Protein AF-A0A8T6N3C9-F1 (afdb_monomer)

Sequence (375 aa):
MANRIILGHDEIAHHLTWMAYRRYFKKGPQLWKNVNKIYYDVVRPEPKYELGSDEFHARLHKCVRKDVERWVAWVKYIKKNFQQLSHMIEDNIPRYTKQVGQGNAELGQKAIVRHMLRGVSPGYSKTLGKLLLPDARFMYPQDYPKEGANSIEDMFIRNILHNEHIVKDRLKGRKKFWFVDSGYTNFIHGGNKRFHRLVRDDIHHGGMPKTFPANRLKFFDSFPRPWRRDGDTILVIEPSSTQRQLHDIDISQWRKQVIAKLRKRTNMTIVFREKQGTRKTRTSLYDDLLDNPDVHCVVHYNSNAGVE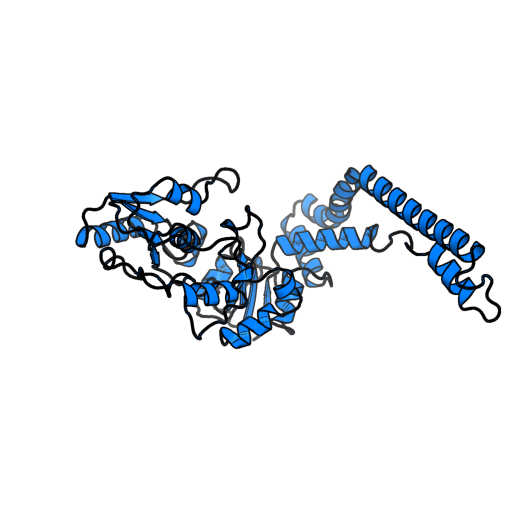AIWAGVPVITLGRHVTQPVSRHRLEDVNELYRGGLGEWLCYLSYCQFEFGELINGRAIKIMRHYHEV

Nearest PDB structures (foldseek):
  3q0k-assembly2_D  TM=3.518E-01  e=4.107E+00  Homo sapiens
  4iil-assembly1_A  TM=3.428E-01  e=1.382E+00  Treponema pallidum subsp. pallidum str. Nichols
  8swr-assembly1_B  TM=1.977E-01  e=3.662E+00  Kluyveromyces lactis NRRL Y-1140

Solvent-accessible surface area (backbone atoms only — not comparable to full-atom values): 20969 Å² total; per-residue (Å²): 110,46,39,34,25,44,51,53,70,70,46,51,53,48,45,53,50,48,52,54,41,52,70,63,53,72,66,45,76,73,65,50,58,51,47,49,51,52,51,55,40,50,76,40,99,75,46,79,46,60,87,88,35,72,69,38,50,56,50,50,53,53,24,49,50,52,30,50,52,51,48,51,52,49,51,51,52,50,62,73,40,44,69,55,56,55,43,52,54,59,62,57,39,47,73,37,36,56,46,23,75,73,74,34,57,66,61,20,51,52,52,53,52,55,48,55,66,73,48,87,65,86,35,70,55,58,46,38,29,36,73,76,38,70,86,36,44,70,43,47,63,87,74,55,75,66,94,88,66,85,52,62,55,38,34,31,44,64,49,59,81,88,32,51,70,59,54,29,51,29,57,77,64,72,40,55,33,39,29,36,40,79,23,78,64,26,76,68,53,85,72,41,85,57,33,30,23,70,24,73,60,39,93,47,52,53,71,75,92,55,90,47,67,64,87,45,47,82,77,49,84,69,76,60,43,75,67,65,89,59,49,54,27,38,39,34,46,50,73,46,74,68,53,22,66,54,68,72,52,55,65,70,61,48,52,53,51,53,51,61,48,35,58,76,73,46,86,58,49,79,46,79,44,70,87,65,79,50,91,91,70,44,79,54,64,36,58,56,45,68,77,41,70,48,46,44,30,38,38,32,43,66,52,62,58,55,54,31,32,42,40,58,7,26,34,35,32,38,64,40,69,19,73,55,44,86,65,33,32,63,47,66,78,42,75,90,68,60,43,77,75,88,56,67,63,58,48,18,42,54,43,72,48,39,33,43,65,67,33,46,70,72,42,52,43,56,55,48,39,39,70,62,68,71,100

Radius of gyration: 26.99 Å; Cα contacts (8 Å, |Δi|>4): 554; chains: 1; bounding box: 64×66×67 Å

Mean predicted aligned error: 10.96 Å

Foldseek 3Di:
DAEEFAQEPVLLVLVLVVVLCCVQPVPQDPLCVLVVVQVVQQPDPDRPDDPPDPVSVVSNVVSNVVSVVSVVVSVVVCVVCVVVVVCSSVVVLCVLCVCVVVPCNPSSVVVSVVCSQPDPDCDLRVQLFCLVPVRHGYDYLVPPDDPPPPPHQEYEDEDCVVNLVVQLCLLVVLGWYKYKYQALQCVQVVNDSFKMFIDISHNAAFDQPDFFDCPLLVVGPDAADAAQDAAQEEEEEFDAPSRCSSVVDDRVVVVVVLCVLLVVADPGHYHYDYPDDDPVPDDQLLVVCLVPSRHQAYEYAADSNCVSCRSNNHAYAHQYRHLCNVQFHHDSNCSVPTRRDDCSRSSSVSSLRMDGSVCSSVVVNVVSCCPRVVD

Secondary structure (DSSP, 8-state):
---EEE--HHHHHHHHHHHHHHHHTTT---TTHHHHHHHHHHHSSS-SS-TT-HHHHHHHHHHHHHHHHHHHHHHHHHHHTHHHHHHHHHHHHHHHHHHHTTT-HHHHHHHHHHHHHH-----HHHHHHHHH-TTPEEE-GGGSPPTT-TT-S-EEEE-STT-HHHHHHHHHTT---EEEEE-TTGGGTTT---EEEEEESSSS-----S---GGGGGG-SS-PPPPP---SEEEEEPPPHHHHHHHT--HHHHHHHHHHHHTTT---EEEEE---S-TTTPPPHHHHHHH-TTEEEEEESS-THHHHHHHTT--EEE-SS-TTGGGSB-SGGGTTS------HHHHHHHHTS-EEHHHHHTTHHHHHHHHHS--

Structure (mmCIF, N/CA/C/O backbone):
data_AF-A0A8T6N3C9-F1
#
_entry.id   AF-A0A8T6N3C9-F1
#
loop_
_atom_site.group_PDB
_atom_site.id
_atom_site.type_symbol
_atom_site.label_atom_id
_atom_site.label_alt_id
_atom_site.label_comp_id
_atom_site.label_asym_id
_atom_site.label_entity_id
_atom_site.label_seq_id
_atom_site.pdbx_PDB_ins_code
_atom_site.Cartn_x
_atom_site.Cartn_y
_atom_site.Cartn_z
_atom_site.occupancy
_atom_site.B_iso_or_equiv
_atom_site.auth_seq_id
_atom_site.auth_comp_id
_atom_site.auth_asym_id
_atom_site.auth_atom_id
_atom_site.pdbx_PDB_model_num
ATOM 1 N N . MET A 1 1 ? -12.462 6.592 -25.986 1.00 68.69 1 MET A N 1
ATOM 2 C CA . MET A 1 1 ? -11.566 6.946 -24.858 1.00 68.69 1 MET A CA 1
ATOM 3 C C . MET A 1 1 ? -10.365 6.010 -24.890 1.00 68.69 1 MET A C 1
ATOM 5 O O . MET A 1 1 ? -10.425 5.028 -25.614 1.00 68.69 1 MET A O 1
ATOM 9 N N . ALA A 1 2 ? -9.244 6.325 -24.237 1.00 84.19 2 ALA A N 1
ATOM 10 C CA . ALA A 1 2 ? -8.036 5.502 -24.360 1.00 84.19 2 ALA A CA 1
ATOM 11 C C . ALA A 1 2 ? -7.350 5.259 -23.014 1.00 84.19 2 ALA A C 1
ATOM 13 O O . ALA A 1 2 ? -7.184 6.189 -22.228 1.00 84.19 2 ALA A O 1
ATOM 14 N N . ASN A 1 3 ? -6.879 4.031 -22.796 1.00 91.50 3 ASN A N 1
ATOM 15 C CA . ASN A 1 3 ? -6.251 3.621 -21.541 1.00 91.50 3 ASN A CA 1
ATOM 16 C C . ASN A 1 3 ? -4.863 4.245 -21.351 1.00 91.50 3 ASN A C 1
ATOM 18 O O . ASN A 1 3 ? -4.160 4.552 -22.330 1.00 91.50 3 ASN A O 1
ATOM 22 N N . ARG A 1 4 ? -4.458 4.449 -20.092 1.00 91.69 4 ARG A N 1
ATOM 23 C CA . ARG A 1 4 ? -3.166 5.065 -19.746 1.00 91.69 4 ARG A CA 1
ATOM 24 C C . ARG A 1 4 ? -2.371 4.290 -18.699 1.00 91.69 4 ARG A C 1
ATOM 26 O O . ARG A 1 4 ? -2.918 3.628 -17.833 1.00 91.69 4 ARG A O 1
ATOM 33 N N . ILE A 1 5 ? -1.051 4.394 -18.757 1.00 91.94 5 ILE A N 1
ATOM 34 C CA . ILE A 1 5 ? -0.141 3.900 -17.717 1.00 91.94 5 ILE A CA 1
ATOM 35 C C . ILE A 1 5 ? 0.679 5.099 -17.249 1.00 91.94 5 ILE A C 1
ATOM 37 O O . ILE A 1 5 ? 1.404 5.697 -18.050 1.00 91.94 5 ILE A O 1
ATOM 41 N N . ILE A 1 6 ? 0.558 5.447 -15.969 1.00 91.12 6 ILE A N 1
ATOM 42 C CA . ILE A 1 6 ? 1.293 6.561 -15.373 1.00 91.12 6 ILE A CA 1
ATOM 43 C C . ILE A 1 6 ? 2.727 6.132 -15.063 1.00 91.12 6 ILE A C 1
ATOM 45 O O . ILE A 1 6 ? 2.965 5.159 -14.342 1.00 91.12 6 ILE A O 1
ATOM 49 N N . LEU A 1 7 ? 3.694 6.875 -15.602 1.00 86.94 7 LEU A N 1
ATOM 50 C CA . LEU A 1 7 ? 5.117 6.659 -15.353 1.00 86.94 7 LEU A CA 1
ATOM 51 C C . LEU A 1 7 ? 5.662 7.782 -14.463 1.00 86.94 7 LEU A C 1
ATOM 53 O O . LEU A 1 7 ? 5.877 8.897 -14.926 1.00 86.94 7 LEU A O 1
ATOM 57 N N . GLY A 1 8 ? 5.860 7.486 -13.177 1.00 78.25 8 GLY A N 1
ATOM 58 C CA . GLY A 1 8 ? 6.373 8.439 -12.187 1.00 78.25 8 GLY A CA 1
ATOM 59 C C . GLY A 1 8 ? 7.904 8.512 -12.118 1.00 78.25 8 GLY A C 1
ATOM 60 O O . GLY A 1 8 ? 8.622 7.887 -12.900 1.00 78.25 8 GLY A O 1
ATOM 61 N N . HIS A 1 9 ? 8.409 9.247 -11.125 1.00 73.25 9 HIS A N 1
ATOM 62 C CA . HIS A 1 9 ? 9.845 9.480 -10.920 1.00 73.25 9 HIS A CA 1
ATOM 63 C C . HIS A 1 9 ? 10.667 8.194 -10.738 1.00 73.25 9 HIS A C 1
ATOM 65 O O . HIS A 1 9 ? 11.750 8.089 -11.309 1.00 73.25 9 HIS A O 1
ATOM 71 N N . ASP A 1 10 ? 10.138 7.191 -10.030 1.00 71.75 10 ASP A N 1
ATOM 72 C CA . ASP A 1 10 ? 10.808 5.890 -9.865 1.00 71.75 10 ASP A CA 1
ATOM 73 C C . ASP A 1 10 ? 11.060 5.195 -11.214 1.00 71.75 10 ASP A C 1
ATOM 75 O O . ASP A 1 10 ? 12.095 4.560 -11.420 1.00 71.75 10 ASP A O 1
ATOM 79 N N . GLU A 1 11 ? 10.121 5.328 -12.156 1.00 79.38 11 GLU A N 1
ATOM 80 C CA . GLU A 1 11 ? 10.248 4.737 -13.489 1.00 79.38 11 GLU A CA 1
ATOM 81 C C . GLU A 1 11 ? 11.256 5.515 -14.345 1.00 79.38 11 GLU A C 1
ATOM 83 O O . GLU A 1 11 ? 12.017 4.908 -15.100 1.00 79.38 11 GLU A O 1
ATOM 88 N N . ILE A 1 12 ? 11.312 6.843 -14.190 1.00 69.50 12 ILE A N 1
ATOM 89 C CA . ILE A 1 12 ? 12.340 7.684 -14.819 1.00 69.50 12 ILE A CA 1
ATOM 90 C C . ILE A 1 12 ? 13.722 7.255 -14.328 1.00 69.50 12 ILE A C 1
ATOM 92 O O . ILE A 1 12 ? 14.604 6.989 -15.145 1.00 69.50 12 ILE A O 1
ATOM 96 N N . ALA A 1 13 ? 13.901 7.131 -13.011 1.00 66.81 13 ALA A N 1
ATOM 97 C CA . ALA A 1 13 ? 15.156 6.688 -12.418 1.00 66.81 13 ALA A CA 1
ATOM 98 C C . ALA A 1 13 ? 15.560 5.306 -12.954 1.00 66.81 13 ALA A C 1
ATOM 100 O O . ALA A 1 13 ? 16.667 5.146 -13.467 1.00 66.81 13 ALA A O 1
ATOM 101 N N . HIS A 1 14 ? 14.634 4.340 -12.951 1.00 70.62 14 HIS A N 1
ATOM 102 C CA . HIS A 1 14 ? 14.876 3.014 -13.519 1.00 70.62 14 HIS A CA 1
ATOM 103 C C . HIS A 1 14 ? 15.266 3.076 -15.003 1.00 70.62 14 HIS A C 1
ATOM 105 O O . HIS A 1 14 ? 16.200 2.396 -15.425 1.00 70.62 14 HIS A O 1
ATOM 111 N N . HIS A 1 15 ? 14.574 3.886 -15.808 1.00 68.69 15 HIS A N 1
ATOM 112 C CA . HIS A 1 15 ? 14.865 4.037 -17.231 1.00 68.69 15 HIS A CA 1
ATOM 113 C C . HIS A 1 15 ? 16.284 4.571 -17.469 1.00 68.69 15 HIS A C 1
ATOM 115 O O . HIS A 1 15 ? 17.011 4.023 -18.299 1.00 68.69 15 HIS A O 1
ATOM 121 N N . LEU A 1 16 ? 16.699 5.588 -16.709 1.00 63.72 16 LEU A N 1
ATOM 122 C CA . LEU A 1 16 ? 18.048 6.153 -16.776 1.00 63.72 16 LEU A CA 1
ATOM 123 C C . LEU A 1 16 ? 19.108 5.122 -16.362 1.00 63.72 16 LEU A C 1
ATOM 125 O O . LEU A 1 16 ? 20.091 4.924 -17.080 1.00 63.72 16 LEU A O 1
ATOM 129 N N . THR A 1 17 ? 18.874 4.383 -15.272 1.00 64.81 17 THR A N 1
ATOM 130 C CA . THR A 1 17 ? 19.747 3.275 -14.856 1.00 64.81 17 THR A CA 1
ATOM 131 C C . THR A 1 17 ? 19.823 2.186 -15.925 1.00 64.81 17 THR A C 1
ATOM 133 O O . THR A 1 17 ? 20.906 1.685 -16.218 1.00 64.81 17 THR A O 1
ATOM 136 N N . TRP A 1 18 ? 18.705 1.831 -16.562 1.00 63.84 18 TRP A N 1
ATOM 137 C CA . TRP A 1 18 ? 18.675 0.825 -17.623 1.00 63.84 18 TRP A CA 1
ATOM 138 C C . TRP A 1 18 ? 19.432 1.278 -18.876 1.00 63.84 18 TRP A C 1
ATOM 140 O O . TRP A 1 18 ? 20.099 0.468 -19.518 1.00 63.84 18 TRP A O 1
ATOM 150 N N . MET A 1 19 ? 19.376 2.564 -19.228 1.00 59.91 19 MET A N 1
ATOM 151 C CA . MET A 1 19 ? 20.176 3.118 -20.325 1.00 59.91 19 MET A CA 1
ATOM 152 C C . MET A 1 19 ? 21.675 3.024 -20.030 1.00 59.91 19 MET A C 1
ATOM 154 O O . MET A 1 19 ? 22.437 2.574 -20.891 1.00 59.91 19 MET A O 1
ATOM 158 N N . ALA A 1 20 ? 22.084 3.379 -18.809 1.00 58.44 20 ALA A N 1
ATOM 159 C CA . ALA A 1 20 ? 23.453 3.201 -18.335 1.00 58.44 20 ALA A CA 1
ATOM 160 C C . ALA A 1 20 ? 23.859 1.716 -18.376 1.00 58.44 20 ALA A C 1
ATOM 162 O O . ALA A 1 20 ? 24.879 1.356 -18.965 1.00 58.44 20 ALA A O 1
ATOM 163 N N . TYR A 1 21 ? 23.003 0.823 -17.877 1.00 60.50 21 TYR A N 1
ATOM 164 C CA . TYR A 1 21 ? 23.218 -0.618 -17.957 1.00 60.50 21 TYR A CA 1
ATOM 165 C C . TYR A 1 21 ? 23.382 -1.095 -19.410 1.00 60.50 21 TYR A C 1
ATOM 167 O O . TYR A 1 21 ? 24.346 -1.773 -19.754 1.00 60.50 21 TYR A O 1
ATOM 175 N N . ARG A 1 22 ? 22.491 -0.707 -20.325 1.00 58.78 22 ARG A N 1
ATOM 176 C CA . ARG A 1 22 ? 22.551 -1.140 -21.728 1.00 58.78 22 ARG A CA 1
ATOM 177 C C . ARG A 1 22 ? 23.806 -0.639 -22.444 1.00 58.78 22 ARG A C 1
ATOM 179 O O . ARG A 1 22 ? 24.342 -1.352 -23.290 1.00 58.78 22 ARG A O 1
ATOM 186 N N . ARG A 1 23 ? 24.261 0.574 -22.141 1.00 56.16 23 ARG A N 1
ATOM 187 C CA . ARG A 1 23 ? 25.426 1.175 -22.798 1.00 56.16 23 ARG A CA 1
ATOM 188 C C . ARG A 1 23 ? 26.741 0.516 -22.371 1.00 56.16 23 ARG A C 1
ATOM 190 O O . ARG A 1 23 ? 27.594 0.316 -23.231 1.00 56.16 23 ARG A O 1
ATOM 197 N N . TYR A 1 24 ? 26.867 0.130 -21.100 1.00 50.72 24 TYR A N 1
ATOM 198 C CA . TYR A 1 24 ? 28.141 -0.329 -20.526 1.00 50.72 24 TYR A CA 1
ATOM 199 C C . TYR A 1 24 ? 28.164 -1.812 -20.128 1.00 50.72 24 TYR A C 1
ATOM 201 O O . TYR A 1 24 ? 29.213 -2.445 -20.183 1.00 50.72 24 TYR A O 1
ATOM 209 N N . PHE A 1 25 ? 27.013 -2.397 -19.793 1.00 53.41 25 PHE A N 1
ATOM 210 C CA . PHE A 1 25 ? 26.906 -3.776 -19.303 1.00 53.41 25 PHE A CA 1
ATOM 211 C C . PHE A 1 25 ? 26.326 -4.743 -20.338 1.00 53.41 25 PHE A C 1
ATOM 213 O O . PHE A 1 25 ? 26.781 -5.880 -20.414 1.00 53.41 25 PHE A O 1
ATOM 220 N N . LYS A 1 26 ? 25.392 -4.316 -21.207 1.00 53.59 26 LYS A N 1
ATOM 221 C CA . LYS A 1 26 ? 24.896 -5.187 -22.303 1.00 53.59 26 LYS A CA 1
ATOM 222 C C . LYS A 1 26 ? 25.990 -5.513 -23.334 1.00 53.59 26 LYS A C 1
ATOM 224 O O . LYS A 1 26 ? 25.894 -6.521 -24.025 1.00 53.59 26 LYS A O 1
ATOM 229 N N . LYS A 1 27 ? 27.036 -4.683 -23.417 1.00 53.34 27 LYS A N 1
ATOM 230 C CA . LYS A 1 27 ? 28.275 -4.951 -24.171 1.00 53.34 27 LYS A CA 1
ATOM 231 C C . LYS A 1 27 ? 29.385 -5.551 -23.293 1.00 53.34 27 LYS A C 1
ATOM 233 O O . LYS A 1 27 ? 30.561 -5.399 -23.616 1.00 53.34 27 LYS A O 1
ATOM 238 N N . GLY A 1 28 ? 29.028 -6.182 -22.171 1.00 57.56 28 GLY A N 1
ATOM 239 C CA . GLY A 1 28 ? 29.978 -6.902 -21.330 1.00 57.56 28 GLY A CA 1
ATOM 240 C C . GLY A 1 28 ? 30.798 -7.906 -22.152 1.00 57.56 28 GLY A C 1
ATOM 241 O O . GLY A 1 28 ? 30.379 -8.306 -23.245 1.00 57.56 28 GLY A O 1
ATOM 242 N N . PRO A 1 29 ? 31.988 -8.301 -21.671 1.00 56.84 29 PRO A N 1
ATOM 243 C CA . PRO A 1 29 ? 32.789 -9.303 -22.360 1.00 56.84 29 PRO A CA 1
ATOM 244 C C . PRO A 1 29 ? 31.925 -10.540 -22.618 1.00 56.84 29 PRO A C 1
ATOM 246 O O . PRO A 1 29 ? 31.177 -10.944 -21.737 1.00 56.84 29 PRO A O 1
ATOM 249 N N . GLN A 1 30 ? 32.010 -11.135 -23.813 1.00 59.56 30 GLN A N 1
ATOM 250 C CA . GLN A 1 30 ? 31.361 -12.419 -24.102 1.00 59.56 30 GLN A CA 1
ATOM 251 C C . GLN A 1 30 ? 31.788 -13.435 -23.031 1.00 59.56 30 GLN A C 1
ATOM 253 O O . GLN A 1 30 ? 32.925 -13.915 -23.064 1.00 59.56 30 GLN A O 1
ATOM 258 N N . LEU A 1 31 ? 30.896 -13.700 -22.070 1.00 56.28 31 LEU A N 1
ATOM 259 C CA . LEU A 1 31 ? 31.195 -14.422 -20.825 1.00 56.28 31 LEU A CA 1
ATOM 260 C C . LEU A 1 31 ? 31.460 -15.911 -21.040 1.00 56.28 31 LEU A C 1
ATOM 262 O O . LEU A 1 31 ? 31.938 -16.584 -20.144 1.00 56.28 31 LEU A O 1
ATOM 266 N N . TRP A 1 32 ? 31.167 -16.403 -22.235 1.00 59.69 32 TRP A N 1
ATOM 267 C CA . TRP A 1 32 ? 31.278 -17.798 -22.642 1.00 59.69 32 TRP A CA 1
ATOM 268 C C . TRP A 1 32 ? 32.177 -17.946 -23.871 1.00 59.69 32 TRP A C 1
ATOM 270 O O . TRP A 1 32 ? 32.055 -18.905 -24.623 1.00 59.69 32 TRP A O 1
ATOM 280 N N . LYS A 1 33 ? 33.067 -16.980 -24.148 1.00 72.44 33 LYS A N 1
ATOM 281 C CA . LYS A 1 33 ? 33.914 -17.023 -25.352 1.00 72.44 33 LYS A CA 1
ATOM 282 C C . LYS A 1 33 ? 34.806 -18.267 -25.370 1.00 72.44 33 LYS A C 1
ATOM 284 O O . LYS A 1 33 ? 34.943 -18.895 -26.420 1.00 72.44 33 LYS A O 1
ATOM 289 N N . ASN A 1 34 ? 35.444 -18.599 -24.247 1.00 74.00 34 ASN A N 1
ATOM 290 C CA . ASN A 1 34 ? 36.383 -19.718 -24.198 1.00 74.00 34 ASN A CA 1
ATOM 291 C C . ASN A 1 34 ? 35.650 -21.056 -24.055 1.00 74.00 34 ASN A C 1
ATOM 293 O O . ASN A 1 34 ? 36.074 -22.040 -24.660 1.00 74.00 34 ASN A O 1
ATOM 297 N N . VAL A 1 35 ? 34.532 -21.080 -23.325 1.00 67.81 35 VAL A N 1
ATOM 298 C CA . VAL A 1 35 ? 33.653 -22.257 -23.233 1.00 67.81 35 VAL A CA 1
ATOM 299 C C . VAL A 1 35 ? 32.986 -22.577 -24.580 1.00 67.81 35 VAL A C 1
ATOM 301 O O . VAL A 1 35 ? 33.017 -23.729 -25.001 1.00 67.81 35 VAL A O 1
ATOM 304 N N . ASN A 1 36 ? 32.497 -21.581 -25.330 1.00 70.88 36 ASN A N 1
ATOM 305 C CA . ASN A 1 36 ? 31.930 -21.791 -26.671 1.00 70.88 36 ASN A CA 1
ATOM 306 C C . ASN A 1 36 ? 32.943 -22.408 -27.635 1.00 70.88 36 ASN A C 1
ATOM 308 O O . ASN A 1 36 ? 32.574 -23.230 -28.464 1.00 70.88 36 ASN A O 1
ATOM 312 N N . LYS A 1 37 ? 34.224 -22.034 -27.533 1.00 72.88 37 LYS A N 1
ATOM 313 C CA . LYS A 1 37 ? 35.273 -22.626 -28.368 1.00 72.88 37 LYS A CA 1
ATOM 314 C C . LYS A 1 37 ? 35.418 -24.130 -28.113 1.00 72.88 37 LYS A C 1
ATOM 316 O O . LYS A 1 37 ? 35.553 -24.877 -29.070 1.00 72.88 37 LYS A O 1
ATOM 321 N N . ILE A 1 38 ? 35.338 -24.561 -26.851 1.00 72.19 38 ILE A N 1
ATOM 322 C CA . ILE A 1 38 ? 35.323 -25.991 -26.504 1.00 72.19 38 ILE A CA 1
ATOM 323 C C . ILE A 1 38 ? 34.065 -26.660 -27.038 1.00 72.19 38 ILE A C 1
ATOM 325 O O . ILE A 1 38 ? 34.178 -27.722 -27.630 1.00 72.19 38 ILE A O 1
ATOM 329 N N . TYR A 1 39 ? 32.895 -26.038 -26.861 1.00 66.56 39 TYR A N 1
ATOM 330 C CA . TYR A 1 39 ? 31.648 -26.565 -27.411 1.00 66.56 39 TYR A CA 1
ATOM 331 C C . TYR A 1 39 ? 31.809 -26.854 -28.910 1.00 66.56 39 TYR A C 1
ATOM 333 O O . TYR A 1 39 ? 31.666 -28.000 -29.313 1.00 66.56 39 TYR A O 1
ATOM 341 N N . TYR A 1 40 ? 32.250 -25.873 -29.708 1.00 69.19 40 TYR A N 1
ATOM 342 C CA . TYR A 1 40 ? 32.501 -26.055 -31.144 1.00 69.19 40 TYR A CA 1
ATOM 343 C C . TYR A 1 40 ? 33.550 -27.130 -31.473 1.00 69.19 40 TYR A C 1
ATOM 345 O O . TYR A 1 40 ? 33.392 -27.839 -32.464 1.00 69.19 40 TYR A O 1
ATOM 353 N N . ASP A 1 41 ? 34.594 -27.281 -30.654 1.00 72.12 41 ASP A N 1
ATOM 354 C CA . ASP A 1 41 ? 35.623 -28.315 -30.837 1.00 72.12 41 ASP A CA 1
ATOM 355 C C . ASP A 1 41 ? 35.091 -29.749 -30.607 1.00 72.12 41 ASP A C 1
ATOM 357 O O . ASP A 1 41 ? 35.731 -30.706 -31.046 1.00 72.12 41 ASP A O 1
ATOM 361 N N . VAL A 1 42 ? 33.932 -29.899 -29.954 1.00 62.09 42 VAL A N 1
ATOM 362 C CA . VAL A 1 42 ? 33.289 -31.189 -29.643 1.00 62.09 42 VAL A CA 1
ATOM 363 C C . VAL A 1 42 ? 32.139 -31.526 -30.602 1.00 62.09 42 VAL A C 1
ATOM 365 O O . VAL A 1 42 ? 31.903 -32.698 -30.863 1.00 62.09 42 VAL A O 1
ATOM 368 N N . VAL A 1 43 ? 31.445 -30.530 -31.171 1.00 58.38 43 VAL A N 1
ATOM 369 C CA . VAL A 1 43 ? 30.325 -30.755 -32.125 1.00 58.38 43 VAL A CA 1
ATOM 370 C C . VAL A 1 43 ? 30.761 -30.887 -33.591 1.00 58.38 43 VAL A C 1
ATOM 372 O O . VAL A 1 43 ? 29.921 -31.066 -34.470 1.00 58.38 43 VAL A O 1
ATOM 375 N N . ARG A 1 44 ? 32.056 -30.749 -33.885 1.00 73.00 44 ARG A N 1
ATOM 376 C CA . ARG A 1 44 ? 32.600 -30.874 -35.247 1.00 73.00 44 ARG A CA 1
ATOM 377 C C . ARG A 1 44 ? 32.706 -32.353 -35.685 1.00 73.00 44 ARG A C 1
ATOM 379 O O . ARG A 1 44 ? 32.839 -33.203 -34.811 1.00 73.00 44 ARG A O 1
ATOM 386 N N . PRO A 1 45 ? 32.717 -32.659 -37.002 1.00 68.44 45 PRO A N 1
ATOM 387 C CA . PRO A 1 45 ? 32.703 -34.038 -37.520 1.00 68.44 45 PRO A CA 1
ATOM 388 C C . PRO A 1 45 ? 33.825 -34.942 -36.989 1.00 68.44 45 PRO A C 1
ATOM 390 O O . PRO A 1 45 ? 33.606 -36.128 -36.783 1.00 68.44 45 PRO A O 1
ATOM 393 N N . GLU A 1 46 ? 34.999 -34.366 -36.718 1.00 77.69 46 GLU A N 1
ATOM 394 C CA . GLU A 1 46 ? 36.130 -35.035 -36.066 1.00 77.69 46 GLU A CA 1
ATOM 395 C C . GLU A 1 46 ? 36.461 -34.302 -34.752 1.00 77.69 46 GLU A C 1
ATOM 397 O O . GLU A 1 46 ? 37.234 -33.327 -34.756 1.00 77.69 46 GLU A O 1
ATOM 402 N N . PRO A 1 47 ? 35.832 -34.678 -33.621 1.00 74.19 47 PRO A N 1
ATOM 403 C CA . PRO A 1 47 ? 35.974 -33.972 -32.352 1.00 74.19 47 PRO A CA 1
ATOM 404 C C . PRO A 1 47 ? 37.435 -33.869 -31.926 1.00 74.19 47 PRO A C 1
ATOM 406 O O . PRO A 1 47 ? 38.209 -34.813 -32.045 1.00 74.19 47 PRO A O 1
ATOM 409 N N . LYS A 1 48 ? 37.837 -32.699 -31.424 1.00 77.06 48 LYS A N 1
ATOM 410 C CA . LYS A 1 48 ? 39.213 -32.510 -30.937 1.00 77.06 48 LYS A CA 1
ATOM 411 C C . LYS A 1 48 ? 39.488 -33.285 -29.653 1.00 77.06 48 LYS A C 1
ATOM 413 O O . LYS A 1 48 ? 40.635 -33.586 -29.352 1.00 77.06 48 LYS A O 1
ATOM 418 N N . TYR A 1 49 ? 38.436 -33.490 -28.875 1.00 77.44 49 TYR A N 1
ATOM 419 C CA . TYR A 1 49 ? 38.483 -34.050 -27.542 1.00 77.44 49 TYR A CA 1
ATOM 420 C C . TYR A 1 49 ? 37.395 -35.107 -27.433 1.00 77.44 49 TYR A C 1
ATOM 422 O O . TYR A 1 49 ? 36.255 -34.856 -27.832 1.00 77.44 49 TYR A O 1
ATOM 430 N N . GLU A 1 50 ? 37.734 -36.253 -26.854 1.00 81.75 50 GLU A N 1
ATOM 431 C CA . GLU A 1 50 ? 36.746 -37.243 -26.451 1.00 81.75 50 GLU A CA 1
ATOM 432 C C . GLU A 1 50 ? 35.975 -36.726 -25.229 1.00 81.75 50 GLU A C 1
ATOM 434 O O . GLU A 1 50 ? 36.567 -36.282 -24.237 1.00 81.75 50 GLU A O 1
ATOM 439 N N . LEU A 1 51 ? 34.645 -36.747 -25.310 1.00 74.81 51 LEU A N 1
ATOM 440 C CA . LEU A 1 51 ? 33.756 -36.315 -24.233 1.00 74.81 51 LEU A CA 1
ATOM 441 C C . LEU A 1 51 ? 33.989 -37.161 -22.978 1.00 74.81 51 LEU A C 1
ATOM 443 O O . LEU A 1 51 ? 33.901 -38.380 -23.021 1.00 74.81 51 LEU A O 1
ATOM 447 N N . GLY A 1 52 ? 34.249 -36.500 -21.850 1.00 70.69 52 GLY A N 1
ATOM 448 C CA . GLY A 1 52 ? 34.481 -37.175 -20.569 1.00 70.69 52 GLY A CA 1
ATOM 449 C C . GLY A 1 52 ? 35.923 -37.628 -20.322 1.00 70.69 52 GLY A C 1
ATOM 450 O O . GLY A 1 52 ? 36.216 -38.106 -19.232 1.00 70.69 52 GLY A O 1
ATOM 451 N N . SER A 1 53 ? 36.836 -37.447 -21.282 1.00 85.12 53 SER A N 1
ATOM 452 C CA . SER A 1 53 ? 38.262 -37.740 -21.075 1.00 85.12 53 SER A CA 1
ATOM 453 C C . SER A 1 53 ? 38.921 -36.763 -20.093 1.00 85.12 53 SER A C 1
ATOM 455 O O . SER A 1 53 ? 38.505 -35.605 -19.956 1.00 85.12 53 SER A O 1
ATOM 457 N N . ASP A 1 54 ? 40.012 -37.190 -19.455 1.00 88.06 54 ASP A N 1
ATOM 458 C CA . ASP A 1 54 ? 40.805 -36.334 -18.561 1.00 88.06 54 ASP A CA 1
ATOM 459 C C . ASP A 1 54 ? 41.333 -35.082 -19.276 1.00 88.06 54 ASP A C 1
ATOM 461 O O . ASP A 1 54 ? 41.322 -33.978 -18.721 1.00 88.06 54 ASP A O 1
ATOM 465 N N . GLU A 1 55 ? 41.728 -35.215 -20.547 1.00 81.56 55 GLU A N 1
ATOM 466 C CA . GLU A 1 55 ? 42.180 -34.091 -21.370 1.00 81.56 55 GLU A CA 1
ATOM 467 C C . GLU A 1 55 ? 41.040 -33.096 -21.644 1.00 81.56 55 GLU A C 1
ATOM 469 O O . GLU A 1 55 ? 41.222 -31.875 -21.525 1.00 81.56 55 GLU A O 1
ATOM 474 N N . PHE A 1 56 ? 39.841 -33.602 -21.950 1.00 77.12 56 PHE A N 1
ATOM 475 C CA . PHE A 1 56 ? 38.641 -32.787 -22.116 1.00 77.12 56 PHE A CA 1
ATOM 476 C C . PHE A 1 56 ? 38.293 -32.029 -20.831 1.00 77.12 56 PHE A C 1
ATOM 478 O O . PHE A 1 56 ? 38.089 -30.810 -20.869 1.00 77.12 56 PHE A O 1
ATOM 485 N N . HIS A 1 57 ? 38.283 -32.712 -19.684 1.00 72.88 57 HIS A N 1
ATOM 486 C CA . HIS A 1 57 ? 38.005 -32.100 -18.387 1.00 72.88 57 HIS A CA 1
ATOM 487 C C . HIS A 1 57 ? 39.038 -31.030 -18.028 1.00 72.88 57 HIS A C 1
ATOM 489 O O . HIS A 1 57 ? 38.666 -29.901 -17.684 1.00 72.88 57 HIS A O 1
ATOM 495 N N . ALA A 1 58 ? 40.331 -31.322 -18.190 1.00 81.81 58 ALA A N 1
ATOM 496 C CA . ALA A 1 58 ? 41.403 -30.357 -17.965 1.00 81.81 58 ALA A CA 1
ATOM 497 C C . ALA A 1 58 ? 41.240 -29.111 -18.854 1.00 81.81 58 ALA A C 1
ATOM 499 O O . ALA A 1 58 ? 41.421 -27.968 -18.406 1.00 81.81 58 ALA A O 1
ATOM 500 N N . ARG A 1 59 ? 40.842 -29.304 -20.118 1.00 80.38 59 ARG A N 1
ATOM 501 C CA . ARG A 1 59 ? 40.608 -28.205 -21.055 1.00 80.38 59 ARG A CA 1
ATOM 502 C C . ARG A 1 59 ? 39.375 -27.380 -20.688 1.00 80.38 59 ARG A C 1
ATOM 504 O O . ARG A 1 59 ? 39.459 -26.146 -20.705 1.00 80.38 59 ARG A O 1
ATOM 511 N N . LEU A 1 60 ? 38.271 -28.030 -20.324 1.00 70.12 60 LEU A N 1
ATOM 512 C CA . LEU A 1 60 ? 37.032 -27.393 -19.876 1.00 70.12 60 LEU A CA 1
ATOM 513 C C . LEU A 1 60 ? 37.267 -26.538 -18.632 1.00 70.12 60 LEU A C 1
ATOM 515 O O . LEU A 1 60 ? 36.950 -25.346 -18.648 1.00 70.12 60 LEU A O 1
ATOM 519 N N . HIS A 1 61 ? 37.917 -27.095 -17.610 1.00 74.31 61 HIS A N 1
ATOM 520 C CA . HIS A 1 61 ? 38.283 -26.364 -16.398 1.00 74.31 61 HIS A CA 1
ATOM 521 C C . HIS A 1 61 ? 39.118 -25.119 -16.707 1.00 74.31 61 HIS A C 1
ATOM 523 O O . HIS A 1 61 ? 38.837 -24.037 -16.188 1.00 74.31 61 HIS A O 1
ATOM 529 N N . LYS A 1 62 ? 40.106 -25.230 -17.603 1.00 79.88 62 LYS A N 1
ATOM 530 C CA . LYS A 1 62 ? 40.939 -24.094 -18.022 1.00 79.88 62 LYS A CA 1
ATOM 531 C C . LYS A 1 62 ? 40.127 -22.994 -18.710 1.00 79.88 62 LYS A C 1
ATOM 533 O O . LYS A 1 62 ? 40.390 -21.814 -18.482 1.00 79.88 62 LYS A O 1
ATOM 538 N N . CYS A 1 63 ? 39.160 -23.347 -19.553 1.00 73.50 63 CYS A N 1
ATOM 539 C CA . CYS A 1 63 ? 38.319 -22.365 -20.239 1.00 73.50 63 CYS A CA 1
ATOM 540 C C . CYS A 1 63 ? 37.288 -21.714 -19.312 1.00 73.50 63 CYS A C 1
ATOM 542 O O . CYS A 1 63 ? 37.159 -20.491 -19.352 1.00 73.50 63 CYS A O 1
ATOM 544 N N . VAL A 1 64 ? 36.634 -22.488 -18.438 1.00 67.88 64 VAL A N 1
ATOM 545 C CA . VAL A 1 64 ? 35.732 -21.960 -17.399 1.00 67.88 64 VAL A CA 1
ATOM 546 C C . VAL A 1 64 ? 36.491 -21.000 -16.488 1.00 67.88 64 VAL A C 1
ATOM 548 O O . VAL A 1 64 ? 36.050 -19.872 -16.282 1.00 67.88 64 VAL A O 1
ATOM 551 N N . ARG A 1 65 ? 37.681 -21.392 -16.015 1.00 75.06 65 ARG A N 1
ATOM 552 C CA . ARG A 1 65 ? 38.540 -20.535 -15.191 1.00 75.06 65 ARG A CA 1
ATOM 553 C C . ARG A 1 65 ? 38.856 -19.209 -15.880 1.00 75.06 65 ARG A C 1
ATOM 555 O O . ARG A 1 65 ? 38.691 -18.164 -15.264 1.00 75.06 65 ARG A O 1
ATOM 562 N N . LYS A 1 66 ? 39.247 -19.231 -17.157 1.00 74.44 66 LYS A N 1
ATOM 563 C CA . LYS A 1 66 ? 39.552 -18.010 -17.924 1.00 74.44 66 LYS A CA 1
ATOM 564 C C . LYS A 1 66 ? 38.342 -17.098 -18.111 1.00 74.44 66 LYS A C 1
ATOM 566 O O . LYS A 1 66 ? 38.481 -15.878 -18.041 1.00 74.44 66 LYS A O 1
ATOM 571 N N . ASP A 1 67 ? 37.171 -17.670 -18.368 1.00 70.31 67 ASP A N 1
ATOM 572 C CA . ASP A 1 67 ? 35.935 -16.901 -18.513 1.00 70.31 67 ASP A CA 1
ATOM 573 C C . ASP A 1 67 ? 35.500 -16.287 -17.163 1.00 70.31 67 ASP A C 1
ATOM 575 O O . ASP A 1 67 ? 35.148 -15.105 -17.113 1.00 70.31 67 ASP A O 1
ATOM 579 N N . VAL A 1 68 ? 35.654 -17.019 -16.051 1.00 67.38 68 VAL A N 1
ATOM 580 C CA . VAL A 1 68 ? 35.435 -16.513 -14.682 1.00 67.38 68 VAL A CA 1
ATOM 581 C C . VAL A 1 68 ? 36.448 -15.427 -14.309 1.00 67.38 68 VAL A C 1
ATOM 583 O O . VAL A 1 68 ? 36.055 -14.375 -13.814 1.00 67.38 68 VAL A O 1
ATOM 586 N N . GLU A 1 69 ? 37.740 -15.616 -14.580 1.00 77.00 69 GLU A N 1
ATOM 587 C CA . GLU A 1 69 ? 38.786 -14.610 -14.341 1.00 77.00 69 GLU A CA 1
ATOM 588 C C . GLU A 1 69 ? 38.511 -13.325 -15.129 1.00 77.00 69 GLU A C 1
ATOM 590 O O . GLU A 1 69 ? 38.631 -12.223 -14.590 1.00 77.00 69 GLU A O 1
ATOM 595 N N . ARG A 1 70 ? 38.061 -13.452 -16.384 1.00 72.69 70 ARG A N 1
ATOM 596 C CA . ARG A 1 70 ? 37.653 -12.318 -17.219 1.00 72.69 70 ARG A CA 1
ATOM 597 C C . ARG A 1 70 ? 36.437 -11.597 -16.646 1.00 72.69 70 ARG A C 1
ATOM 599 O O . ARG A 1 70 ? 36.404 -10.366 -16.661 1.00 72.69 70 ARG A O 1
ATOM 606 N N . TRP A 1 71 ? 35.462 -12.340 -16.129 1.00 66.69 71 TRP A N 1
ATOM 607 C CA . TRP A 1 71 ? 34.304 -11.767 -15.451 1.00 66.69 71 TRP A CA 1
ATOM 608 C C . TRP A 1 71 ? 34.706 -11.043 -14.163 1.00 66.69 71 TRP A C 1
ATOM 610 O O . TRP A 1 71 ? 34.333 -9.889 -13.980 1.00 66.69 71 TRP A O 1
ATOM 620 N N . VAL A 1 72 ? 35.541 -11.649 -13.317 1.00 68.25 72 VAL A N 1
ATOM 621 C CA . VAL A 1 72 ? 36.047 -11.037 -12.078 1.00 68.25 72 VAL A CA 1
ATOM 622 C C . VAL A 1 72 ? 36.873 -9.786 -12.374 1.00 68.25 72 VAL A C 1
ATOM 624 O O . VAL A 1 72 ? 36.695 -8.770 -11.705 1.00 68.25 72 VAL A O 1
ATOM 627 N N . ALA A 1 73 ? 37.750 -9.817 -13.379 1.00 73.31 73 ALA A N 1
ATOM 628 C CA . ALA A 1 73 ? 38.527 -8.654 -13.802 1.00 73.31 73 ALA A CA 1
ATOM 629 C C . ALA A 1 73 ? 37.621 -7.529 -14.314 1.00 73.31 73 ALA A C 1
ATOM 631 O O . ALA A 1 73 ? 37.823 -6.368 -13.964 1.00 73.31 73 ALA A O 1
ATOM 632 N N . TRP A 1 74 ? 36.582 -7.870 -15.079 1.00 71.38 74 TRP A N 1
ATOM 633 C CA . TRP A 1 74 ? 35.582 -6.913 -15.534 1.00 71.38 74 TRP A CA 1
ATOM 634 C C . TRP A 1 74 ? 34.772 -6.331 -14.367 1.00 71.38 74 TRP A C 1
ATOM 636 O O . TRP A 1 74 ? 34.652 -5.116 -14.268 1.00 71.38 74 TRP A O 1
ATOM 646 N N . VAL A 1 75 ? 34.310 -7.149 -13.417 1.00 62.16 75 VAL A N 1
ATOM 647 C CA . VAL A 1 75 ? 33.626 -6.685 -12.196 1.00 62.16 75 VAL A CA 1
ATOM 648 C C . VAL A 1 75 ? 34.538 -5.783 -11.359 1.00 62.16 75 VAL A C 1
ATOM 650 O O . VAL A 1 75 ? 34.100 -4.729 -10.906 1.00 62.16 75 VAL A O 1
ATOM 653 N N . LYS A 1 76 ? 35.817 -6.141 -11.185 1.00 67.38 76 LYS A N 1
ATOM 654 C CA . LYS A 1 76 ? 36.816 -5.315 -10.483 1.00 67.38 76 LYS A CA 1
ATOM 655 C C . LYS A 1 76 ? 37.078 -3.994 -11.210 1.00 67.38 76 LYS A C 1
ATOM 657 O O . LYS A 1 76 ? 37.136 -2.959 -10.555 1.00 67.38 76 LYS A O 1
ATOM 662 N N . TYR A 1 77 ? 37.184 -4.012 -12.539 1.00 67.12 77 TYR A N 1
ATOM 663 C CA . TYR A 1 77 ? 37.305 -2.812 -13.371 1.00 67.12 77 TYR A CA 1
ATOM 664 C C . TYR A 1 77 ? 36.082 -1.900 -13.215 1.00 67.12 77 TYR A C 1
ATOM 666 O O . TYR A 1 77 ? 36.233 -0.709 -12.964 1.00 67.12 77 TYR A O 1
ATOM 674 N N . ILE A 1 78 ? 34.870 -2.454 -13.277 1.00 60.03 78 ILE A N 1
ATOM 675 C CA . ILE A 1 78 ? 33.625 -1.704 -13.071 1.00 60.03 78 ILE A CA 1
ATOM 676 C C . ILE A 1 78 ? 33.550 -1.133 -11.647 1.00 60.03 78 ILE A C 1
ATOM 678 O O . ILE A 1 78 ? 33.211 0.034 -11.474 1.00 60.03 78 ILE A O 1
ATOM 682 N N . LYS A 1 79 ? 33.919 -1.918 -10.626 1.00 59.22 79 LYS A N 1
ATOM 683 C CA . LYS A 1 79 ? 33.931 -1.488 -9.218 1.00 59.22 79 LYS A CA 1
ATOM 684 C C . LYS A 1 79 ? 34.954 -0.375 -8.962 1.00 59.22 79 LYS A C 1
ATOM 686 O O . LYS A 1 79 ? 34.656 0.560 -8.228 1.00 59.22 79 LYS A O 1
ATOM 691 N N . LYS A 1 80 ? 36.134 -0.442 -9.589 1.00 60.09 80 LYS A N 1
ATOM 692 C CA . LYS A 1 80 ? 37.174 0.601 -9.521 1.00 60.09 80 LYS A CA 1
ATOM 693 C C . LYS A 1 80 ? 36.740 1.895 -10.220 1.00 60.09 80 LYS A C 1
ATOM 695 O O . LYS A 1 80 ? 37.105 2.974 -9.777 1.00 60.09 80 LYS A O 1
ATOM 700 N N . ASN A 1 81 ? 35.913 1.787 -11.258 1.00 53.53 81 ASN A N 1
ATOM 701 C CA . ASN A 1 81 ? 35.364 2.916 -12.011 1.00 53.53 81 ASN A CA 1
ATOM 702 C C . ASN A 1 81 ? 33.942 3.303 -11.560 1.00 53.53 81 ASN A C 1
ATOM 704 O O . ASN A 1 81 ? 33.195 3.927 -12.309 1.00 53.53 81 ASN A O 1
ATOM 708 N N . PHE A 1 82 ? 33.544 2.970 -10.328 1.00 51.69 82 PHE A N 1
ATOM 709 C CA . PHE A 1 82 ? 32.223 3.320 -9.795 1.00 51.69 82 PHE A CA 1
ATOM 710 C C . PHE A 1 82 ? 31.993 4.848 -9.733 1.00 51.69 82 PHE A C 1
ATOM 712 O O . PHE A 1 82 ? 30.885 5.315 -9.982 1.00 51.69 82 PHE A O 1
ATOM 719 N N . GLN A 1 83 ? 33.053 5.642 -9.523 1.00 49.47 83 GLN A N 1
ATOM 720 C CA . GLN A 1 83 ? 33.017 7.106 -9.681 1.00 49.47 83 GLN A CA 1
ATOM 721 C C . GLN A 1 83 ? 32.725 7.545 -11.131 1.00 49.47 83 GLN A C 1
ATOM 723 O O . GLN A 1 83 ? 31.992 8.507 -11.334 1.00 49.47 83 GLN A O 1
ATOM 728 N N . GLN A 1 84 ? 33.182 6.801 -12.148 1.00 50.38 84 GLN A N 1
ATOM 729 C CA . GLN A 1 84 ? 32.811 7.049 -13.552 1.00 50.38 84 GLN A CA 1
ATOM 730 C C . GLN A 1 84 ? 31.366 6.625 -13.865 1.00 50.38 84 GLN A C 1
ATOM 732 O O . GLN A 1 84 ? 30.743 7.179 -14.761 1.00 50.38 84 GLN A O 1
ATOM 737 N N . LEU A 1 85 ? 30.793 5.682 -13.110 1.00 47.41 85 LEU A N 1
ATOM 738 C CA . LEU A 1 85 ? 29.364 5.339 -13.154 1.00 47.41 85 LEU A CA 1
ATOM 739 C C . LEU A 1 85 ? 28.475 6.463 -12.593 1.00 47.41 85 LEU A C 1
ATOM 741 O O . LEU A 1 85 ? 27.369 6.664 -13.095 1.00 47.41 85 LEU A O 1
ATOM 745 N N . SER A 1 86 ? 28.976 7.219 -11.609 1.00 45.97 86 SER A N 1
ATOM 746 C CA . SER A 1 86 ? 28.374 8.488 -11.172 1.00 45.97 86 SER A CA 1
ATOM 747 C C . SER A 1 86 ? 28.448 9.526 -12.297 1.00 45.97 86 SER A C 1
ATOM 749 O O . SER A 1 86 ? 27.414 10.060 -12.699 1.00 45.97 86 SER A O 1
ATOM 751 N N . HIS A 1 87 ? 29.623 9.673 -12.928 1.00 46.59 87 HIS A N 1
ATOM 752 C CA . HIS A 1 87 ? 29.788 10.518 -14.116 1.00 46.59 87 HIS A CA 1
ATOM 753 C C . HIS A 1 87 ? 28.959 10.051 -15.332 1.00 46.59 87 HIS A C 1
ATOM 755 O O . HIS A 1 87 ? 28.607 10.852 -16.176 1.00 46.59 87 HIS A O 1
ATOM 761 N N . MET A 1 88 ? 28.565 8.778 -15.449 1.00 47.31 88 MET A N 1
ATOM 762 C CA . MET A 1 88 ? 27.740 8.272 -16.566 1.00 47.31 88 MET A CA 1
ATOM 763 C C . MET A 1 88 ? 26.281 8.733 -16.521 1.00 47.31 88 MET A C 1
ATOM 765 O O . MET A 1 88 ? 25.633 8.867 -17.571 1.00 47.31 88 MET A O 1
ATOM 769 N N . ILE A 1 89 ? 25.753 8.930 -15.310 1.00 46.53 89 ILE A N 1
ATOM 770 C CA . ILE A 1 89 ? 24.517 9.682 -15.112 1.00 46.53 89 ILE A CA 1
ATOM 771 C C . ILE A 1 89 ? 24.806 11.130 -15.532 1.00 46.53 89 ILE A C 1
ATOM 773 O O . ILE A 1 89 ? 24.099 11.651 -16.390 1.00 46.53 89 ILE A O 1
ATOM 777 N N . GLU A 1 90 ? 25.922 11.705 -15.079 1.00 44.19 90 GLU A N 1
ATOM 778 C CA . GLU A 1 90 ? 26.398 13.058 -15.415 1.00 44.19 90 GLU A CA 1
ATOM 779 C C . GLU A 1 90 ? 26.952 13.263 -16.841 1.00 44.19 90 GLU A C 1
ATOM 781 O O . GLU A 1 90 ? 27.347 14.379 -17.121 1.00 44.19 90 GLU A O 1
ATOM 786 N N . ASP A 1 91 ? 26.957 12.276 -17.752 1.00 43.75 91 ASP A N 1
ATOM 787 C CA . ASP A 1 91 ? 27.450 12.404 -19.147 1.00 43.75 91 ASP A CA 1
ATOM 788 C C . ASP A 1 91 ? 26.303 12.319 -20.171 1.00 43.75 91 ASP A C 1
ATOM 790 O O . ASP A 1 91 ? 26.359 12.896 -21.259 1.00 43.75 91 ASP A O 1
ATOM 794 N N . ASN A 1 92 ? 25.201 11.645 -19.811 1.00 45.97 92 ASN A N 1
ATOM 795 C CA . ASN A 1 92 ? 23.941 11.724 -20.563 1.00 45.97 92 ASN A CA 1
ATOM 796 C C . ASN A 1 92 ? 23.038 12.841 -20.032 1.00 45.97 92 ASN A C 1
ATOM 798 O O . ASN A 1 92 ? 22.307 13.442 -20.822 1.00 45.97 92 ASN A O 1
ATOM 802 N N . ILE A 1 93 ? 23.125 13.160 -18.733 1.00 46.69 93 ILE A N 1
ATOM 803 C C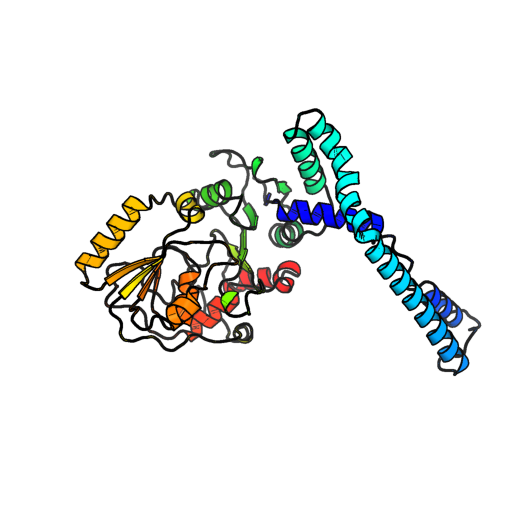A . ILE A 1 93 ? 22.483 14.334 -18.143 1.00 46.69 93 ILE A CA 1
ATOM 804 C C . ILE A 1 93 ? 22.879 15.616 -18.889 1.00 46.69 93 ILE A C 1
ATOM 806 O O . ILE A 1 93 ? 21.937 16.250 -19.318 1.00 46.69 93 ILE A O 1
ATOM 810 N N . PRO A 1 94 ? 24.148 15.949 -19.217 1.00 46.06 94 PRO A N 1
ATOM 811 C CA . PRO A 1 94 ? 24.587 17.111 -20.002 1.00 46.06 94 PRO A CA 1
ATOM 812 C C . PRO A 1 94 ? 23.861 17.323 -21.310 1.00 46.06 94 PRO A C 1
ATOM 814 O O . PRO A 1 94 ? 23.691 18.457 -21.727 1.00 46.06 94 PRO A O 1
ATOM 817 N N . ARG A 1 95 ? 23.383 16.278 -21.987 1.00 48.34 95 ARG A N 1
ATOM 818 C CA . ARG A 1 95 ? 22.595 16.472 -23.212 1.00 48.34 95 ARG A CA 1
ATOM 819 C C . ARG A 1 95 ? 21.166 16.939 -22.907 1.00 48.34 95 ARG A C 1
ATOM 821 O O . ARG A 1 95 ? 20.589 17.673 -23.702 1.00 48.34 95 ARG A O 1
ATOM 828 N N . TYR A 1 96 ? 20.633 16.564 -21.745 1.00 47.44 96 TYR A N 1
ATOM 829 C CA . TYR A 1 96 ? 19.371 17.052 -21.184 1.00 47.44 96 TYR A CA 1
ATOM 830 C C . TYR A 1 96 ? 19.555 18.351 -20.372 1.00 47.44 96 TYR A C 1
ATOM 832 O O . TYR A 1 96 ? 18.693 19.221 -20.417 1.00 47.44 96 TYR A O 1
ATOM 840 N N . THR A 1 97 ? 20.698 18.545 -19.705 1.00 43.53 97 THR A N 1
ATOM 841 C CA . THR A 1 97 ? 21.063 19.708 -18.893 1.00 43.53 97 THR A CA 1
ATOM 842 C C . THR A 1 97 ? 21.811 20.786 -19.648 1.00 43.53 97 THR A C 1
ATOM 844 O O . THR A 1 97 ? 21.912 21.877 -19.126 1.00 43.53 97 THR A O 1
ATOM 847 N N . LYS A 1 98 ? 22.238 20.598 -20.896 1.00 43.91 98 LYS A N 1
ATOM 848 C CA . LYS A 1 98 ? 22.612 21.724 -21.766 1.00 43.91 98 LYS A CA 1
ATOM 849 C C . LYS A 1 98 ? 21.377 22.552 -22.142 1.00 43.91 98 LYS A C 1
ATOM 851 O O . LYS A 1 98 ? 21.514 23.740 -22.380 1.00 43.91 98 LYS A O 1
ATOM 856 N N . GLN A 1 99 ? 20.173 21.965 -22.097 1.00 44.75 99 GLN A N 1
ATOM 857 C CA . GLN A 1 99 ? 18.903 22.707 -22.146 1.00 44.75 99 GLN A CA 1
ATOM 858 C C . GLN A 1 99 ? 18.488 23.270 -20.769 1.00 44.75 99 GLN A C 1
ATOM 860 O O . GLN A 1 99 ? 17.965 24.377 -20.704 1.00 44.75 99 GLN A O 1
ATOM 865 N N . VAL A 1 100 ? 18.776 22.569 -19.660 1.00 40.19 100 VAL A N 1
ATOM 866 C CA . VAL A 1 100 ? 18.519 23.072 -18.285 1.00 40.19 100 VAL A CA 1
ATOM 867 C C . VAL A 1 100 ? 19.468 24.206 -17.875 1.00 40.19 100 VAL A C 1
ATOM 869 O O . VAL A 1 100 ? 19.036 25.206 -17.319 1.00 40.19 100 VAL A O 1
ATOM 872 N N . GLY A 1 101 ? 20.755 24.068 -18.172 1.00 40.94 101 GLY A N 1
ATOM 873 C CA . GLY A 1 101 ? 21.858 24.970 -17.835 1.00 40.94 101 GLY A CA 1
ATOM 874 C C . GLY A 1 101 ? 21.997 26.168 -18.774 1.00 40.94 101 GLY A C 1
ATOM 875 O O . GLY A 1 101 ? 22.726 27.095 -18.456 1.00 40.94 101 GLY A O 1
ATOM 876 N N . GLN A 1 102 ? 21.244 26.197 -19.879 1.00 47.19 102 GLN A N 1
ATOM 877 C CA . GLN A 1 102 ? 20.921 27.429 -20.614 1.00 47.19 102 GLN A CA 1
ATOM 878 C C . GLN A 1 102 ? 19.775 28.222 -19.947 1.00 47.19 102 GLN A C 1
ATOM 880 O O . GLN A 1 102 ? 19.267 29.173 -20.531 1.00 47.19 102 GLN A O 1
ATOM 885 N N . GLY A 1 103 ? 19.350 27.826 -18.738 1.00 47.91 103 GLY A N 1
ATOM 886 C CA . GLY A 1 103 ? 18.345 28.524 -17.934 1.00 47.91 103 GLY A CA 1
ATOM 887 C C . GLY A 1 103 ? 16.926 27.950 -18.005 1.00 47.91 103 GLY A C 1
ATOM 888 O O . GLY A 1 103 ? 16.010 28.596 -17.506 1.00 47.91 103 GLY A O 1
ATOM 889 N N . ASN A 1 104 ? 16.697 26.765 -18.593 1.00 57.00 104 ASN A N 1
ATOM 890 C CA . ASN A 1 104 ? 15.343 26.214 -18.754 1.00 57.00 104 ASN A CA 1
ATOM 891 C C . ASN A 1 104 ? 15.203 24.754 -18.273 1.00 57.00 104 ASN A C 1
ATOM 893 O O . ASN A 1 104 ? 15.123 23.802 -19.056 1.00 57.00 104 ASN A O 1
ATOM 897 N N . ALA A 1 105 ? 15.168 24.577 -16.947 1.00 53.41 105 ALA A N 1
ATOM 898 C CA . ALA A 1 105 ? 15.004 23.285 -16.267 1.00 53.41 105 ALA A CA 1
ATOM 899 C C . ALA A 1 105 ? 13.794 22.463 -16.746 1.00 53.41 105 ALA A C 1
ATOM 901 O O . ALA A 1 105 ? 13.853 21.232 -16.825 1.00 53.41 105 ALA A O 1
ATOM 902 N N . GLU A 1 106 ? 12.721 23.145 -17.134 1.00 60.47 106 GLU A N 1
ATOM 903 C CA . GLU A 1 106 ? 11.470 22.541 -17.580 1.00 60.47 106 GLU A CA 1
ATOM 904 C C . GLU A 1 106 ? 11.616 21.804 -18.924 1.00 60.47 106 GLU A C 1
ATOM 906 O O . GLU A 1 106 ? 11.090 20.699 -19.103 1.00 60.47 106 GLU A O 1
ATOM 911 N N . LEU A 1 107 ? 12.375 22.369 -19.871 1.00 62.19 107 LEU A N 1
ATOM 912 C CA . LEU A 1 107 ? 12.621 21.741 -21.174 1.00 62.19 107 LEU A CA 1
ATOM 913 C C . LEU A 1 107 ? 13.425 20.441 -21.045 1.00 62.19 107 LEU A C 1
ATOM 915 O O . LEU A 1 107 ? 13.082 19.439 -21.680 1.00 62.19 107 LEU A O 1
ATOM 919 N N . GLY A 1 108 ? 14.442 20.425 -20.180 1.00 58.69 108 GLY A N 1
ATOM 920 C CA . GLY A 1 108 ? 15.231 19.220 -19.916 1.00 58.69 108 GLY A CA 1
ATOM 921 C C . GLY A 1 108 ? 14.401 18.101 -19.284 1.00 58.69 108 GLY A C 1
ATOM 922 O O . GLY A 1 108 ? 14.481 16.948 -19.719 1.00 58.69 108 GLY A O 1
ATOM 923 N N . GLN A 1 109 ? 13.529 18.435 -18.328 1.00 63.53 109 GLN A N 1
ATOM 924 C CA . GLN A 1 109 ? 12.592 17.474 -17.739 1.00 63.53 109 GLN A CA 1
ATOM 925 C C . GLN A 1 109 ? 11.648 16.887 -18.801 1.00 63.53 109 GLN A C 1
ATOM 927 O O . GLN A 1 109 ? 11.504 15.664 -18.895 1.00 63.53 109 GLN A O 1
ATOM 932 N N . LYS A 1 110 ? 11.060 17.733 -19.658 1.00 68.12 110 LYS A N 1
ATOM 933 C CA . LYS A 1 110 ? 10.190 17.302 -20.769 1.00 68.12 110 LYS A CA 1
ATOM 934 C C . LYS A 1 110 ? 10.912 16.367 -21.745 1.00 68.12 110 LYS A C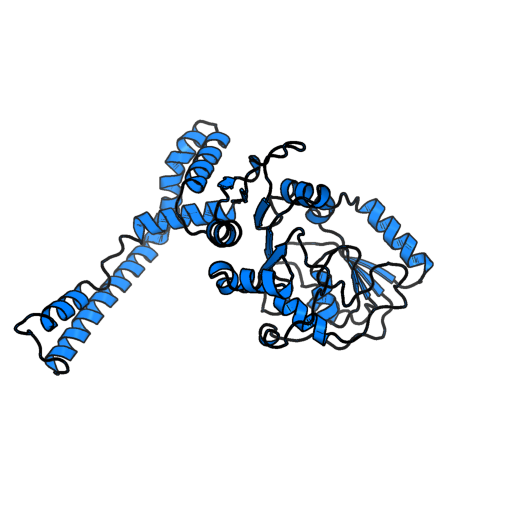 1
ATOM 936 O O . LYS A 1 110 ? 10.318 15.394 -22.220 1.00 68.12 110 LYS A O 1
ATOM 941 N N . ALA A 1 111 ? 12.188 16.617 -22.035 1.00 65.25 111 ALA A N 1
ATOM 942 C CA . ALA A 1 111 ? 12.988 15.767 -22.915 1.00 65.25 111 ALA A CA 1
ATOM 943 C C . ALA A 1 111 ? 13.228 14.364 -22.324 1.00 65.25 111 ALA A C 1
ATOM 945 O O . ALA A 1 111 ? 13.052 13.365 -23.031 1.00 65.25 111 ALA A O 1
ATOM 946 N N . ILE A 1 112 ? 13.564 14.275 -21.031 1.00 65.94 112 ILE A N 1
ATOM 947 C CA . ILE A 1 112 ? 13.762 12.998 -20.320 1.00 65.94 112 ILE A CA 1
ATOM 948 C C . ILE A 1 112 ? 12.465 12.187 -20.304 1.00 65.94 112 ILE A C 1
ATOM 950 O O . ILE A 1 112 ? 12.459 11.006 -20.662 1.00 65.94 112 ILE A O 1
ATOM 954 N N . VAL A 1 113 ? 11.352 12.834 -19.950 1.00 72.06 113 VAL A N 1
ATOM 955 C CA . VAL A 1 113 ? 10.025 12.211 -19.939 1.00 72.06 113 VAL A CA 1
ATOM 956 C C . VAL A 1 113 ? 9.678 11.669 -21.324 1.00 72.06 113 VAL A C 1
ATOM 958 O O . VAL A 1 113 ? 9.339 10.494 -21.457 1.00 72.06 113 VAL A O 1
ATOM 961 N N . ARG A 1 114 ? 9.840 12.470 -22.385 1.00 76.94 114 ARG A N 1
ATOM 962 C CA . ARG A 1 114 ? 9.548 12.044 -23.764 1.00 76.94 114 ARG A CA 1
ATOM 963 C C . ARG A 1 114 ? 10.389 10.840 -24.193 1.00 76.94 114 ARG A C 1
ATOM 965 O O . ARG A 1 114 ? 9.873 9.947 -24.867 1.00 76.94 114 ARG A O 1
ATOM 972 N N . HIS A 1 115 ? 11.662 10.797 -23.802 1.00 70.94 115 HIS A N 1
ATOM 973 C CA . HIS A 1 115 ? 12.531 9.655 -24.075 1.00 70.94 115 HIS A CA 1
ATOM 974 C C . HIS A 1 115 ? 12.060 8.399 -23.329 1.00 70.94 115 HIS A C 1
ATOM 976 O O . HIS A 1 115 ? 11.903 7.343 -23.943 1.00 70.94 115 HIS A O 1
ATOM 982 N N . MET A 1 116 ? 11.745 8.517 -22.034 1.00 78.62 116 MET A N 1
ATOM 983 C CA . MET A 1 116 ? 11.197 7.413 -21.245 1.00 78.62 116 MET A CA 1
ATOM 984 C C . MET A 1 116 ? 9.899 6.881 -21.861 1.00 78.62 116 MET A C 1
ATOM 986 O O . MET A 1 116 ? 9.768 5.667 -22.015 1.00 78.62 116 MET A O 1
ATOM 990 N N . LEU A 1 117 ? 8.962 7.754 -22.238 1.00 80.31 117 LEU A N 1
ATOM 991 C CA . LEU A 1 117 ? 7.674 7.364 -22.823 1.00 80.31 117 LEU A CA 1
ATOM 992 C C . LEU A 1 117 ? 7.840 6.562 -24.126 1.00 80.31 117 LEU A C 1
ATOM 994 O O . LEU A 1 117 ? 7.044 5.670 -24.395 1.00 80.31 117 LEU A O 1
ATOM 998 N N . ARG A 1 118 ? 8.882 6.836 -24.921 1.00 80.50 118 ARG A N 1
ATOM 999 C CA . ARG A 1 118 ? 9.183 6.110 -26.173 1.00 80.50 118 ARG A CA 1
ATOM 1000 C C . ARG A 1 118 ? 10.100 4.898 -25.977 1.00 80.50 118 ARG A C 1
ATOM 1002 O O . ARG A 1 118 ? 10.229 4.070 -26.872 1.00 80.50 118 ARG A O 1
ATOM 1009 N N . GLY A 1 119 ? 10.773 4.804 -24.834 1.00 71.06 119 GLY A N 1
ATOM 1010 C CA . GLY A 1 119 ? 11.780 3.783 -24.573 1.00 71.06 119 GLY A CA 1
ATOM 1011 C C . GLY A 1 119 ? 11.199 2.397 -24.276 1.00 71.06 119 GLY A C 1
ATOM 1012 O O . GLY A 1 119 ? 10.197 2.263 -23.576 1.00 71.06 119 GLY A O 1
ATOM 1013 N N . VAL A 1 120 ? 11.908 1.351 -24.706 1.00 72.06 120 VAL A N 1
ATOM 1014 C CA . VAL A 1 120 ? 11.542 -0.072 -24.519 1.00 72.06 120 VAL A CA 1
ATOM 1015 C C . VAL A 1 120 ? 12.035 -0.691 -23.199 1.00 72.06 120 VAL A C 1
ATOM 1017 O O . VAL A 1 120 ? 12.065 -1.909 -23.057 1.00 72.06 120 VAL A O 1
ATOM 1020 N N . SER A 1 121 ? 12.486 0.117 -22.234 1.00 69.94 121 SER A N 1
ATOM 1021 C CA . SER A 1 121 ? 13.000 -0.401 -20.957 1.00 69.94 121 SER A CA 1
ATOM 1022 C C . SER A 1 121 ? 11.897 -1.131 -20.168 1.00 69.94 121 SER A C 1
ATOM 1024 O O . SER A 1 121 ? 10.834 -0.532 -19.967 1.00 69.94 121 SER A O 1
ATOM 1026 N N . PRO A 1 122 ? 12.142 -2.351 -19.659 1.00 73.38 122 PRO A N 1
ATOM 1027 C CA . PRO A 1 122 ? 11.164 -3.117 -18.890 1.00 73.38 122 PRO A CA 1
ATOM 1028 C C . PRO A 1 122 ? 11.141 -2.652 -17.426 1.00 73.38 122 PRO A C 1
ATOM 1030 O O . PRO A 1 122 ? 11.596 -3.352 -16.526 1.00 73.38 122 PRO A O 1
ATOM 1033 N N . GLY A 1 123 ? 10.653 -1.435 -17.191 1.00 80.50 123 GLY A N 1
ATOM 1034 C CA . GLY A 1 123 ? 10.465 -0.929 -15.834 1.00 80.50 123 GLY A CA 1
ATOM 1035 C C . GLY A 1 123 ? 9.213 -1.510 -15.178 1.00 80.50 123 GLY A C 1
ATOM 1036 O O . GLY A 1 123 ? 8.384 -2.156 -15.830 1.00 80.50 123 GLY A O 1
ATOM 1037 N N . TYR A 1 124 ? 9.093 -1.320 -13.866 1.00 85.94 124 TYR A N 1
ATOM 1038 C CA . TYR A 1 124 ? 8.024 -1.924 -13.073 1.00 85.94 124 TYR A CA 1
ATOM 1039 C C . TYR A 1 124 ? 6.645 -1.464 -13.551 1.00 85.94 124 TYR A C 1
ATOM 1041 O O . TYR A 1 124 ? 5.779 -2.298 -13.821 1.00 85.94 124 TYR A O 1
ATOM 1049 N N . SER A 1 125 ? 6.451 -0.148 -13.700 1.00 90.56 125 SER A N 1
ATOM 1050 C CA . SER A 1 125 ? 5.154 0.405 -14.093 1.00 90.56 125 SER A CA 1
ATOM 1051 C C . SER A 1 125 ? 4.821 0.080 -15.543 1.00 90.56 125 SER A C 1
ATOM 1053 O O . SER A 1 125 ? 3.669 -0.217 -15.848 1.00 90.56 125 SER A O 1
ATOM 1055 N N . LYS A 1 126 ? 5.817 0.074 -16.439 1.00 90.38 126 LYS A N 1
ATOM 1056 C CA . LYS A 1 126 ? 5.609 -0.361 -17.826 1.00 90.38 126 LYS A CA 1
ATOM 1057 C C . LYS A 1 126 ? 5.197 -1.823 -17.909 1.00 90.38 126 LYS A C 1
ATOM 1059 O O . LYS A 1 126 ? 4.257 -2.137 -18.627 1.00 90.38 126 LYS A O 1
ATOM 1064 N N . THR A 1 127 ? 5.879 -2.700 -17.179 1.00 90.44 127 THR A N 1
ATOM 1065 C CA . THR A 1 127 ? 5.644 -4.145 -17.264 1.00 90.44 127 THR A CA 1
ATOM 1066 C C . THR A 1 127 ? 4.294 -4.516 -16.662 1.00 90.44 127 THR A C 1
ATOM 1068 O O . THR A 1 127 ? 3.443 -5.055 -17.365 1.00 90.44 127 THR A O 1
ATOM 1071 N N . LEU A 1 128 ? 4.049 -4.158 -15.397 1.00 94.12 128 LEU A N 1
ATOM 1072 C CA . LEU A 1 128 ? 2.772 -4.444 -14.740 1.00 94.12 128 LEU A CA 1
ATOM 1073 C C . LEU A 1 128 ? 1.611 -3.715 -15.428 1.00 94.12 128 LEU A C 1
ATOM 1075 O O . LEU A 1 128 ? 0.573 -4.317 -15.692 1.00 94.12 128 LEU A O 1
ATOM 1079 N N . GLY A 1 129 ? 1.803 -2.442 -15.784 1.00 94.44 129 GLY A N 1
ATOM 1080 C CA . GLY A 1 129 ? 0.797 -1.657 -16.490 1.00 94.44 129 GLY A CA 1
ATOM 1081 C C . GLY A 1 129 ? 0.400 -2.278 -17.830 1.00 94.44 129 GLY A C 1
ATOM 1082 O O . GLY A 1 129 ? -0.785 -2.310 -18.137 1.00 94.44 129 GLY A O 1
ATOM 1083 N N . LYS A 1 130 ? 1.350 -2.821 -18.605 1.00 94.38 130 LYS A N 1
ATOM 1084 C CA . LYS A 1 130 ? 1.058 -3.505 -19.877 1.00 94.38 130 LYS A CA 1
ATOM 1085 C C . LYS A 1 130 ? 0.415 -4.877 -19.701 1.00 94.38 130 LYS A C 1
ATOM 1087 O O . LYS A 1 130 ? -0.367 -5.274 -20.555 1.00 94.38 130 LYS A O 1
ATOM 1092 N N . LEU A 1 131 ? 0.694 -5.585 -18.608 1.00 94.94 131 LEU A N 1
ATOM 1093 C CA . LEU A 1 131 ? -0.025 -6.821 -18.289 1.00 94.94 131 LEU A CA 1
ATOM 1094 C C . LEU A 1 131 ? -1.489 -6.553 -17.908 1.00 94.94 131 LEU A C 1
ATOM 1096 O O . LEU A 1 131 ? -2.366 -7.350 -18.233 1.00 94.94 131 LEU A O 1
ATOM 1100 N N . LEU A 1 132 ? -1.753 -5.436 -17.224 1.00 95.38 132 LEU A N 1
ATOM 1101 C CA . LEU A 1 132 ? -3.102 -5.013 -16.841 1.00 95.38 132 LEU A CA 1
ATOM 1102 C C . LEU A 1 132 ? -3.873 -4.404 -18.018 1.00 95.38 132 LEU A C 1
ATOM 1104 O O . LEU A 1 132 ? -5.040 -4.727 -18.222 1.00 95.38 132 LEU A O 1
ATOM 1108 N N . LEU A 1 133 ? -3.213 -3.532 -18.784 1.00 95.50 133 LEU A N 1
ATOM 1109 C CA . LEU A 1 133 ? -3.783 -2.736 -19.870 1.00 95.50 133 LEU A CA 1
ATOM 1110 C C . LEU A 1 133 ? -2.860 -2.802 -21.111 1.00 95.50 133 LEU A C 1
ATOM 1112 O O . LEU A 1 133 ? -2.057 -1.885 -21.334 1.00 95.50 133 LEU A O 1
ATOM 1116 N N . PRO A 1 134 ? -2.955 -3.863 -21.937 1.00 93.50 134 PRO A N 1
ATOM 1117 C CA . PRO A 1 134 ? -2.035 -4.107 -23.058 1.00 93.50 134 PRO A CA 1
ATOM 1118 C C . PRO A 1 134 ? -1.931 -2.942 -24.050 1.00 93.50 134 P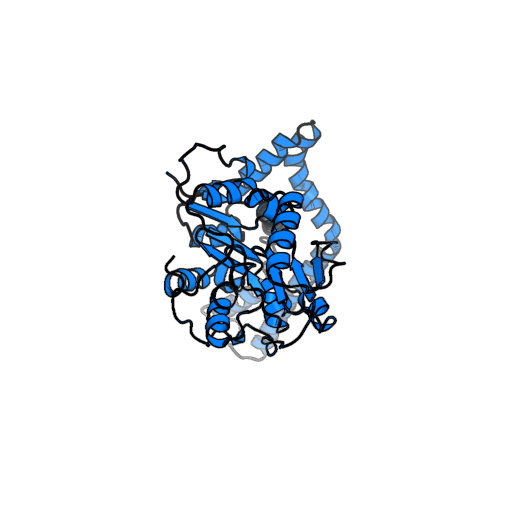RO A C 1
ATOM 1120 O O . PRO A 1 134 ? -0.828 -2.514 -24.410 1.00 93.50 134 PRO A O 1
ATOM 1123 N N . ASP A 1 135 ? -3.067 -2.338 -24.397 1.00 92.69 135 ASP A N 1
ATOM 1124 C CA . ASP A 1 135 ? -3.148 -1.265 -25.397 1.00 92.69 135 ASP A CA 1
ATOM 1125 C C . ASP A 1 135 ? -2.967 0.142 -24.807 1.00 92.69 135 ASP A C 1
ATOM 1127 O O . ASP A 1 135 ? -3.012 1.148 -25.521 1.00 92.69 135 ASP A O 1
ATOM 1131 N N . ALA A 1 136 ? -2.729 0.252 -23.494 1.00 92.56 136 ALA A N 1
ATOM 1132 C CA . ALA A 1 136 ? -2.596 1.549 -22.846 1.00 92.56 136 ALA A CA 1
ATOM 1133 C C . ALA A 1 136 ? -1.352 2.307 -23.318 1.00 92.56 136 ALA A C 1
ATOM 1135 O O . ALA A 1 136 ? -0.256 1.750 -23.452 1.00 92.56 136 ALA A O 1
ATOM 1136 N N . ARG A 1 137 ? -1.513 3.616 -23.519 1.00 91.94 137 ARG A N 1
ATOM 1137 C CA . ARG A 1 137 ? -0.402 4.529 -23.817 1.00 91.94 137 ARG A CA 1
ATOM 1138 C C . ARG A 1 137 ? 0.224 5.036 -22.522 1.00 91.94 137 ARG A C 1
ATOM 1140 O O . ARG A 1 137 ? -0.459 5.200 -21.514 1.00 91.94 137 ARG A O 1
ATOM 1147 N N . PHE A 1 138 ? 1.520 5.317 -22.547 1.00 91.88 138 PHE A N 1
ATOM 1148 C CA . PHE A 1 138 ? 2.200 5.893 -21.390 1.00 91.88 138 PHE A CA 1
ATOM 1149 C C . PHE A 1 138 ? 1.876 7.386 -21.243 1.00 91.88 138 PHE A C 1
ATOM 1151 O O . PHE A 1 138 ? 1.669 8.079 -22.239 1.00 91.88 138 PHE A O 1
ATOM 1158 N N . MET A 1 139 ? 1.842 7.871 -20.004 1.00 91.00 139 MET A N 1
ATOM 1159 C CA . MET A 1 139 ? 1.573 9.269 -19.657 1.00 91.00 139 MET A CA 1
ATOM 1160 C C . MET A 1 139 ? 2.402 9.677 -18.437 1.00 91.00 139 MET A C 1
ATOM 1162 O O . MET A 1 139 ? 2.646 8.860 -17.546 1.00 91.00 139 MET A O 1
ATOM 1166 N N . TYR A 1 140 ? 2.842 10.933 -18.407 1.00 88.25 140 TYR A N 1
ATOM 1167 C CA . TYR A 1 140 ? 3.493 11.532 -17.244 1.00 88.25 140 TYR A CA 1
ATOM 1168 C C . TYR A 1 140 ? 2.437 12.225 -16.361 1.00 88.25 140 TYR A C 1
ATOM 1170 O O . TYR A 1 140 ? 1.489 12.778 -16.919 1.00 88.25 140 TYR A O 1
ATOM 1178 N N . PRO A 1 141 ? 2.544 12.209 -15.016 1.00 88.19 141 PRO A N 1
ATOM 1179 C CA . PRO A 1 141 ? 1.497 12.736 -14.134 1.00 88.19 141 PRO A CA 1
ATOM 1180 C C . PRO A 1 141 ? 1.072 14.188 -14.408 1.00 88.19 141 PRO A C 1
ATOM 1182 O O . PRO A 1 141 ? -0.090 14.544 -14.220 1.00 88.19 141 PRO A O 1
ATOM 1185 N N . GLN A 1 142 ? 2.003 15.024 -14.863 1.00 85.00 142 GLN A N 1
ATOM 1186 C CA . GLN A 1 142 ? 1.797 16.438 -15.180 1.00 85.00 142 GLN A CA 1
ATOM 1187 C C . GLN A 1 142 ? 0.973 16.639 -16.458 1.00 85.00 142 GLN A C 1
ATOM 1189 O O . GLN A 1 142 ? 0.339 17.677 -16.611 1.00 85.00 142 GLN A O 1
ATOM 1194 N N . ASP A 1 143 ? 0.956 15.642 -17.344 1.00 87.38 143 ASP A N 1
ATOM 1195 C CA . ASP A 1 143 ? 0.149 15.644 -18.566 1.00 87.38 143 ASP A CA 1
ATOM 1196 C C . ASP A 1 143 ? -1.274 15.108 -18.311 1.00 87.38 143 ASP A C 1
ATOM 1198 O O . ASP A 1 143 ? -2.062 14.959 -19.250 1.00 87.38 143 ASP A O 1
ATOM 1202 N N . TYR A 1 144 ? -1.613 14.773 -17.056 1.00 89.06 144 TYR A N 1
ATOM 1203 C CA . TYR A 1 144 ? -2.972 14.383 -16.696 1.00 89.06 144 TYR A CA 1
ATOM 1204 C C . TYR A 1 144 ? -3.915 15.569 -16.930 1.00 89.06 144 TYR A C 1
ATOM 1206 O O . TYR A 1 144 ? -3.646 16.668 -16.434 1.00 89.06 144 TYR A O 1
ATOM 1214 N N . PRO A 1 145 ? -5.003 15.388 -17.696 1.00 84.88 145 PRO A N 1
ATOM 1215 C CA . PRO A 1 145 ? -5.859 16.503 -18.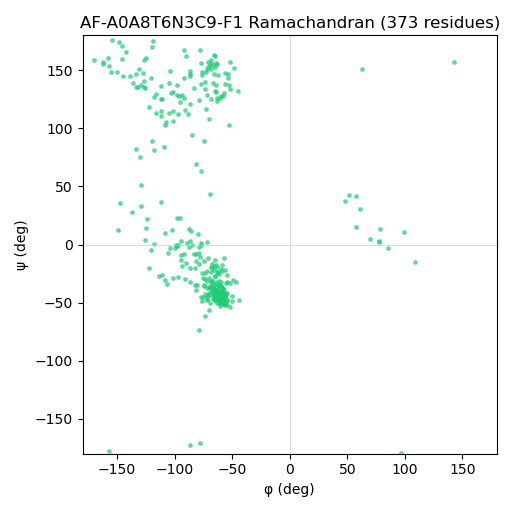041 1.00 84.88 145 PRO A CA 1
ATOM 1216 C C . PRO A 1 145 ? -6.545 17.067 -16.795 1.00 84.88 145 PRO A C 1
ATOM 1218 O O . PRO A 1 145 ? -6.896 16.334 -15.869 1.00 84.88 145 PRO A O 1
ATOM 1221 N N . LYS A 1 146 ? -6.761 18.384 -16.798 1.00 70.50 146 LYS A N 1
ATOM 1222 C CA . LYS A 1 146 ? -7.567 19.053 -15.772 1.00 70.50 146 LYS A CA 1
ATOM 1223 C C . LYS A 1 146 ? -9.016 18.539 -15.826 1.00 70.50 146 LYS A C 1
ATOM 1225 O O . LYS A 1 146 ? -9.458 18.022 -16.856 1.00 70.50 146 LYS A O 1
ATOM 1230 N N . GLU A 1 147 ? -9.718 18.649 -14.698 1.00 61.56 147 GLU A N 1
ATOM 1231 C CA . GLU A 1 147 ? -11.086 18.147 -14.502 1.00 61.56 147 GLU A CA 1
ATOM 1232 C C . GLU A 1 147 ? -12.007 18.484 -15.696 1.00 61.56 147 GLU A C 1
ATOM 1234 O O . GLU A 1 147 ? -12.010 19.609 -16.189 1.00 61.56 147 GLU A O 1
ATOM 1239 N N . GLY A 1 148 ? -12.759 17.487 -16.187 1.00 54.84 148 GLY A N 1
ATOM 1240 C CA . GLY A 1 148 ? -13.720 17.631 -17.296 1.00 54.84 148 GLY A CA 1
ATOM 1241 C C . GLY A 1 148 ? -13.327 16.972 -18.628 1.00 54.84 148 GLY A C 1
ATOM 1242 O O . GLY A 1 148 ? -14.193 16.741 -19.470 1.00 54.84 148 GLY A O 1
ATOM 1243 N N . ALA A 1 149 ? -12.063 16.584 -18.836 1.00 57.31 149 ALA A N 1
ATOM 1244 C CA . ALA A 1 149 ? -11.667 15.882 -20.062 1.00 57.31 149 ALA A CA 1
ATOM 1245 C C . ALA A 1 149 ? -11.907 14.360 -19.959 1.00 57.31 149 ALA A C 1
ATOM 1247 O O . ALA A 1 149 ? -11.039 13.603 -19.516 1.00 57.31 149 ALA A O 1
ATOM 1248 N N . ASN A 1 150 ? -13.065 13.889 -20.429 1.00 60.78 150 ASN A N 1
ATOM 1249 C CA . ASN A 1 150 ? -13.457 12.469 -20.501 1.00 60.78 150 ASN A CA 1
ATOM 1250 C C . ASN A 1 150 ? -12.662 11.652 -21.546 1.00 60.78 150 ASN A C 1
ATOM 1252 O O . ASN A 1 150 ? -13.233 10.884 -22.307 1.00 60.78 150 ASN A O 1
ATOM 1256 N N . SER A 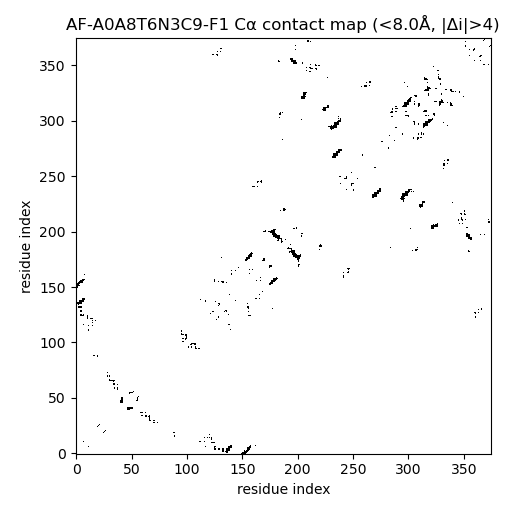1 151 ? -11.340 11.815 -21.651 1.00 73.12 151 SER A N 1
ATOM 1257 C CA . SER A 1 151 ? -10.543 11.122 -22.679 1.00 73.12 151 SER A CA 1
ATOM 1258 C C . SER A 1 151 ? -9.927 9.795 -22.216 1.00 73.12 151 SER A C 1
ATOM 1260 O O . SER A 1 151 ? -9.563 8.971 -23.065 1.00 73.12 151 SER A O 1
ATOM 1262 N N . ILE A 1 152 ? -9.826 9.559 -20.899 1.00 82.75 152 ILE A N 1
ATOM 1263 C CA . ILE A 1 152 ? -9.149 8.388 -20.318 1.00 82.75 152 ILE A CA 1
ATOM 1264 C C . ILE A 1 152 ? -10.160 7.461 -19.644 1.00 82.75 152 ILE A C 1
ATOM 1266 O O . ILE A 1 152 ? -10.678 7.774 -18.576 1.00 82.75 152 ILE A O 1
ATOM 1270 N N . GLU A 1 153 ? -10.366 6.292 -20.243 1.00 87.62 153 GLU A N 1
ATOM 1271 C CA . GLU A 1 153 ? -11.298 5.275 -19.749 1.00 87.62 153 GLU A CA 1
ATOM 1272 C C . GLU A 1 153 ? -10.739 4.563 -18.513 1.00 87.62 153 GLU A C 1
ATOM 1274 O O . GLU A 1 153 ? -11.271 4.716 -17.416 1.00 87.62 153 GLU A O 1
ATOM 1279 N N . ASP A 1 154 ? -9.602 3.881 -18.669 1.00 94.50 154 ASP A N 1
ATOM 1280 C CA . ASP A 1 154 ? -8.920 3.154 -17.599 1.00 94.50 154 ASP A CA 1
ATOM 1281 C C . ASP A 1 154 ? -7.451 3.580 -17.470 1.00 94.50 154 ASP A C 1
ATOM 1283 O O . ASP A 1 154 ? -6.849 4.142 -18.396 1.00 94.50 154 ASP A O 1
ATOM 1287 N N . MET A 1 155 ? -6.848 3.336 -16.309 1.00 95.31 155 MET A N 1
ATOM 1288 C CA . MET A 1 155 ? -5.475 3.735 -16.050 1.00 95.31 155 MET A CA 1
ATOM 1289 C C . MET A 1 155 ? -4.773 2.901 -14.991 1.00 95.31 155 MET A C 1
ATOM 1291 O O . MET A 1 155 ? -5.387 2.491 -14.023 1.00 95.31 155 MET A O 1
ATOM 1295 N N . PHE A 1 156 ? -3.461 2.728 -15.119 1.00 97.31 156 PHE A N 1
ATOM 1296 C CA . PHE A 1 156 ? -2.619 2.184 -14.056 1.00 97.31 156 PHE A CA 1
ATOM 1297 C C . PHE A 1 156 ? -1.813 3.288 -13.358 1.00 97.31 156 PHE A C 1
ATOM 1299 O O . PHE A 1 156 ? -1.135 4.077 -14.024 1.00 97.31 156 PHE A O 1
ATOM 1306 N N . ILE A 1 157 ? -1.861 3.308 -12.024 1.00 96.38 157 ILE A N 1
ATOM 1307 C CA . ILE A 1 157 ? -1.176 4.265 -11.150 1.00 96.38 157 ILE A CA 1
ATOM 1308 C C . ILE A 1 157 ? -0.337 3.499 -10.123 1.00 96.38 157 ILE A C 1
ATOM 1310 O O . ILE A 1 157 ? -0.812 2.562 -9.481 1.00 96.38 157 ILE A O 1
ATOM 1314 N N . ARG A 1 158 ? 0.907 3.936 -9.919 1.00 94.00 158 ARG A N 1
ATOM 1315 C CA . ARG A 1 158 ? 1.787 3.428 -8.862 1.00 94.00 158 ARG A CA 1
ATOM 1316 C C . ARG A 1 158 ? 2.115 4.533 -7.871 1.00 94.00 158 ARG A C 1
ATOM 1318 O O . ARG A 1 158 ? 2.641 5.562 -8.285 1.00 94.00 158 ARG A O 1
ATOM 1325 N N . ASN A 1 159 ? 1.932 4.241 -6.583 1.00 90.38 159 ASN A N 1
ATOM 1326 C CA . ASN A 1 159 ? 2.133 5.141 -5.445 1.00 90.38 159 ASN A CA 1
ATOM 1327 C C . ASN A 1 159 ? 1.201 6.367 -5.458 1.00 90.38 159 ASN A C 1
ATOM 1329 O O . ASN A 1 159 ? 0.811 6.876 -6.507 1.00 90.38 159 ASN A O 1
ATOM 1333 N N . ILE A 1 160 ? 0.881 6.877 -4.266 1.00 91.00 160 ILE A N 1
ATOM 1334 C CA . ILE A 1 160 ? 0.093 8.113 -4.124 1.00 91.00 160 ILE A CA 1
ATOM 1335 C C . ILE A 1 160 ? 0.976 9.357 -4.284 1.00 91.00 160 ILE A C 1
ATOM 1337 O O . ILE A 1 160 ? 0.552 10.332 -4.892 1.00 91.00 160 ILE A O 1
ATOM 1341 N N . LEU A 1 161 ? 2.201 9.313 -3.749 1.00 85.81 161 LEU A N 1
ATOM 1342 C CA . LEU A 1 161 ? 3.126 10.447 -3.765 1.00 85.81 161 LEU A CA 1
ATOM 1343 C C . LEU A 1 161 ? 3.429 10.878 -5.208 1.00 85.81 161 LEU A C 1
ATOM 1345 O O . LEU A 1 161 ? 3.847 10.045 -6.013 1.00 85.81 161 LEU A O 1
ATOM 1349 N N . HIS A 1 162 ? 3.249 12.167 -5.500 1.00 85.19 162 HIS A N 1
ATOM 1350 C CA . HIS A 1 162 ? 3.338 12.786 -6.833 1.00 85.19 162 HIS A CA 1
ATOM 1351 C C . HIS A 1 162 ? 2.208 12.422 -7.815 1.00 85.19 162 HIS A C 1
ATOM 1353 O O . HIS A 1 162 ? 2.253 12.831 -8.976 1.00 85.19 162 HIS A O 1
ATOM 1359 N N . ASN A 1 163 ? 1.197 11.672 -7.370 1.00 91.44 163 ASN A N 1
ATOM 1360 C CA . ASN A 1 163 ? -0.001 11.323 -8.136 1.00 91.44 163 ASN A CA 1
ATOM 1361 C C . ASN A 1 163 ? -1.291 11.729 -7.398 1.00 91.44 163 ASN A C 1
ATOM 1363 O O . ASN A 1 163 ? -2.372 11.260 -7.756 1.00 91.44 163 ASN A O 1
ATOM 1367 N N . GLU A 1 164 ? -1.204 12.567 -6.360 1.00 92.06 164 GLU A N 1
ATOM 1368 C CA . GLU A 1 164 ? -2.309 12.893 -5.454 1.00 92.06 164 GLU A CA 1
ATOM 1369 C C . GLU A 1 164 ? -3.527 13.440 -6.202 1.00 92.06 164 GLU A C 1
ATOM 1371 O O . GLU A 1 164 ? -4.647 12.995 -5.961 1.00 92.06 164 GLU A O 1
ATOM 1376 N N . HIS A 1 165 ? -3.316 14.367 -7.142 1.00 90.75 165 HIS A N 1
ATOM 1377 C CA . HIS A 1 165 ? -4.386 14.961 -7.950 1.00 90.75 165 HIS A CA 1
ATOM 1378 C C . HIS A 1 165 ? -5.082 13.928 -8.837 1.00 90.75 165 HIS A C 1
ATOM 1380 O O . HIS A 1 165 ? -6.303 13.947 -8.959 1.00 90.75 165 HIS A O 1
ATOM 1386 N N . ILE A 1 166 ? -4.318 12.995 -9.404 1.00 93.19 166 ILE A N 1
ATOM 1387 C CA . ILE A 1 166 ? -4.829 11.936 -10.279 1.00 93.19 166 ILE A CA 1
ATOM 1388 C C . ILE A 1 166 ? -5.662 10.943 -9.474 1.00 93.19 166 ILE A C 1
ATOM 1390 O O . ILE A 1 166 ? -6.788 10.625 -9.847 1.00 93.19 166 ILE A O 1
ATOM 1394 N N . VAL A 1 167 ? -5.115 10.459 -8.357 1.00 94.75 167 VAL A N 1
ATOM 1395 C CA . VAL A 1 167 ? -5.805 9.518 -7.467 1.00 94.75 167 VAL A CA 1
ATOM 1396 C C . VAL A 1 167 ? -7.082 10.156 -6.921 1.00 94.75 167 VAL A C 1
ATOM 1398 O O . VAL A 1 167 ? -8.132 9.519 -6.937 1.00 94.75 167 VAL A O 1
ATOM 1401 N N . LYS A 1 168 ? -7.026 11.429 -6.511 1.00 93.88 168 LYS A N 1
ATOM 1402 C CA . LYS A 1 168 ? -8.194 12.183 -6.041 1.00 93.88 168 LYS A CA 1
ATOM 1403 C C . LYS A 1 168 ? -9.287 12.283 -7.104 1.00 93.88 168 LYS A C 1
ATOM 1405 O O . LYS A 1 168 ? -10.435 11.971 -6.799 1.00 93.88 168 LYS A O 1
ATOM 1410 N N . ASP A 1 169 ? -8.945 12.681 -8.331 1.00 92.25 169 ASP A N 1
ATOM 1411 C CA . ASP A 1 169 ? -9.905 12.767 -9.442 1.00 92.25 169 ASP A CA 1
ATOM 1412 C C . ASP A 1 169 ? -10.546 11.404 -9.739 1.00 92.25 169 ASP A C 1
ATOM 1414 O O . ASP A 1 169 ? -11.763 11.314 -9.911 1.00 92.25 169 ASP A O 1
ATOM 1418 N N . ARG A 1 170 ? -9.753 10.324 -9.735 1.00 93.50 170 ARG A N 1
ATOM 1419 C CA . ARG A 1 170 ? -10.270 8.968 -9.958 1.00 93.50 170 ARG A CA 1
ATOM 1420 C C . ARG A 1 170 ? -11.237 8.523 -8.864 1.00 93.50 170 ARG A C 1
ATOM 1422 O O . ARG A 1 170 ? -12.331 8.071 -9.194 1.00 93.50 170 ARG A O 1
ATOM 1429 N N . LEU A 1 171 ? -10.868 8.702 -7.593 1.00 93.75 171 LEU A N 1
ATOM 1430 C CA . LEU A 1 171 ? -11.707 8.340 -6.446 1.00 93.75 171 LEU A CA 1
ATOM 1431 C C . LEU A 1 171 ? -13.007 9.158 -6.414 1.00 93.75 171 LEU A C 1
ATOM 1433 O O . LEU A 1 171 ? -14.092 8.585 -6.343 1.00 93.75 171 LEU A O 1
ATOM 1437 N N . LYS A 1 172 ? -12.921 10.492 -6.521 1.00 91.81 172 LYS A N 1
ATOM 1438 C CA . LYS A 1 172 ? -14.099 11.377 -6.503 1.00 91.81 172 LYS A CA 1
ATOM 1439 C C . LYS A 1 172 ? -15.020 11.154 -7.695 1.00 91.81 172 LYS A C 1
ATOM 1441 O O . LYS A 1 172 ? -16.236 11.121 -7.536 1.00 91.81 172 LYS A O 1
ATOM 1446 N N . GLY A 1 173 ? -14.436 10.999 -8.881 1.00 90.69 173 GLY A N 1
ATOM 1447 C CA . GLY A 1 173 ? -15.174 10.780 -10.118 1.00 90.69 173 GLY A CA 1
ATOM 1448 C C . GLY A 1 173 ? -15.666 9.346 -10.304 1.00 90.69 173 GLY A C 1
ATOM 1449 O O . GLY A 1 173 ? -16.288 9.076 -11.328 1.00 90.69 173 GLY A O 1
ATOM 1450 N N . ARG A 1 174 ? -15.362 8.425 -9.372 1.00 92.06 174 ARG A N 1
ATOM 1451 C CA . ARG A 1 174 ? -15.619 6.977 -9.500 1.00 92.06 174 ARG A CA 1
ATOM 1452 C C . ARG A 1 174 ? -15.147 6.420 -10.850 1.00 92.06 174 ARG A C 1
ATOM 1454 O O . ARG A 1 174 ? -15.809 5.596 -11.477 1.00 92.06 174 ARG A O 1
ATOM 1461 N N . LYS A 1 175 ? -14.010 6.925 -11.333 1.00 92.38 175 LYS A N 1
ATOM 1462 C CA . LYS A 1 175 ? -13.439 6.553 -12.630 1.00 92.38 175 LYS A CA 1
ATOM 1463 C C . LYS A 1 175 ? -12.565 5.321 -12.451 1.00 92.38 175 LYS A C 1
ATOM 1465 O O . LYS A 1 175 ? -11.842 5.229 -11.466 1.00 92.38 175 LYS A O 1
ATOM 1470 N N . LYS A 1 176 ? -12.552 4.438 -13.448 1.00 95.06 176 LYS A N 1
ATOM 1471 C CA . LYS A 1 176 ? -11.787 3.187 -13.402 1.00 95.06 176 LYS A CA 1
ATOM 1472 C C . LYS A 1 176 ? -10.276 3.421 -13.329 1.00 95.06 176 LYS A C 1
ATOM 1474 O O . LYS A 1 176 ? -9.758 4.296 -14.031 1.00 95.06 176 LYS A O 1
ATOM 1479 N N . PHE A 1 177 ? -9.578 2.662 -12.489 1.00 97.00 177 PHE A N 1
ATOM 1480 C CA . PHE A 1 177 ? -8.117 2.611 -12.434 1.00 97.00 177 PHE A CA 1
ATOM 1481 C C . PHE A 1 177 ? -7.605 1.369 -11.694 1.00 97.00 177 PHE A C 1
ATOM 1483 O O . PHE A 1 177 ? -8.271 0.781 -10.851 1.00 97.00 177 PHE A O 1
ATOM 1490 N N . TRP A 1 178 ? -6.387 0.957 -12.010 1.00 97.94 178 TRP A N 1
ATOM 1491 C CA . TRP A 1 178 ? -5.582 0.041 -11.218 1.00 97.94 178 TRP A CA 1
ATOM 1492 C C . TRP A 1 178 ? -4.597 0.837 -10.375 1.00 97.94 178 TRP A C 1
ATOM 1494 O O . TRP A 1 178 ? -3.946 1.760 -10.871 1.00 97.94 178 TRP A O 1
ATOM 1504 N N . PHE A 1 179 ? -4.443 0.441 -9.120 1.00 97.88 179 PHE A N 1
ATOM 1505 C CA . PHE A 1 179 ? -3.545 1.084 -8.178 1.00 97.88 179 PHE A CA 1
ATOM 1506 C C . PHE A 1 179 ? -2.600 0.074 -7.543 1.00 97.88 179 PHE A C 1
ATOM 1508 O O . PHE A 1 179 ? -3.024 -0.996 -7.110 1.00 97.88 179 PHE A O 1
ATOM 1515 N N . VAL A 1 180 ? -1.317 0.421 -7.454 1.00 96.94 180 VAL A N 1
ATOM 1516 C CA . VAL A 1 180 ? -0.330 -0.391 -6.739 1.00 96.94 180 VAL A CA 1
ATOM 1517 C C . VAL A 1 180 ? 0.513 0.449 -5.791 1.00 96.94 180 VAL A C 1
ATOM 1519 O O . VAL A 1 180 ? 0.994 1.530 -6.138 1.00 96.94 180 VAL A O 1
ATOM 1522 N N . ASP A 1 181 ? 0.706 -0.061 -4.581 1.00 94.56 181 ASP A N 1
ATOM 1523 C CA . ASP A 1 181 ? 1.516 0.562 -3.532 1.00 94.56 181 ASP A CA 1
ATOM 1524 C C . ASP A 1 181 ? 1.974 -0.516 -2.532 1.00 94.56 181 ASP A C 1
ATOM 1526 O O . ASP A 1 181 ? 1.712 -1.704 -2.702 1.00 94.56 181 ASP A O 1
ATOM 1530 N N . SER A 1 182 ? 2.689 -0.113 -1.491 1.00 93.12 182 SER A N 1
ATOM 1531 C CA . SER A 1 182 ? 3.227 -0.967 -0.435 1.00 93.12 182 SER A CA 1
ATOM 1532 C C . SER A 1 182 ? 2.140 -1.866 0.177 1.00 93.12 182 SER A C 1
ATOM 1534 O O . SER A 1 182 ? 1.039 -1.416 0.482 1.00 93.12 182 SER A O 1
ATOM 1536 N N . GLY A 1 183 ? 2.447 -3.147 0.353 1.00 95.25 183 GLY A N 1
ATOM 1537 C CA . GLY A 1 183 ? 1.560 -4.133 0.970 1.00 95.25 183 GLY A CA 1
ATOM 1538 C C . GLY A 1 183 ? 1.301 -3.847 2.448 1.00 95.25 183 GLY A C 1
ATOM 1539 O O . GLY A 1 183 ? 2.036 -3.089 3.088 1.00 95.25 183 GLY A O 1
ATOM 1540 N N . TYR A 1 184 ? 0.254 -4.478 2.967 1.00 96.25 184 TYR A N 1
ATOM 1541 C CA . TYR A 1 184 ? -0.312 -4.225 4.286 1.00 96.25 184 TYR A CA 1
ATOM 1542 C C . TYR A 1 184 ? 0.530 -4.792 5.432 1.00 96.25 184 TYR A C 1
ATOM 1544 O O . TYR A 1 184 ? 0.638 -4.177 6.490 1.00 96.25 184 TYR A O 1
ATOM 1552 N N . THR A 1 185 ? 1.167 -5.946 5.220 1.00 95.75 185 THR A N 1
ATOM 1553 C CA . THR A 1 185 ? 1.871 -6.670 6.294 1.00 95.75 185 THR A CA 1
ATOM 1554 C C . THR A 1 185 ? 3.383 -6.505 6.265 1.00 95.75 185 THR A C 1
ATOM 1556 O O . THR A 1 185 ? 4.076 -7.196 6.990 1.00 95.75 185 THR A O 1
ATOM 1559 N N . ASN A 1 186 ? 3.944 -5.575 5.487 1.00 93.50 186 ASN A N 1
ATOM 1560 C CA . ASN A 1 186 ? 5.407 -5.401 5.423 1.00 93.50 186 ASN A CA 1
ATOM 1561 C C . ASN A 1 186 ? 6.077 -5.147 6.795 1.00 93.50 186 ASN A C 1
ATOM 1563 O O . ASN A 1 186 ? 7.269 -5.405 6.940 1.00 93.50 186 ASN A O 1
ATOM 1567 N N . PHE A 1 187 ? 5.330 -4.675 7.801 1.00 91.44 187 PHE A N 1
ATOM 1568 C CA . PHE A 1 187 ? 5.836 -4.462 9.161 1.00 91.44 187 PHE A CA 1
ATOM 1569 C C . PHE A 1 187 ? 6.248 -5.763 9.873 1.00 91.44 187 PHE A C 1
ATOM 1571 O O . PHE A 1 187 ? 7.178 -5.726 10.669 1.00 91.44 187 PHE A O 1
ATOM 1578 N N . ILE A 1 188 ? 5.658 -6.917 9.533 1.00 92.19 188 ILE A N 1
ATOM 1579 C CA . ILE A 1 188 ? 6.029 -8.211 10.140 1.00 92.19 188 ILE A CA 1
ATOM 1580 C C . ILE A 1 188 ? 7.225 -8.883 9.450 1.00 92.19 188 ILE A C 1
ATOM 1582 O O . ILE A 1 188 ? 7.637 -9.955 9.868 1.00 92.19 188 ILE A O 1
ATOM 1586 N N . HIS A 1 189 ? 7.787 -8.261 8.405 1.00 88.50 189 HIS A N 1
ATOM 1587 C CA . HIS A 1 189 ? 8.865 -8.818 7.573 1.00 88.50 189 HIS A CA 1
ATOM 1588 C C . HIS A 1 189 ? 10.199 -8.070 7.751 1.00 88.50 189 HIS A C 1
ATOM 1590 O O . HIS A 1 189 ? 10.928 -7.830 6.782 1.00 88.50 189 HIS A O 1
ATOM 1596 N N . GLY A 1 190 ? 10.498 -7.619 8.974 1.00 76.81 190 GLY A N 1
ATOM 1597 C CA . GLY A 1 190 ? 11.758 -6.932 9.291 1.00 76.81 190 GLY A CA 1
ATOM 1598 C C . GLY A 1 190 ? 11.968 -5.625 8.515 1.00 76.81 190 GLY A C 1
ATOM 1599 O O . GLY A 1 190 ? 13.093 -5.284 8.161 1.00 76.81 190 GLY A O 1
ATOM 1600 N N . GLY A 1 191 ? 10.884 -4.918 8.174 1.00 65.31 191 GLY A N 1
ATOM 1601 C CA . GLY A 1 191 ? 10.935 -3.640 7.452 1.00 65.31 191 GLY A CA 1
ATOM 1602 C C . GLY A 1 191 ? 11.197 -3.745 5.942 1.00 65.31 191 GLY A C 1
ATOM 1603 O O . GLY A 1 191 ? 11.255 -2.718 5.256 1.00 65.31 191 GLY A O 1
ATOM 1604 N N . ASN A 1 192 ? 11.309 -4.957 5.391 1.00 72.94 192 ASN A N 1
ATOM 1605 C CA . ASN A 1 192 ? 11.474 -5.160 3.956 1.00 72.94 192 ASN A CA 1
ATOM 1606 C C . ASN A 1 192 ? 10.162 -4.890 3.203 1.00 72.94 192 ASN A C 1
ATOM 1608 O O . ASN A 1 192 ? 9.098 -5.393 3.560 1.00 72.94 192 ASN A O 1
ATOM 1612 N N . LYS A 1 193 ? 10.232 -4.139 2.095 1.00 80.25 193 LYS A N 1
ATOM 1613 C CA . LYS A 1 193 ? 9.095 -3.933 1.175 1.00 80.25 193 LYS A CA 1
ATOM 1614 C C . LYS A 1 193 ? 8.868 -5.156 0.284 1.00 80.25 193 LYS A C 1
ATOM 1616 O O . LYS A 1 193 ? 9.036 -5.093 -0.934 1.00 80.25 193 LYS A O 1
ATOM 1621 N N . ARG A 1 194 ? 8.526 -6.280 0.905 1.00 90.12 194 ARG A N 1
ATOM 1622 C CA . ARG A 1 194 ? 8.318 -7.564 0.231 1.00 90.12 194 ARG A CA 1
ATOM 1623 C C . ARG A 1 194 ? 7.034 -7.564 -0.594 1.00 90.12 194 ARG A C 1
ATOM 1625 O O . ARG A 1 194 ? 7.040 -7.947 -1.764 1.00 90.12 194 ARG A O 1
ATOM 1632 N N . PHE A 1 195 ? 5.949 -7.088 0.003 1.00 95.50 195 PHE A N 1
ATOM 1633 C CA . PHE A 1 195 ? 4.615 -7.141 -0.577 1.00 95.50 195 PHE A CA 1
ATOM 1634 C C . PHE A 1 195 ? 4.168 -5.791 -1.122 1.00 95.50 195 PHE A C 1
ATOM 1636 O O . PHE A 1 195 ? 4.516 -4.734 -0.587 1.00 95.50 195 PHE A O 1
ATOM 1643 N N . HIS A 1 196 ? 3.341 -5.844 -2.162 1.00 96.38 196 HIS A N 1
ATOM 1644 C CA . HIS A 1 196 ? 2.631 -4.708 -2.739 1.00 96.38 196 HIS A CA 1
ATOM 1645 C C . HIS A 1 196 ? 1.148 -5.055 -2.866 1.00 96.38 196 HIS A C 1
ATOM 1647 O O . HIS A 1 196 ? 0.809 -6.162 -3.282 1.00 96.38 196 HIS A O 1
ATOM 1653 N N . ARG A 1 197 ? 0.267 -4.118 -2.523 1.00 97.19 197 ARG A N 1
ATOM 1654 C CA . ARG A 1 197 ? -1.175 -4.252 -2.753 1.00 97.19 197 ARG A CA 1
ATOM 1655 C C . ARG A 1 197 ? -1.499 -3.851 -4.184 1.00 97.19 197 ARG A C 1
ATOM 1657 O O . ARG A 1 197 ? -0.995 -2.825 -4.634 1.00 97.19 197 ARG A O 1
ATOM 1664 N N . LEU A 1 198 ? -2.317 -4.638 -4.877 1.00 97.62 198 LEU A N 1
ATOM 1665 C CA . LEU A 1 198 ? -2.834 -4.324 -6.210 1.00 97.62 198 LEU A CA 1
ATOM 1666 C C . LEU A 1 198 ? -4.349 -4.192 -6.097 1.00 97.62 198 LEU A C 1
ATOM 1668 O O . LEU A 1 198 ? -5.030 -5.171 -5.826 1.00 97.62 198 LEU A O 1
ATOM 1672 N N . VAL A 1 199 ? -4.857 -2.983 -6.295 1.00 96.94 199 VAL A N 1
ATOM 1673 C CA . VAL A 1 199 ? -6.247 -2.622 -6.017 1.00 96.94 199 VAL A CA 1
ATOM 1674 C C . VAL A 1 199 ? -6.916 -2.146 -7.300 1.00 96.94 199 VAL A C 1
ATOM 1676 O O . VAL A 1 199 ? -6.287 -1.483 -8.129 1.00 96.94 199 VAL A O 1
ATOM 1679 N N . ARG A 1 200 ? -8.194 -2.491 -7.459 1.00 96.44 200 ARG A N 1
ATOM 1680 C CA . ARG A 1 200 ? -9.055 -1.979 -8.522 1.00 96.44 200 ARG A CA 1
ATOM 1681 C C . ARG A 1 200 ? -9.965 -0.885 -7.975 1.00 96.44 200 ARG A C 1
ATOM 1683 O O . ARG A 1 200 ? -10.594 -1.087 -6.940 1.00 96.44 200 ARG A O 1
ATOM 1690 N N . ASP A 1 201 ? -10.022 0.235 -8.688 1.00 95.31 201 ASP A N 1
ATOM 1691 C CA . ASP A 1 201 ? -10.951 1.360 -8.508 1.00 95.31 201 ASP A CA 1
ATOM 1692 C C . ASP A 1 201 ? -10.938 2.015 -7.113 1.00 95.31 201 ASP A C 1
ATOM 1694 O O . ASP A 1 201 ? -11.807 2.815 -6.780 1.00 95.31 201 ASP A O 1
ATOM 1698 N N . ASP A 1 202 ? -9.907 1.725 -6.318 1.00 95.50 202 ASP A N 1
ATOM 1699 C CA . ASP A 1 202 ? -9.618 2.352 -5.035 1.00 95.50 202 ASP A CA 1
ATOM 1700 C C . ASP A 1 202 ? -8.108 2.266 -4.726 1.00 95.50 202 ASP A C 1
ATOM 1702 O O . ASP A 1 202 ? -7.333 1.653 -5.462 1.00 95.50 202 ASP A O 1
ATOM 1706 N N . ILE A 1 203 ? -7.672 2.871 -3.622 1.00 95.88 203 ILE A N 1
ATOM 1707 C CA . ILE A 1 203 ? -6.318 2.747 -3.070 1.00 95.88 203 ILE A CA 1
ATOM 1708 C C . ILE A 1 203 ? -6.203 1.664 -1.986 1.00 95.88 203 ILE A C 1
ATOM 1710 O O . ILE A 1 203 ? -5.082 1.272 -1.630 1.00 95.88 203 ILE A O 1
ATOM 1714 N N . HIS A 1 204 ? -7.336 1.172 -1.472 1.00 96.25 204 HIS A N 1
ATOM 1715 C CA . HIS A 1 204 ? -7.418 0.054 -0.539 1.00 96.25 204 HIS A CA 1
ATOM 1716 C C . HIS A 1 204 ? -8.501 -0.958 -0.939 1.00 96.25 204 HIS A C 1
ATOM 1718 O O . HIS A 1 204 ? -9.575 -0.608 -1.430 1.00 96.25 204 HIS A O 1
ATOM 1724 N N . HIS A 1 205 ? -8.250 -2.238 -0.654 1.00 96.12 205 HIS A N 1
ATOM 1725 C CA . HIS A 1 205 ? -9.341 -3.209 -0.607 1.00 96.12 205 HIS A CA 1
ATOM 1726 C C . HIS A 1 205 ? -10.303 -2.850 0.538 1.00 96.12 205 HIS A C 1
ATOM 1728 O O . HIS A 1 205 ? -9.895 -2.182 1.485 1.00 96.12 205 HIS A O 1
ATOM 1734 N N . GLY A 1 206 ? -11.565 -3.275 0.465 1.00 89.75 206 GLY A N 1
ATOM 1735 C CA . GLY A 1 206 ? -12.600 -2.871 1.430 1.00 89.75 206 GLY A CA 1
ATOM 1736 C C . GLY A 1 206 ? -13.692 -3.904 1.686 1.00 89.75 206 GLY A C 1
ATOM 1737 O O . GLY A 1 206 ? -14.730 -3.574 2.243 1.00 89.75 206 GLY A O 1
ATOM 1738 N N . GLY A 1 207 ? -13.511 -5.146 1.248 1.00 84.44 207 GLY A N 1
ATOM 1739 C CA . GLY A 1 207 ? -14.538 -6.167 1.412 1.00 84.44 207 GLY A CA 1
ATOM 1740 C C . GLY A 1 207 ? -14.025 -7.547 1.052 1.00 84.44 207 GLY A C 1
ATOM 1741 O O . GLY A 1 207 ? -13.047 -7.672 0.324 1.00 84.44 207 GLY A O 1
ATOM 1742 N N . MET A 1 208 ? -14.703 -8.566 1.565 1.00 89.25 208 MET A N 1
ATOM 1743 C CA . MET A 1 208 ? -14.395 -9.973 1.340 1.00 89.25 208 MET A CA 1
ATOM 1744 C C . MET A 1 208 ? -15.495 -10.558 0.438 1.00 89.25 208 MET A C 1
ATOM 1746 O O . MET A 1 208 ? -16.479 -11.075 0.956 1.00 89.25 208 MET A O 1
ATOM 1750 N N . PRO A 1 209 ? -15.395 -10.409 -0.901 1.00 85.25 209 PRO A N 1
ATOM 1751 C CA . PRO A 1 209 ? -16.480 -10.784 -1.817 1.00 85.25 209 PRO A CA 1
ATOM 1752 C C . PRO A 1 209 ? -16.719 -12.299 -1.878 1.00 85.25 209 PRO A C 1
ATOM 1754 O O . PRO A 1 209 ? -17.769 -12.743 -2.330 1.00 85.25 209 PRO A O 1
ATOM 1757 N N . LYS A 1 210 ? -15.734 -13.095 -1.450 1.00 88.50 210 LYS A N 1
ATOM 1758 C CA . LYS A 1 210 ? -15.740 -14.559 -1.466 1.00 88.50 210 LYS A CA 1
ATOM 1759 C C . LYS A 1 210 ? -14.983 -15.100 -0.264 1.00 88.50 210 LYS A C 1
ATOM 1761 O O . LYS A 1 210 ? -14.257 -14.366 0.404 1.00 88.50 210 LYS A O 1
ATOM 1766 N N . THR A 1 211 ? -15.071 -16.405 -0.054 1.00 92.50 211 THR A N 1
ATOM 1767 C CA . THR A 1 211 ? -14.127 -17.132 0.796 1.00 92.50 211 THR A CA 1
ATOM 1768 C C . THR A 1 211 ? -12.783 -17.275 0.081 1.00 92.50 211 THR A C 1
ATOM 1770 O O . THR A 1 211 ? -12.722 -17.545 -1.121 1.00 92.50 211 THR A O 1
ATOM 1773 N N . PHE A 1 212 ? -11.692 -17.109 0.826 1.00 96.06 212 PHE A N 1
ATOM 1774 C CA . PHE A 1 212 ? -10.329 -17.189 0.306 1.00 96.06 212 PHE A CA 1
ATOM 1775 C C . PHE A 1 212 ? -9.620 -18.434 0.863 1.00 96.06 212 PHE A C 1
ATOM 1777 O O . PHE A 1 212 ? -9.734 -18.703 2.058 1.00 96.06 212 PHE A O 1
ATOM 1784 N N . PRO A 1 213 ? -8.876 -19.196 0.042 1.00 97.44 213 PRO A N 1
ATOM 1785 C CA . PRO A 1 213 ? -8.131 -20.359 0.517 1.00 97.44 213 PRO A CA 1
ATOM 1786 C C . PRO A 1 213 ? -7.008 -20.012 1.505 1.00 97.44 213 PRO A C 1
ATOM 1788 O O . PRO A 1 213 ? -6.380 -18.959 1.429 1.00 97.44 213 PRO A O 1
ATOM 1791 N N . ALA A 1 214 ? -6.667 -20.961 2.377 1.00 97.94 214 ALA A N 1
ATOM 1792 C CA . ALA A 1 214 ? -5.605 -20.795 3.373 1.00 97.94 214 ALA A CA 1
ATOM 1793 C C . ALA A 1 214 ? -4.172 -20.967 2.818 1.00 97.94 214 ALA A C 1
ATOM 1795 O O . ALA A 1 214 ? -3.191 -20.697 3.510 1.00 97.94 214 ALA A O 1
ATOM 1796 N N . ASN A 1 215 ? -4.002 -21.394 1.563 1.00 97.69 215 ASN A N 1
ATOM 1797 C CA . ASN A 1 215 ? -2.693 -21.741 0.980 1.00 97.69 215 ASN A CA 1
ATOM 1798 C C . ASN A 1 215 ? -1.705 -20.557 0.855 1.00 97.69 215 ASN A C 1
ATOM 1800 O O . ASN A 1 215 ? -0.514 -20.770 0.597 1.00 97.69 215 ASN A O 1
ATOM 1804 N N . ARG A 1 216 ? -2.184 -19.319 1.022 1.00 97.44 216 ARG A N 1
ATOM 1805 C CA . ARG A 1 216 ? -1.380 -18.088 1.036 1.00 97.44 216 ARG A CA 1
ATOM 1806 C C . ARG A 1 216 ? -1.072 -17.575 2.448 1.00 97.44 216 ARG A C 1
ATOM 1808 O O . ARG A 1 216 ? -0.279 -16.648 2.573 1.00 97.44 216 ARG A O 1
ATOM 1815 N N . LEU A 1 217 ? -1.579 -18.207 3.511 1.00 97.62 217 LEU A N 1
ATOM 1816 C CA . LEU A 1 217 ? -1.233 -17.834 4.893 1.00 97.62 217 LEU A CA 1
ATOM 1817 C C . LEU A 1 217 ? 0.263 -17.992 5.197 1.00 97.62 217 LEU A C 1
ATOM 1819 O O . LEU A 1 217 ? 0.804 -17.248 6.005 1.00 97.62 217 LEU A O 1
ATOM 1823 N N . LYS A 1 218 ? 0.955 -18.882 4.474 1.00 95.88 218 LYS A N 1
ATOM 1824 C CA . LYS A 1 218 ? 2.418 -19.059 4.528 1.00 95.88 218 LYS A CA 1
ATOM 1825 C C . LYS A 1 218 ? 3.237 -17.800 4.207 1.00 95.88 218 LYS A C 1
ATOM 1827 O O . LYS A 1 218 ? 4.454 -17.822 4.342 1.00 95.88 218 LYS A O 1
ATOM 1832 N N . PHE A 1 219 ? 2.603 -16.744 3.694 1.00 94.69 219 PHE A N 1
ATOM 1833 C CA . PHE A 1 219 ? 3.255 -15.465 3.424 1.00 94.69 219 PHE A CA 1
ATOM 1834 C C . PHE A 1 219 ? 3.355 -14.560 4.654 1.00 94.69 219 PHE A C 1
ATOM 1836 O O . PHE A 1 219 ? 4.009 -13.526 4.562 1.00 94.69 219 PHE A O 1
ATOM 1843 N N . PHE A 1 220 ? 2.727 -14.921 5.775 1.00 96.38 220 PHE A N 1
ATOM 1844 C CA . PHE A 1 220 ? 2.848 -14.189 7.028 1.00 96.38 220 PHE A CA 1
ATOM 1845 C C . PHE A 1 220 ? 3.909 -14.831 7.927 1.00 96.38 220 PHE A C 1
ATOM 1847 O O . PHE A 1 220 ? 3.842 -16.025 8.204 1.00 96.38 220 PHE A O 1
ATOM 1854 N N . ASP A 1 221 ? 4.868 -14.030 8.401 1.00 94.75 221 ASP A N 1
ATOM 1855 C CA . ASP A 1 221 ? 5.945 -14.507 9.289 1.00 94.75 221 ASP A CA 1
ATOM 1856 C C . ASP A 1 221 ? 5.461 -14.667 10.745 1.00 94.75 221 ASP A C 1
ATOM 1858 O O . ASP A 1 221 ? 6.099 -15.323 11.563 1.00 94.75 221 ASP A O 1
ATOM 1862 N N . SER A 1 222 ? 4.322 -14.062 11.080 1.00 95.81 222 SER A N 1
ATOM 1863 C CA . SER A 1 222 ? 3.640 -14.181 12.370 1.00 95.81 222 SER A CA 1
ATOM 1864 C C . SER A 1 222 ? 2.131 -14.065 12.165 1.00 95.81 222 SER A C 1
ATOM 1866 O O . SER A 1 222 ? 1.685 -13.784 11.058 1.00 95.81 222 SER A O 1
ATOM 1868 N N . PHE A 1 223 ? 1.336 -14.262 13.214 1.00 97.81 223 PHE A N 1
ATOM 1869 C CA . PHE A 1 223 ? -0.115 -14.062 13.184 1.00 97.81 223 PHE A CA 1
ATOM 1870 C C . PHE A 1 223 ? -0.550 -13.079 14.279 1.00 97.81 223 PHE A C 1
ATOM 1872 O O . PHE A 1 223 ? 0.204 -12.873 15.235 1.00 97.81 223 PHE A O 1
ATOM 1879 N N . PRO A 1 224 ? -1.746 -12.471 14.155 1.00 98.25 224 PRO A N 1
ATOM 1880 C CA . PRO A 1 224 ? -2.283 -11.578 15.173 1.00 98.25 224 PRO A CA 1
ATOM 1881 C C . PRO A 1 224 ? -2.335 -12.200 16.569 1.00 98.25 224 PRO A C 1
ATOM 1883 O O . PRO A 1 224 ? -2.667 -13.377 16.729 1.00 98.25 224 PRO A O 1
ATOM 1886 N N . ARG A 1 225 ? -2.062 -11.379 17.585 1.00 97.75 225 ARG A N 1
ATOM 1887 C CA . ARG A 1 225 ? -2.260 -11.741 18.993 1.00 97.75 225 ARG A CA 1
ATOM 1888 C C . ARG A 1 225 ? -3.756 -11.875 19.321 1.00 97.75 225 ARG A C 1
ATOM 1890 O O . ARG A 1 225 ? -4.587 -11.283 18.628 1.00 97.75 225 ARG A O 1
ATOM 1897 N N . PRO A 1 226 ? -4.118 -12.607 20.392 1.00 97.56 226 PRO A N 1
ATOM 1898 C CA . PRO A 1 226 ? -5.489 -12.627 20.890 1.00 97.56 226 PRO A CA 1
ATOM 1899 C C . PRO A 1 226 ? -6.023 -11.217 21.151 1.00 97.56 226 PRO A C 1
ATOM 1901 O O . PRO A 1 226 ? -5.278 -10.327 21.564 1.00 97.56 226 PRO A O 1
ATOM 1904 N N . TRP A 1 227 ? -7.326 -11.024 20.943 1.00 98.19 227 TRP A N 1
ATOM 1905 C CA . TRP A 1 227 ? -7.971 -9.746 21.221 1.00 98.19 227 TRP A CA 1
ATOM 1906 C C . TRP A 1 227 ? -7.798 -9.344 22.686 1.00 98.19 227 TRP A C 1
ATOM 1908 O O . TRP A 1 227 ? -8.192 -10.095 23.582 1.00 98.19 227 TRP A O 1
ATOM 1918 N N . ARG A 1 228 ? -7.308 -8.123 22.921 1.00 96.19 228 ARG A N 1
ATOM 1919 C CA . ARG A 1 228 ? -7.373 -7.467 24.233 1.00 96.19 228 ARG A CA 1
ATOM 1920 C C . ARG A 1 228 ? -8.816 -7.399 24.695 1.00 96.19 228 ARG A C 1
ATOM 1922 O O . ARG A 1 228 ? -9.706 -7.291 23.861 1.00 96.19 228 ARG A O 1
ATOM 1929 N N . ARG A 1 229 ? -9.075 -7.469 25.991 1.00 93.19 229 ARG A N 1
ATOM 1930 C CA . ARG A 1 229 ? -10.443 -7.352 26.522 1.00 93.19 229 ARG A CA 1
ATOM 1931 C C . ARG A 1 229 ? -10.661 -6.031 27.238 1.00 93.19 229 ARG A C 1
ATOM 1933 O O . ARG A 1 229 ? -11.743 -5.468 27.097 1.00 93.19 229 ARG A O 1
ATOM 1940 N N . ASP A 1 230 ? -9.593 -5.517 27.827 1.00 90.69 230 ASP A N 1
ATOM 1941 C CA . ASP A 1 230 ? -9.603 -4.355 28.699 1.00 90.69 230 ASP A CA 1
ATOM 1942 C C . ASP A 1 230 ? -8.721 -3.231 28.142 1.00 90.69 230 ASP A C 1
ATOM 1944 O O . ASP A 1 230 ? -7.990 -3.408 27.160 1.00 90.69 230 ASP A O 1
ATOM 1948 N N . GLY A 1 231 ? -8.835 -2.068 28.774 1.00 94.75 231 GLY A N 1
ATOM 1949 C CA . GLY A 1 231 ? -8.170 -0.826 28.408 1.00 94.75 231 GLY A CA 1
ATOM 1950 C C . GLY A 1 231 ? -9.099 0.362 28.635 1.00 94.75 231 GLY A C 1
ATOM 1951 O O . GLY A 1 231 ? -10.322 0.222 28.639 1.00 94.75 231 GLY A O 1
ATOM 1952 N N . ASP A 1 232 ? -8.527 1.544 28.809 1.00 97.06 232 ASP A N 1
ATOM 1953 C CA . ASP A 1 232 ? -9.263 2.783 29.081 1.00 97.06 232 ASP A CA 1
ATOM 1954 C C . ASP A 1 232 ? -8.927 3.908 28.090 1.00 97.06 232 ASP A C 1
ATOM 1956 O O . ASP A 1 232 ? -9.428 5.031 28.209 1.00 97.06 232 ASP A O 1
ATOM 1960 N N . THR A 1 233 ? -8.091 3.598 27.094 1.00 98.38 233 THR A N 1
ATOM 1961 C CA . THR A 1 233 ? -7.554 4.568 26.147 1.00 98.38 233 THR A CA 1
ATOM 1962 C C . THR A 1 233 ? -7.979 4.258 24.713 1.00 98.38 233 THR A C 1
ATOM 1964 O O . THR A 1 233 ? -7.761 3.172 24.178 1.00 98.38 233 THR A O 1
ATOM 1967 N N . ILE A 1 234 ? -8.561 5.251 24.046 1.00 98.56 234 ILE A N 1
ATOM 1968 C CA . ILE A 1 234 ? -8.882 5.248 22.620 1.00 98.56 234 ILE A CA 1
ATOM 1969 C C . ILE A 1 234 ? -7.764 5.975 21.883 1.00 98.56 234 ILE A C 1
ATOM 1971 O O . ILE A 1 234 ? -7.614 7.195 22.000 1.00 98.56 234 ILE A O 1
ATOM 1975 N N . LEU A 1 235 ? -7.006 5.233 21.081 1.00 98.06 235 LEU A N 1
ATOM 1976 C CA . LEU A 1 235 ? -5.946 5.797 20.257 1.00 98.06 235 LEU A CA 1
ATOM 1977 C C . LEU A 1 235 ? -6.494 6.168 18.875 1.00 98.06 235 LEU A C 1
ATOM 1979 O O . LEU A 1 235 ? -6.905 5.311 18.095 1.00 98.06 235 LEU A O 1
ATOM 1983 N N . VAL A 1 236 ? -6.482 7.453 18.543 1.00 97.94 236 VAL A N 1
ATOM 1984 C CA . VAL A 1 236 ? -6.976 7.981 17.270 1.00 97.94 236 VAL A CA 1
ATOM 1985 C C . VAL A 1 236 ? -5.802 8.270 16.340 1.00 97.94 236 VAL A C 1
ATOM 1987 O O . VAL A 1 236 ? -4.992 9.159 16.595 1.00 97.94 236 VAL A O 1
ATOM 1990 N N . ILE A 1 237 ? -5.716 7.535 15.232 1.00 95.75 237 ILE A N 1
ATOM 1991 C CA . ILE A 1 237 ? -4.675 7.710 14.217 1.00 95.75 237 ILE A CA 1
ATOM 1992 C C . ILE A 1 237 ? -5.106 8.766 13.216 1.00 95.75 237 ILE A C 1
ATOM 1994 O O . ILE A 1 237 ? -6.103 8.613 12.502 1.00 95.75 237 ILE A O 1
ATOM 1998 N N . GLU A 1 238 ? -4.303 9.813 13.105 1.00 94.00 238 GLU A N 1
ATOM 1999 C CA . GLU A 1 238 ? -4.650 10.924 12.237 1.00 94.00 238 GLU A CA 1
ATOM 2000 C C . GLU A 1 238 ? -4.412 10.623 10.757 1.00 94.00 238 GLU A C 1
ATOM 2002 O O . GLU A 1 238 ? -3.363 10.073 10.387 1.00 94.00 238 GLU A O 1
ATOM 2007 N N . PRO A 1 239 ? -5.341 11.030 9.872 1.00 90.94 239 PRO A N 1
ATOM 2008 C CA . PRO A 1 239 ? -5.100 10.992 8.440 1.00 90.94 239 PRO A CA 1
ATOM 2009 C C . PRO A 1 239 ? -3.849 11.806 8.083 1.00 90.94 239 PRO A C 1
ATOM 2011 O O . PRO A 1 239 ? -3.700 12.966 8.469 1.00 90.94 239 PRO A O 1
ATOM 2014 N N . SER A 1 240 ? -2.938 11.219 7.301 1.00 88.31 240 SER A N 1
ATOM 2015 C CA . SER A 1 240 ? -1.746 11.942 6.843 1.00 88.31 240 SER A CA 1
ATOM 2016 C C . SER A 1 240 ? -2.116 13.112 5.926 1.00 88.31 240 SER A C 1
ATOM 2018 O O . SER A 1 240 ? -3.190 13.110 5.333 1.00 88.31 240 SER A O 1
ATOM 2020 N N . SER A 1 241 ? -1.206 14.072 5.716 1.00 87.88 241 SER A N 1
ATOM 2021 C CA . SER A 1 241 ? -1.382 15.170 4.739 1.00 87.88 241 SER A CA 1
ATOM 2022 C C . SER A 1 241 ? -1.934 14.694 3.391 1.00 87.88 241 SER A C 1
ATOM 2024 O O . SER A 1 241 ? -2.935 15.221 2.924 1.00 87.88 241 SER A O 1
ATOM 2026 N N . THR A 1 242 ? -1.355 13.630 2.834 1.00 87.50 242 THR A N 1
ATOM 2027 C CA . THR A 1 242 ? -1.828 13.008 1.592 1.00 87.50 242 THR A CA 1
ATOM 2028 C C . THR A 1 242 ? -3.279 12.522 1.685 1.00 87.50 242 THR A C 1
ATOM 2030 O O . THR A 1 242 ? -4.080 12.832 0.814 1.00 87.50 242 THR A O 1
ATOM 2033 N N . GLN A 1 243 ? -3.653 11.801 2.750 1.00 89.38 243 GLN A N 1
ATOM 2034 C CA . GLN A 1 243 ? -5.023 11.297 2.920 1.00 89.38 243 GLN A CA 1
ATOM 2035 C C . GLN A 1 243 ? -6.021 12.443 3.110 1.00 89.38 243 GLN A C 1
ATOM 2037 O O . GLN A 1 243 ? -7.105 12.420 2.533 1.00 89.38 243 GLN A O 1
ATOM 2042 N N . ARG A 1 244 ? -5.627 13.489 3.847 1.00 91.19 244 ARG A N 1
ATOM 2043 C CA . ARG A 1 244 ? -6.427 14.709 3.995 1.00 91.19 244 ARG A CA 1
ATOM 2044 C C . ARG A 1 244 ? -6.693 15.380 2.653 1.00 91.19 244 ARG A C 1
ATOM 2046 O O . ARG A 1 244 ? -7.827 15.754 2.385 1.00 91.19 244 ARG A O 1
ATOM 2053 N N . GLN A 1 245 ? -5.681 15.470 1.790 1.00 89.12 245 GLN A N 1
ATOM 2054 C CA . GLN A 1 245 ? -5.831 16.034 0.449 1.00 89.12 245 GLN A CA 1
ATOM 2055 C C . GLN A 1 245 ? -6.757 15.191 -0.438 1.00 89.12 245 GLN A C 1
ATOM 2057 O O . GLN A 1 245 ? -7.569 15.765 -1.165 1.00 89.12 245 GLN A O 1
ATOM 2062 N N . LEU A 1 246 ? -6.643 13.858 -0.393 1.00 90.00 246 LEU A N 1
ATOM 2063 C CA . LEU A 1 246 ? -7.468 12.950 -1.199 1.00 90.00 246 LEU A CA 1
ATOM 2064 C C . LEU A 1 246 ? -8.952 13.005 -0.816 1.00 90.00 246 LEU A C 1
ATOM 2066 O O . LEU A 1 246 ? -9.806 12.963 -1.699 1.00 90.00 246 LEU A O 1
ATOM 2070 N N . HIS A 1 247 ? -9.245 13.121 0.479 1.00 89.44 247 HIS A N 1
ATOM 2071 C CA . HIS A 1 247 ? -10.599 13.016 1.030 1.00 89.44 247 HIS A CA 1
ATOM 2072 C C . HIS A 1 247 ? -11.187 14.351 1.522 1.00 89.44 247 HIS A C 1
ATOM 2074 O O . HIS A 1 247 ? -12.222 14.343 2.179 1.00 89.44 247 HIS A O 1
ATOM 2080 N N . ASP A 1 248 ? -10.527 15.480 1.235 1.00 90.12 248 ASP A N 1
ATOM 2081 C CA . ASP A 1 248 ? -10.910 16.834 1.680 1.00 90.12 248 ASP A CA 1
ATOM 2082 C C . ASP A 1 248 ? -11.161 16.939 3.193 1.00 90.12 248 ASP A C 1
ATOM 2084 O O . ASP A 1 248 ? -12.117 17.560 3.652 1.00 90.12 248 ASP A O 1
ATOM 2088 N N . ILE A 1 249 ? -10.292 16.307 3.984 1.00 90.12 249 ILE A N 1
ATOM 2089 C CA . ILE A 1 249 ? -10.424 16.286 5.442 1.00 90.12 249 ILE A CA 1
ATOM 2090 C C . ILE A 1 249 ? -9.706 17.498 6.037 1.00 90.12 249 ILE A C 1
ATOM 2092 O O . ILE A 1 249 ? -8.472 17.551 6.063 1.00 90.12 249 ILE A O 1
ATOM 2096 N N . ASP A 1 250 ? -10.477 18.425 6.603 1.00 93.88 250 ASP A N 1
ATOM 2097 C CA . ASP A 1 250 ? -9.959 19.413 7.548 1.00 93.88 250 ASP A CA 1
ATOM 2098 C C . ASP A 1 250 ? -9.653 18.727 8.887 1.00 93.88 250 ASP A C 1
ATOM 2100 O O . ASP A 1 250 ? -10.543 18.188 9.547 1.00 93.88 250 ASP A O 1
ATOM 2104 N N . ILE A 1 251 ? -8.379 18.718 9.292 1.00 91.88 251 ILE A N 1
ATOM 2105 C CA . ILE A 1 251 ? -7.950 17.966 10.481 1.00 91.88 251 ILE A CA 1
ATOM 2106 C C . ILE A 1 251 ? -8.545 18.526 11.775 1.00 91.88 251 ILE A C 1
ATOM 2108 O O . ILE A 1 251 ? -8.877 17.763 12.679 1.00 91.88 251 ILE A O 1
ATOM 2112 N N . SER A 1 252 ? -8.713 19.844 11.863 1.00 93.31 252 SER A N 1
ATOM 2113 C CA . SER A 1 252 ? -9.199 20.516 13.067 1.00 93.31 252 SER A CA 1
ATOM 2114 C C . SER A 1 252 ? -10.682 20.233 13.274 1.00 93.31 252 SER A C 1
ATOM 2116 O O . SER A 1 252 ? -11.106 19.889 14.379 1.00 93.31 252 SER A O 1
ATOM 2118 N N . GLN A 1 253 ? -11.476 20.320 12.206 1.00 95.62 253 GLN A N 1
ATOM 2119 C CA . GLN A 1 253 ? -12.885 19.939 12.224 1.00 95.62 253 GLN A CA 1
ATOM 2120 C C . GLN A 1 253 ? -13.046 18.439 12.469 1.00 95.62 253 GLN A C 1
ATOM 2122 O O . GLN A 1 253 ? -13.873 18.043 13.291 1.00 95.62 253 GLN A O 1
ATOM 2127 N N . TRP A 1 254 ? -12.222 17.607 11.829 1.00 94.88 254 TRP A N 1
ATOM 2128 C CA . TRP A 1 254 ? -12.258 16.159 12.013 1.00 94.88 254 TRP A CA 1
ATOM 2129 C C . TRP A 1 254 ? -11.973 15.753 13.465 1.00 94.88 254 TRP A C 1
ATOM 2131 O O . TRP A 1 254 ? -12.760 15.005 14.044 1.00 94.88 254 TRP A O 1
ATOM 2141 N N . ARG A 1 255 ? -10.930 16.310 14.105 1.00 96.25 255 ARG A N 1
ATOM 2142 C CA . ARG A 1 255 ? -10.633 16.084 15.536 1.00 96.25 255 ARG A CA 1
ATOM 2143 C C . ARG A 1 255 ? -11.835 16.431 16.417 1.00 96.25 255 ARG A C 1
ATOM 2145 O O . ARG A 1 255 ? -12.257 15.609 17.229 1.00 96.25 255 ARG A O 1
ATOM 2152 N N . LYS A 1 256 ? -12.423 17.620 16.224 1.00 97.00 256 LYS A N 1
ATOM 2153 C CA . LYS A 1 256 ? -13.605 18.073 16.982 1.00 97.00 256 LYS A CA 1
ATOM 2154 C C . LYS A 1 256 ? -14.785 17.113 16.820 1.00 97.00 256 LYS A C 1
ATOM 2156 O O . LYS A 1 256 ? -15.419 16.760 17.810 1.00 97.00 256 LYS A O 1
ATOM 2161 N N . GLN A 1 257 ? -15.056 16.658 15.597 1.00 96.69 257 GLN A N 1
ATOM 2162 C CA . GLN A 1 257 ? -16.137 15.710 15.316 1.00 96.69 257 GLN A CA 1
ATOM 2163 C C . GLN A 1 257 ? -15.896 14.340 15.959 1.00 96.69 257 GLN A C 1
ATOM 2165 O O . GLN A 1 257 ? -16.830 13.767 16.522 1.00 96.69 257 GLN A O 1
ATOM 2170 N N . VAL A 1 258 ? -14.663 13.822 15.904 1.00 97.44 258 VAL A N 1
ATOM 2171 C CA . VAL A 1 258 ? -14.300 12.543 16.532 1.00 97.44 258 VAL A CA 1
ATOM 2172 C C . VAL A 1 258 ? -14.500 12.613 18.045 1.00 97.44 258 VAL A C 1
ATOM 2174 O O . VAL A 1 258 ? -15.208 11.772 18.598 1.00 97.44 258 VAL A O 1
ATOM 2177 N N . ILE A 1 259 ? -13.959 13.648 18.701 1.00 98.06 259 ILE A N 1
ATOM 2178 C CA . ILE A 1 259 ? -14.115 13.858 20.149 1.00 98.06 259 ILE A CA 1
ATOM 2179 C C . ILE A 1 259 ? -15.597 13.962 20.512 1.00 98.06 259 ILE A C 1
ATOM 2181 O O . ILE A 1 259 ? -16.065 13.240 21.388 1.00 98.06 259 ILE A O 1
ATOM 2185 N N . ALA A 1 260 ? -16.352 14.817 19.816 1.00 97.94 260 ALA A N 1
ATOM 2186 C CA . ALA A 1 260 ? -17.763 15.046 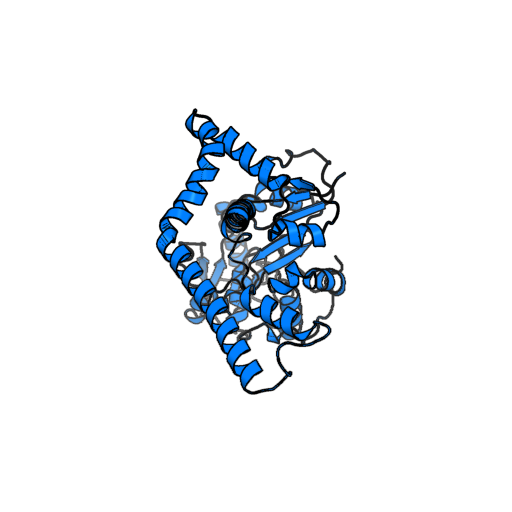20.113 1.00 97.94 260 ALA A CA 1
ATOM 2187 C C . ALA A 1 260 ? -18.618 13.777 19.968 1.00 97.94 260 ALA A C 1
ATOM 2189 O O . ALA A 1 260 ? -19.569 13.595 20.723 1.00 97.94 260 ALA A O 1
ATOM 2190 N N . LYS A 1 261 ? -18.305 12.894 19.011 1.00 98.00 261 LYS A N 1
ATOM 2191 C CA . LYS A 1 261 ? -19.019 11.620 18.834 1.00 98.00 261 LYS A CA 1
ATOM 2192 C C . LYS A 1 261 ? -18.639 10.590 19.894 1.00 98.00 261 LYS A C 1
ATOM 2194 O O . LYS A 1 261 ? -19.533 9.980 20.473 1.00 98.00 261 LYS A O 1
ATOM 2199 N N . LEU A 1 262 ? -17.347 10.429 20.182 1.00 98.25 262 LEU A N 1
ATOM 2200 C CA . LEU A 1 262 ? -16.874 9.473 21.188 1.00 98.25 262 LEU A CA 1
ATOM 2201 C C . LEU A 1 262 ? -17.347 9.850 22.596 1.00 98.25 262 LEU A C 1
ATOM 2203 O O . LEU A 1 262 ? -17.860 8.999 23.318 1.00 98.25 262 LEU A O 1
ATOM 2207 N N . ARG A 1 263 ? -17.283 11.136 22.963 1.00 98.00 263 ARG A N 1
ATOM 2208 C CA . ARG A 1 263 ? -17.703 11.618 24.291 1.00 98.00 263 ARG A CA 1
ATOM 2209 C C . ARG A 1 263 ? -19.193 11.435 24.584 1.00 98.00 263 ARG A C 1
ATOM 2211 O O . ARG A 1 263 ? -19.578 11.428 25.743 1.00 98.00 263 ARG A O 1
ATOM 2218 N N . LYS A 1 264 ? -20.032 11.214 23.567 1.00 97.88 264 LYS A N 1
ATOM 2219 C CA . LYS A 1 264 ? -21.444 10.833 23.761 1.00 97.88 264 LYS A CA 1
ATOM 2220 C C . LYS A 1 264 ? -21.629 9.381 24.208 1.00 97.88 264 LYS A C 1
ATOM 2222 O O . LYS A 1 264 ? -22.736 9.007 24.578 1.00 97.88 264 LYS A O 1
ATOM 2227 N N . ARG A 1 265 ? -20.595 8.544 24.095 1.00 97.69 265 ARG A N 1
ATOM 2228 C CA . ARG A 1 265 ? -20.671 7.093 24.327 1.00 97.69 265 ARG A CA 1
ATOM 2229 C C . ARG A 1 265 ? -19.716 6.596 25.405 1.00 97.69 265 ARG A C 1
ATOM 2231 O O . ARG A 1 265 ? -19.925 5.499 25.911 1.00 97.69 265 ARG A O 1
ATOM 2238 N N . THR A 1 266 ? -18.671 7.352 25.734 1.00 97.44 266 THR A N 1
ATOM 2239 C CA . THR A 1 266 ? -17.641 6.906 26.676 1.00 97.44 266 THR A CA 1
ATOM 2240 C C . THR A 1 266 ? -16.871 8.058 27.322 1.00 97.44 266 THR A C 1
ATOM 2242 O O . THR A 1 266 ? -16.701 9.133 26.738 1.00 97.44 266 THR A O 1
ATOM 2245 N N . ASN A 1 267 ? -16.359 7.787 28.525 1.00 97.25 267 ASN A N 1
ATOM 2246 C CA . ASN A 1 267 ? -15.476 8.665 29.289 1.00 97.25 267 ASN A CA 1
ATOM 2247 C C . ASN A 1 267 ? -13.984 8.309 29.146 1.00 97.25 267 ASN A C 1
ATOM 2249 O O . ASN A 1 267 ? -13.156 9.046 29.675 1.00 97.25 267 ASN A O 1
ATOM 2253 N N . MET A 1 268 ? -13.641 7.259 28.388 1.00 97.75 268 MET A N 1
ATOM 2254 C CA . MET A 1 268 ? -12.262 6.821 28.119 1.00 97.75 268 MET A CA 1
ATOM 2255 C C . MET A 1 268 ? -11.330 7.963 27.675 1.00 97.75 268 MET A C 1
ATOM 2257 O O . MET A 1 268 ? -11.758 8.956 27.070 1.00 97.75 268 MET A O 1
ATOM 2261 N N . THR A 1 269 ? -10.037 7.814 27.956 1.00 98.25 269 THR A N 1
ATOM 2262 C CA . THR A 1 269 ? -8.995 8.744 27.508 1.00 98.25 269 THR A CA 1
ATOM 2263 C C . THR A 1 269 ? -8.907 8.703 25.984 1.00 98.25 269 THR A C 1
ATOM 2265 O O . THR A 1 269 ? -8.880 7.632 25.390 1.00 98.25 269 THR A O 1
ATOM 2268 N N . ILE A 1 270 ? -8.880 9.860 25.317 1.00 98.44 270 ILE A N 1
ATOM 2269 C CA . ILE A 1 270 ? -8.753 9.942 23.852 1.00 98.44 270 ILE A CA 1
ATOM 2270 C C . ILE A 1 270 ? -7.384 10.535 23.534 1.00 98.44 270 ILE A C 1
ATOM 2272 O O . ILE A 1 270 ? -7.140 11.704 23.832 1.00 98.44 270 ILE A O 1
ATOM 2276 N N . VAL A 1 271 ? -6.512 9.746 22.905 1.00 97.19 271 VAL A N 1
ATOM 2277 C CA . VAL A 1 271 ? -5.154 10.158 22.523 1.00 97.19 271 VAL A CA 1
ATOM 2278 C C . VAL A 1 271 ? -5.062 10.239 21.008 1.00 97.19 271 VAL A C 1
ATOM 2280 O O . VAL A 1 271 ? -5.342 9.270 20.309 1.00 97.19 271 VAL A O 1
ATOM 2283 N N . PHE A 1 272 ? -4.646 11.389 20.484 1.00 95.50 272 PHE A N 1
ATOM 2284 C CA . PHE A 1 272 ? -4.395 11.557 19.055 1.00 95.50 272 PHE A CA 1
ATOM 2285 C C . PHE A 1 272 ? -2.932 11.256 18.734 1.00 95.50 272 PHE A C 1
ATOM 2287 O O . PHE A 1 272 ? -2.029 11.857 19.312 1.00 95.50 272 PHE A O 1
ATOM 2294 N N . ARG A 1 273 ? -2.700 10.350 17.780 1.00 91.62 273 ARG A N 1
ATOM 2295 C CA . ARG A 1 273 ? -1.370 10.028 17.253 1.00 91.62 273 ARG A CA 1
ATOM 2296 C C . ARG A 1 273 ? -1.228 10.585 15.851 1.00 91.62 273 ARG A C 1
ATOM 2298 O O . ARG A 1 273 ? -1.759 10.044 14.875 1.00 91.62 273 ARG A O 1
ATOM 2305 N N . GLU A 1 274 ? -0.464 11.662 15.754 1.00 86.94 274 GLU A N 1
ATOM 2306 C CA . GLU A 1 274 ? -0.053 12.217 14.476 1.00 86.94 274 GLU A CA 1
ATOM 2307 C C . GLU A 1 274 ? 0.967 11.301 13.797 1.00 86.94 274 GLU A C 1
ATOM 2309 O O . GLU A 1 274 ? 1.774 10.612 14.424 1.00 86.94 274 GLU A O 1
ATOM 2314 N N . LYS A 1 275 ? 1.005 11.344 12.468 1.00 75.25 275 LYS A N 1
ATOM 2315 C CA . LYS A 1 275 ? 2.090 10.712 11.722 1.00 75.25 275 LYS A CA 1
ATOM 2316 C C . LYS A 1 275 ? 3.353 11.580 11.881 1.00 75.25 275 LYS A C 1
ATOM 2318 O O . LYS A 1 275 ? 3.604 12.433 11.035 1.00 75.25 275 LYS A O 1
ATOM 2323 N N . GLN A 1 276 ? 4.192 11.361 12.902 1.00 60.47 276 GLN A N 1
ATOM 2324 C CA . GLN A 1 276 ? 5.382 12.202 13.202 1.00 60.47 276 GLN A CA 1
ATOM 2325 C C . GLN A 1 276 ? 6.724 11.567 12.820 1.00 60.47 276 GLN A C 1
ATOM 2327 O O . GLN A 1 276 ? 6.887 10.380 13.032 1.00 60.47 276 GLN A O 1
ATOM 2332 N N . GLY A 1 277 ? 7.680 12.319 12.259 1.00 56.72 277 GLY A N 1
ATOM 2333 C CA . GLY A 1 277 ? 9.056 11.848 11.999 1.00 56.72 277 GLY A CA 1
ATOM 2334 C C . GLY A 1 277 ? 9.365 11.330 10.581 1.00 56.72 277 GLY A C 1
ATOM 2335 O O . GLY A 1 277 ? 8.524 11.321 9.679 1.00 56.72 277 GLY A O 1
ATOM 2336 N N . THR A 1 278 ? 10.607 10.895 10.356 1.00 57.28 278 THR A N 1
ATOM 2337 C CA . THR A 1 278 ? 11.035 10.245 9.100 1.00 57.28 278 THR A CA 1
ATOM 2338 C C . THR A 1 278 ? 10.888 8.724 9.213 1.00 57.28 278 THR A C 1
ATOM 2340 O O . THR A 1 278 ? 10.716 8.200 10.308 1.00 57.28 278 THR A O 1
ATOM 2343 N N . ARG A 1 279 ? 10.982 7.967 8.106 1.00 60.50 279 ARG A N 1
ATOM 2344 C CA . ARG A 1 279 ? 10.991 6.485 8.179 1.00 60.50 279 ARG A CA 1
ATOM 2345 C C . ARG A 1 279 ? 12.076 5.927 9.112 1.00 60.50 279 ARG A C 1
ATOM 2347 O O . ARG A 1 279 ? 11.906 4.819 9.587 1.00 60.50 279 ARG A O 1
ATOM 2354 N N . LYS A 1 280 ? 13.175 6.660 9.330 1.00 58.00 280 LYS A N 1
ATOM 2355 C CA . LYS A 1 280 ? 14.300 6.226 10.171 1.00 58.00 280 LYS A CA 1
ATOM 2356 C C . LYS A 1 280 ? 14.070 6.456 11.666 1.00 58.00 280 LYS A C 1
ATOM 2358 O O . LYS A 1 280 ? 14.767 5.857 12.466 1.00 58.00 280 LYS A O 1
ATOM 2363 N N . THR A 1 281 ? 13.142 7.342 12.025 1.00 60.56 281 THR A N 1
ATOM 2364 C CA . THR A 1 281 ? 12.934 7.798 13.410 1.00 60.56 281 THR A CA 1
ATOM 2365 C C . THR A 1 281 ? 11.549 7.441 13.947 1.00 60.56 281 THR A C 1
ATOM 2367 O O . THR A 1 281 ? 11.210 7.837 15.053 1.00 60.56 281 THR A O 1
ATOM 2370 N N . ARG A 1 282 ? 10.717 6.768 13.146 1.00 67.31 282 ARG A N 1
ATOM 2371 C CA . ARG A 1 282 ? 9.373 6.328 13.534 1.00 67.31 282 ARG A CA 1
ATOM 2372 C C . ARG A 1 282 ? 9.428 4.902 14.066 1.00 67.31 282 ARG A C 1
ATOM 2374 O O . ARG A 1 282 ? 9.907 4.026 13.349 1.00 67.31 282 ARG A O 1
ATOM 2381 N N . THR A 1 283 ? 8.863 4.678 15.245 1.00 69.88 283 THR A N 1
ATOM 2382 C CA . THR A 1 283 ? 8.452 3.353 15.723 1.00 69.88 283 THR A CA 1
ATOM 2383 C C . THR A 1 283 ? 7.200 2.898 14.965 1.00 69.88 283 THR A C 1
ATOM 2385 O O . THR A 1 283 ? 6.398 3.718 14.487 1.00 69.88 283 THR A O 1
ATOM 2388 N N . SER A 1 284 ? 7.058 1.586 14.756 1.00 81.94 284 SER A N 1
ATOM 2389 C CA . SER A 1 284 ? 5.830 1.048 14.162 1.00 81.94 284 SER A CA 1
ATOM 2390 C C . SER A 1 284 ? 4.675 1.218 15.153 1.00 81.94 284 SER A C 1
ATOM 2392 O O . SER A 1 284 ? 4.897 1.252 16.360 1.00 81.94 284 SER A O 1
ATOM 2394 N N . LEU A 1 285 ? 3.432 1.358 14.669 1.00 90.00 285 LEU A N 1
ATOM 2395 C CA . LEU A 1 285 ? 2.304 1.357 15.607 1.00 90.00 285 LEU A CA 1
ATOM 2396 C C . LEU A 1 285 ? 2.197 -0.001 16.302 1.00 90.00 285 LEU A C 1
ATOM 2398 O O . LEU A 1 285 ? 1.757 -0.063 17.441 1.00 90.00 285 LEU A O 1
ATOM 2402 N N . TYR A 1 286 ? 2.572 -1.074 15.606 1.00 91.88 286 TYR A N 1
ATOM 2403 C CA . TYR A 1 286 ? 2.597 -2.407 16.187 1.00 91.88 286 TYR A CA 1
ATOM 2404 C C . TYR A 1 286 ? 3.445 -2.441 17.467 1.00 91.88 286 TYR A C 1
ATOM 2406 O O . TYR A 1 286 ? 2.915 -2.826 18.504 1.00 91.88 286 TYR A O 1
ATOM 2414 N N . ASP A 1 287 ? 4.691 -1.958 17.418 1.00 89.88 287 ASP A N 1
ATOM 2415 C CA . ASP A 1 287 ? 5.586 -1.919 18.585 1.00 89.88 287 ASP A CA 1
ATOM 2416 C C . ASP A 1 287 ? 5.042 -0.983 19.674 1.00 89.88 287 ASP A C 1
ATOM 2418 O O . ASP A 1 287 ? 4.907 -1.406 20.819 1.00 89.88 287 ASP A O 1
ATOM 2422 N N . ASP A 1 288 ? 4.608 0.232 19.303 1.00 90.94 288 ASP A N 1
ATOM 2423 C CA . ASP A 1 288 ? 4.004 1.180 20.252 1.00 90.94 288 ASP A CA 1
ATOM 2424 C C . ASP A 1 288 ? 2.825 0.537 21.003 1.00 90.94 288 ASP A C 1
ATOM 2426 O O . ASP A 1 288 ? 2.663 0.717 22.205 1.00 90.94 288 ASP A O 1
ATOM 2430 N N . LEU A 1 289 ? 1.973 -0.227 20.313 1.00 95.06 289 LEU A N 1
ATOM 2431 C CA . LEU A 1 289 ? 0.844 -0.889 20.957 1.00 95.06 289 LEU A CA 1
ATOM 2432 C C . LEU A 1 289 ? 1.300 -2.011 21.883 1.00 95.06 289 LEU A C 1
ATOM 2434 O O . LEU A 1 289 ? 0.675 -2.176 22.927 1.00 95.06 289 LEU A O 1
ATOM 2438 N N . LEU A 1 290 ? 2.347 -2.772 21.552 1.00 93.00 290 LEU A N 1
ATOM 2439 C CA . LEU A 1 290 ? 2.873 -3.803 22.456 1.00 93.00 290 LEU A CA 1
ATOM 2440 C C . LEU A 1 290 ? 3.330 -3.215 23.797 1.00 93.00 290 LEU A C 1
ATOM 2442 O O . LEU A 1 290 ? 3.087 -3.845 24.824 1.00 93.00 290 LEU A O 1
ATOM 2446 N N . ASP A 1 291 ? 3.889 -2.006 23.781 1.00 92.19 291 ASP A N 1
ATOM 2447 C CA . ASP A 1 291 ? 4.348 -1.298 24.982 1.00 92.19 291 ASP A CA 1
ATOM 2448 C C . ASP A 1 291 ? 3.218 -0.576 25.741 1.00 92.19 291 ASP A C 1
ATOM 2450 O O . ASP A 1 291 ? 3.396 -0.178 26.889 1.00 92.19 291 ASP A O 1
ATOM 2454 N N . ASN A 1 292 ? 2.043 -0.413 25.125 1.00 92.69 292 ASN A N 1
ATOM 2455 C CA . ASN A 1 292 ? 0.894 0.287 25.705 1.00 92.69 292 ASN A CA 1
ATOM 2456 C C . ASN A 1 292 ? -0.307 -0.666 25.859 1.00 92.69 292 ASN A C 1
ATOM 2458 O O . ASN A 1 292 ? -1.198 -0.671 24.996 1.00 92.69 292 ASN A O 1
ATOM 2462 N N . PRO A 1 293 ? -0.363 -1.495 26.921 1.00 93.31 293 PRO A N 1
ATOM 2463 C CA . PRO A 1 293 ? -1.415 -2.498 27.105 1.00 93.31 293 PRO A CA 1
ATOM 2464 C C . PRO A 1 293 ? -2.815 -1.891 27.302 1.00 93.31 293 PRO A C 1
ATOM 2466 O O . PRO A 1 293 ? -3.787 -2.506 26.866 1.00 93.31 293 PRO A O 1
ATOM 2469 N N . ASP A 1 294 ? -2.911 -0.664 27.827 1.00 96.06 294 ASP A N 1
ATOM 2470 C CA . ASP A 1 294 ? -4.171 0.004 28.209 1.00 96.06 294 ASP A CA 1
ATOM 2471 C C . ASP A 1 294 ? -4.980 0.578 27.029 1.00 96.06 294 ASP A C 1
ATOM 2473 O O . ASP A 1 294 ? -6.063 1.149 27.200 1.00 96.06 294 ASP A O 1
ATOM 2477 N N . VAL A 1 295 ? -4.483 0.430 25.797 1.00 98.06 295 VAL A N 1
ATOM 2478 C CA . VAL A 1 295 ? -5.228 0.838 24.600 1.00 98.06 295 VAL A CA 1
ATOM 2479 C C . VAL A 1 295 ? -6.412 -0.107 24.374 1.00 98.06 295 VAL A C 1
ATOM 2481 O O . VAL A 1 295 ? -6.246 -1.239 23.915 1.00 98.06 295 VAL A O 1
ATOM 2484 N N . HIS A 1 296 ? -7.617 0.409 24.625 1.00 97.94 296 HIS A N 1
ATOM 2485 C CA . HIS A 1 296 ? -8.900 -0.266 24.413 1.00 97.94 296 HIS A CA 1
ATOM 2486 C C . HIS A 1 296 ? -9.175 -0.519 22.931 1.00 97.94 296 HIS A C 1
ATOM 2488 O O . HIS A 1 296 ? -9.576 -1.617 22.535 1.00 97.94 296 HIS A O 1
ATOM 2494 N N . CYS A 1 297 ? -8.976 0.506 22.095 1.00 98.50 297 CYS A N 1
ATOM 2495 C CA . CYS A 1 297 ? -9.199 0.417 20.654 1.00 98.50 297 CYS A CA 1
ATOM 2496 C C . CYS A 1 297 ? -8.419 1.465 19.858 1.00 98.50 297 CYS A C 1
ATOM 2498 O O . CYS A 1 297 ? -8.022 2.508 20.385 1.00 98.50 297 CYS A O 1
ATOM 2500 N N . VAL A 1 298 ? -8.254 1.198 18.560 1.00 98.50 298 VAL A N 1
ATOM 2501 C CA . VAL A 1 298 ? -7.660 2.140 17.605 1.00 98.50 298 VAL A CA 1
ATOM 2502 C C . VAL A 1 298 ? -8.711 2.648 16.623 1.00 98.50 298 VAL A C 1
ATOM 2504 O O . VAL A 1 298 ? -9.341 1.877 15.903 1.00 98.50 298 VAL A O 1
ATOM 2507 N N . VAL A 1 299 ? -8.861 3.965 16.526 1.00 98.50 299 VAL A N 1
ATOM 2508 C CA . VAL A 1 299 ? -9.696 4.623 15.515 1.00 98.50 299 VAL A CA 1
ATOM 2509 C C . VAL A 1 299 ? -8.809 5.087 14.366 1.00 98.50 299 VAL A C 1
ATOM 2511 O O . VAL A 1 299 ? -7.828 5.795 14.584 1.00 98.50 299 VAL A O 1
ATOM 2514 N N . HIS A 1 300 ? -9.153 4.747 13.125 1.00 97.19 300 HIS A N 1
ATOM 2515 C CA . HIS A 1 300 ? -8.444 5.248 11.947 1.00 97.19 300 HIS A CA 1
ATOM 2516 C C . HIS A 1 300 ? -9.383 5.465 10.757 1.00 97.19 300 HIS A C 1
ATOM 2518 O O . HIS A 1 300 ? -10.447 4.860 10.660 1.00 97.19 300 HIS A O 1
ATOM 2524 N N . TYR A 1 301 ? -8.960 6.288 9.792 1.00 95.12 301 TYR A N 1
ATOM 2525 C CA . TYR A 1 301 ? -9.684 6.441 8.526 1.00 95.12 301 TYR A CA 1
ATOM 2526 C C . TYR A 1 301 ? -9.390 5.269 7.574 1.00 95.12 301 TYR A C 1
ATOM 2528 O O . TYR A 1 301 ? -10.187 4.347 7.459 1.00 95.12 301 TYR A O 1
ATOM 2536 N N . ASN A 1 302 ? -8.198 5.220 6.981 1.00 93.94 302 ASN A N 1
ATOM 2537 C CA . ASN A 1 302 ? -7.760 4.173 6.041 1.00 93.94 302 ASN A CA 1
ATOM 2538 C C . ASN A 1 302 ? -6.241 3.912 6.145 1.00 93.94 302 ASN A C 1
ATOM 2540 O O . ASN A 1 302 ? -5.548 3.695 5.156 1.00 93.94 302 ASN A O 1
ATOM 2544 N N . SER A 1 303 ? -5.696 3.996 7.361 1.00 93.56 303 SER A N 1
ATOM 2545 C CA . SER A 1 303 ? -4.263 3.832 7.614 1.00 93.56 303 SER A CA 1
ATOM 2546 C C . SER A 1 303 ? -3.880 2.364 7.805 1.00 93.56 303 SER A C 1
ATOM 2548 O O . SER A 1 303 ? -4.608 1.609 8.448 1.00 93.56 303 SER A O 1
ATOM 2550 N N . ASN A 1 304 ? -2.670 1.997 7.364 1.00 94.25 304 ASN A N 1
ATOM 2551 C CA . ASN A 1 304 ? -2.091 0.675 7.631 1.00 94.25 304 ASN A CA 1
ATOM 2552 C C . ASN A 1 304 ? -1.924 0.378 9.131 1.00 94.25 304 ASN A C 1
ATOM 2554 O O . ASN A 1 304 ? -1.916 -0.782 9.530 1.00 94.25 304 ASN A O 1
ATOM 2558 N N . ALA A 1 305 ? -1.895 1.431 9.951 1.00 94.56 305 ALA A N 1
ATOM 2559 C CA . ALA A 1 305 ? -2.011 1.367 11.401 1.00 94.56 305 ALA A CA 1
ATOM 2560 C C . ALA A 1 305 ? -3.166 0.464 11.882 1.00 94.56 305 ALA A C 1
ATOM 2562 O O . ALA A 1 305 ? -3.040 -0.184 12.912 1.00 94.56 305 ALA A O 1
ATOM 2563 N N . GLY A 1 306 ? -4.272 0.377 11.135 1.00 97.38 306 GLY A N 1
ATOM 2564 C CA . GLY A 1 306 ? -5.363 -0.540 11.467 1.00 97.38 306 GLY A CA 1
ATOM 2565 C C . GLY A 1 306 ? -4.954 -2.015 11.411 1.00 97.38 306 GLY A C 1
ATOM 2566 O O . GLY A 1 306 ? -5.347 -2.791 12.273 1.00 97.38 306 GLY A O 1
ATOM 2567 N N . VAL A 1 307 ? -4.133 -2.410 10.429 1.00 97.88 307 VAL A N 1
ATOM 2568 C CA . VAL A 1 307 ? -3.621 -3.791 10.322 1.00 97.88 307 VAL A CA 1
ATOM 2569 C C . VAL A 1 307 ? -2.619 -4.071 11.438 1.00 97.88 307 VAL A C 1
ATOM 2571 O O . VAL A 1 307 ? -2.683 -5.130 12.054 1.00 97.88 307 VAL A O 1
ATOM 2574 N N . GLU A 1 308 ? -1.737 -3.111 11.725 1.00 97.44 308 GLU A N 1
ATOM 2575 C CA . GLU A 1 308 ? -0.780 -3.186 12.837 1.00 97.44 308 GLU A CA 1
ATOM 2576 C C . GLU A 1 308 ? -1.498 -3.364 14.185 1.00 97.44 308 GLU A C 1
ATOM 2578 O O . GLU A 1 308 ? -1.128 -4.234 14.969 1.00 97.44 308 GLU A O 1
ATOM 2583 N N . ALA A 1 309 ? -2.578 -2.613 14.420 1.00 98.19 309 ALA A N 1
ATOM 2584 C CA . ALA A 1 309 ? -3.385 -2.719 15.632 1.00 98.19 309 ALA A CA 1
ATOM 2585 C C . ALA A 1 309 ? -4.057 -4.087 15.784 1.00 98.19 309 ALA A C 1
ATOM 2587 O O . ALA A 1 309 ? -3.945 -4.702 16.845 1.00 98.19 309 ALA A O 1
ATOM 2588 N N . ILE A 1 310 ? -4.664 -4.609 14.712 1.00 98.62 310 ILE A N 1
ATOM 2589 C CA . ILE A 1 310 ? -5.229 -5.966 14.713 1.00 98.62 310 ILE A CA 1
ATOM 2590 C C . ILE A 1 310 ? -4.141 -6.994 15.029 1.00 98.62 310 ILE A C 1
ATOM 2592 O O . ILE A 1 310 ? -4.367 -7.888 15.839 1.00 98.62 310 ILE A O 1
ATOM 2596 N N . TRP A 1 311 ? -2.943 -6.849 14.454 1.00 98.19 311 TRP A N 1
ATOM 2597 C CA . TRP A 1 311 ? -1.823 -7.749 14.742 1.00 98.19 311 TRP A CA 1
ATOM 2598 C C . TRP A 1 311 ? -1.401 -7.716 16.216 1.00 98.19 311 TRP A C 1
ATOM 2600 O O . TRP A 1 311 ? -1.055 -8.753 16.781 1.00 98.19 311 TRP A O 1
ATOM 2610 N N . ALA A 1 312 ? -1.478 -6.547 16.858 1.00 98.00 312 ALA A N 1
ATOM 2611 C CA . ALA A 1 312 ? -1.223 -6.366 18.288 1.00 98.00 312 ALA A CA 1
ATOM 2612 C C . ALA A 1 312 ? -2.386 -6.831 19.194 1.00 98.00 312 ALA A C 1
ATOM 2614 O O . ALA A 1 312 ? -2.296 -6.706 20.418 1.00 98.00 312 ALA A O 1
ATOM 2615 N N . GLY A 1 313 ? -3.472 -7.366 18.620 1.00 98.25 313 GLY A N 1
ATOM 2616 C CA . GLY A 1 313 ? -4.668 -7.793 19.350 1.00 98.25 313 GLY A CA 1
ATOM 2617 C C . GLY A 1 313 ? -5.588 -6.636 19.753 1.00 98.25 313 GLY A C 1
ATOM 2618 O O . GLY A 1 313 ? -6.480 -6.818 20.581 1.00 98.25 313 GLY A O 1
ATOM 2619 N N . VAL A 1 314 ? -5.395 -5.437 19.200 1.00 98.62 314 VAL A N 1
ATOM 2620 C CA . VAL A 1 314 ? -6.197 -4.250 19.520 1.00 98.62 314 VAL A CA 1
ATOM 2621 C C . VAL A 1 314 ? -7.318 -4.100 18.487 1.00 98.62 314 VAL A C 1
ATOM 2623 O O . VAL A 1 314 ? -7.041 -4.016 17.288 1.00 98.62 314 VAL A O 1
ATOM 2626 N N . PRO A 1 315 ? -8.593 -4.067 18.908 1.00 98.50 315 PRO A N 1
ATOM 2627 C CA . PRO A 1 315 ? -9.720 -3.902 17.996 1.00 98.50 315 PRO A CA 1
ATOM 26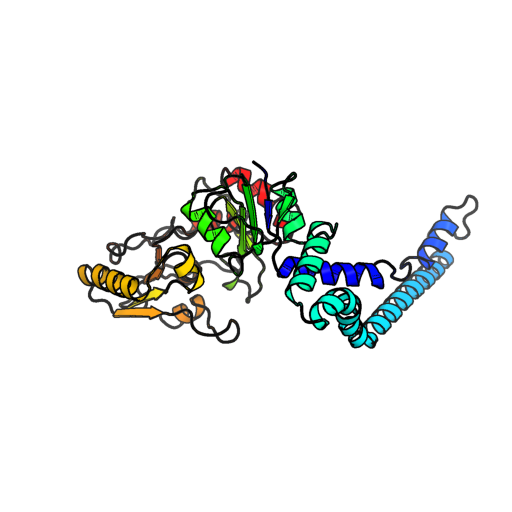28 C C . PRO A 1 315 ? -9.703 -2.509 17.363 1.00 98.50 315 PRO A C 1
ATOM 2630 O O . PRO A 1 315 ? -9.199 -1.543 17.946 1.00 98.50 315 PRO A O 1
ATOM 2633 N N . VAL A 1 316 ? -10.302 -2.387 16.177 1.00 98.62 316 VAL A N 1
ATOM 2634 C CA . VAL A 1 316 ? -10.259 -1.137 15.414 1.00 98.62 316 VAL A CA 1
ATOM 2635 C C . VAL A 1 316 ? -11.637 -0.634 14.994 1.00 98.62 316 VAL A C 1
ATOM 2637 O O . VAL A 1 316 ? -12.546 -1.414 14.695 1.00 98.62 316 VAL A O 1
ATOM 2640 N N . ILE A 1 317 ? -11.760 0.692 14.925 1.00 98.69 317 ILE A N 1
ATOM 2641 C CA . ILE A 1 317 ? -12.835 1.390 14.219 1.00 98.69 317 ILE A CA 1
ATOM 2642 C C . ILE A 1 317 ? -12.247 1.961 12.927 1.00 98.69 317 ILE A C 1
ATOM 2644 O O . ILE A 1 317 ? -11.407 2.864 12.950 1.00 98.69 317 ILE A O 1
ATOM 2648 N N . THR A 1 318 ? -12.696 1.428 11.796 1.00 98.12 318 THR A N 1
ATOM 2649 C CA . THR A 1 318 ? -12.265 1.792 10.446 1.00 98.12 318 THR A CA 1
ATOM 2650 C C . THR A 1 318 ? -13.311 2.701 9.795 1.00 98.12 318 THR A C 1
ATOM 2652 O O . THR A 1 318 ? -14.379 2.234 9.403 1.00 98.12 318 THR A O 1
ATOM 2655 N N . LEU A 1 319 ? -13.011 4.000 9.679 1.00 96.69 319 LEU A N 1
ATOM 2656 C CA . LEU A 1 319 ? -13.964 5.026 9.216 1.00 96.69 319 LEU A CA 1
ATOM 2657 C C . LEU A 1 319 ? -14.025 5.197 7.688 1.00 96.69 319 LEU A C 1
ATOM 2659 O O . LEU A 1 319 ? -14.979 5.777 7.176 1.00 96.69 319 LEU A O 1
ATOM 2663 N N . GLY A 1 320 ? -12.997 4.758 6.964 1.00 93.81 320 GLY A N 1
ATOM 2664 C CA . GLY A 1 320 ? -12.917 4.809 5.503 1.00 93.81 320 GLY A CA 1
ATOM 2665 C C . GLY A 1 320 ? -12.796 3.414 4.892 1.00 93.81 320 GLY A C 1
ATOM 2666 O O . GLY A 1 320 ? -12.659 2.419 5.602 1.00 93.81 320 GLY A O 1
ATOM 2667 N N . ARG A 1 321 ? -12.810 3.325 3.558 1.00 95.31 321 ARG A N 1
ATOM 2668 C CA . ARG A 1 321 ? -12.580 2.047 2.874 1.00 95.31 321 ARG A CA 1
ATOM 2669 C C . ARG A 1 321 ? -11.174 1.533 3.179 1.00 95.31 321 ARG A C 1
ATOM 2671 O O . ARG A 1 321 ? -10.189 2.240 2.955 1.00 95.31 321 ARG A O 1
ATOM 2678 N N . HIS A 1 322 ? -11.079 0.318 3.713 1.00 97.50 322 HIS A N 1
ATOM 2679 C CA . HIS A 1 322 ? -9.802 -0.272 4.101 1.00 97.50 322 HIS A CA 1
ATOM 2680 C C . HIS A 1 322 ? -9.890 -1.792 4.271 1.00 97.50 322 HIS A C 1
ATOM 2682 O O . HIS A 1 322 ? -10.952 -2.341 4.558 1.00 97.50 322 HIS A O 1
ATOM 2688 N N . VAL A 1 323 ? -8.751 -2.484 4.153 1.00 97.88 323 VAL A N 1
ATOM 2689 C CA . VAL A 1 323 ? -8.691 -3.957 4.180 1.00 97.88 323 VAL A CA 1
ATOM 2690 C C . VAL A 1 323 ? -9.152 -4.540 5.520 1.00 97.88 323 VAL A C 1
ATOM 2692 O O . VAL A 1 323 ? -9.522 -5.704 5.598 1.00 97.88 323 VAL A O 1
ATOM 2695 N N . THR A 1 324 ? -9.163 -3.727 6.574 1.00 98.19 324 THR A N 1
ATOM 2696 C CA . THR A 1 324 ? -9.618 -4.087 7.923 1.00 98.19 324 THR A CA 1
ATOM 2697 C C . THR A 1 324 ? -11.134 -4.111 8.067 1.00 98.19 324 THR A C 1
ATOM 2699 O O . THR A 1 324 ? -11.616 -4.622 9.073 1.00 98.19 324 THR A O 1
ATOM 2702 N N . GLN A 1 325 ? -11.893 -3.604 7.083 1.00 97.00 325 GLN A N 1
ATOM 2703 C CA . GLN A 1 325 ? -13.344 -3.463 7.205 1.00 97.00 325 GLN A CA 1
ATOM 2704 C C . GLN A 1 325 ? -14.056 -4.750 7.676 1.00 97.00 325 GLN A C 1
ATOM 2706 O O . GLN A 1 325 ? -14.769 -4.671 8.672 1.00 97.00 325 GLN A O 1
ATOM 2711 N N . PRO A 1 326 ? -13.795 -5.942 7.104 1.00 97.12 326 PRO A N 1
ATOM 2712 C CA . PRO A 1 326 ? -14.486 -7.172 7.509 1.00 97.12 326 PRO A CA 1
ATOM 2713 C C . PRO A 1 326 ? -14.333 -7.578 8.987 1.00 97.12 326 PRO A C 1
ATOM 2715 O O . PRO A 1 326 ? -15.104 -8.396 9.469 1.00 97.12 326 PRO A O 1
ATOM 2718 N N . VAL A 1 327 ? -13.341 -7.037 9.702 1.00 97.94 327 VAL A N 1
ATOM 2719 C CA . VAL A 1 327 ? -13.002 -7.401 11.092 1.00 97.94 327 VAL A CA 1
ATOM 2720 C C . VAL A 1 327 ? -12.896 -6.168 11.994 1.00 97.94 327 VAL A C 1
ATOM 2722 O O . VAL A 1 327 ? -12.071 -6.098 12.904 1.00 97.94 327 VAL A O 1
ATOM 2725 N N . SER A 1 328 ? -13.713 -5.153 11.713 1.00 97.81 328 SER A N 1
ATOM 2726 C CA . SER A 1 328 ? -13.709 -3.864 12.411 1.00 97.81 328 SER A CA 1
ATOM 2727 C C . SER A 1 328 ? -15.128 -3.331 12.590 1.00 97.81 328 SER A C 1
ATOM 2729 O O . SER A 1 328 ? -16.066 -3.795 11.943 1.00 97.81 328 SER A O 1
ATOM 2731 N N . ARG A 1 329 ? -15.293 -2.330 13.459 1.00 98.00 329 ARG A N 1
ATOM 2732 C CA . ARG A 1 329 ? -16.483 -1.464 13.429 1.00 98.00 329 ARG A CA 1
ATOM 2733 C C . ARG A 1 329 ? -16.247 -0.265 12.520 1.00 98.00 329 ARG A C 1
ATOM 2735 O O . ARG A 1 329 ? -15.105 0.064 12.204 1.00 98.00 329 ARG A O 1
ATOM 2742 N N . HIS A 1 330 ? -17.320 0.400 12.097 1.00 97.25 330 HIS A N 1
ATOM 2743 C CA . HIS A 1 330 ? -17.245 1.485 11.103 1.00 97.25 330 HIS A CA 1
ATOM 2744 C C . HIS A 1 330 ? -17.762 2.822 11.604 1.00 97.25 330 HIS A C 1
ATOM 2746 O O . HIS A 1 330 ? -17.687 3.830 10.899 1.00 97.25 330 HIS A O 1
ATOM 2752 N N . ARG A 1 331 ? -18.295 2.842 12.822 1.00 97.81 331 ARG A N 1
ATOM 2753 C CA . ARG A 1 331 ? -18.873 4.027 13.424 1.00 97.81 331 ARG A CA 1
ATOM 2754 C C . ARG A 1 331 ? -18.242 4.260 14.780 1.00 97.81 331 ARG A C 1
ATOM 2756 O O . ARG A 1 331 ? -18.021 3.331 15.547 1.00 97.81 331 ARG A O 1
ATOM 2763 N N . LEU A 1 332 ? -17.986 5.528 15.087 1.00 98.12 332 LEU A N 1
ATOM 2764 C CA . LEU A 1 332 ? -17.463 5.928 16.396 1.00 98.12 332 LEU A CA 1
ATOM 2765 C C . LEU A 1 332 ? -18.438 5.595 17.528 1.00 98.12 332 LEU A C 1
ATOM 2767 O O . LEU A 1 332 ? -18.023 5.452 18.671 1.00 98.12 332 LEU A O 1
ATOM 2771 N N . GLU A 1 333 ? -19.728 5.468 17.213 1.00 97.19 333 GLU A N 1
ATOM 2772 C CA . GLU A 1 333 ? -20.736 5.110 18.202 1.00 97.19 333 GLU A CA 1
ATOM 2773 C C . GLU A 1 333 ? -20.589 3.669 18.722 1.00 97.19 333 GLU A C 1
ATOM 2775 O O . GLU A 1 333 ? -21.039 3.393 19.830 1.00 97.19 333 GLU A O 1
ATOM 2780 N N . ASP A 1 334 ? -19.901 2.797 17.977 1.00 97.06 334 ASP A N 1
ATOM 2781 C CA . ASP A 1 334 ? -19.720 1.375 18.299 1.00 97.06 334 ASP A CA 1
ATOM 2782 C C . ASP A 1 334 ? -18.523 1.128 19.243 1.00 97.06 334 ASP A C 1
ATOM 2784 O O . ASP A 1 334 ? -18.079 -0.007 19.412 1.00 97.06 334 ASP A O 1
ATOM 2788 N N . VAL A 1 335 ? -17.950 2.179 19.844 1.00 97.31 335 VAL A N 1
ATOM 2789 C CA . VAL A 1 335 ? -16.717 2.113 20.658 1.00 97.31 335 VAL A CA 1
ATOM 2790 C C . VAL A 1 335 ? -16.803 1.171 21.865 1.00 97.31 335 VAL A C 1
ATOM 2792 O O . VAL A 1 335 ? -15.781 0.652 22.319 1.00 97.31 335 VAL A O 1
ATOM 2795 N N . ASN A 1 336 ? -18.015 0.894 22.344 1.00 95.88 336 ASN A N 1
ATOM 2796 C CA . ASN A 1 336 ? -18.262 -0.042 23.440 1.00 95.88 336 ASN A CA 1
ATOM 2797 C C . ASN A 1 336 ? -18.601 -1.467 22.951 1.00 95.88 336 ASN A C 1
ATOM 2799 O O . ASN A 1 336 ? -18.625 -2.393 23.752 1.00 95.88 336 ASN A O 1
ATOM 2803 N N . GLU A 1 337 ? -18.820 -1.669 21.647 1.00 96.31 337 GLU A N 1
ATOM 2804 C CA . GLU A 1 337 ? -19.271 -2.937 21.047 1.00 96.31 337 GLU A CA 1
ATOM 2805 C C . GLU A 1 337 ? -18.373 -3.357 19.874 1.00 96.31 337 GLU A C 1
ATOM 2807 O O . GLU A 1 337 ? -18.820 -3.642 18.760 1.00 96.31 337 GLU A O 1
ATOM 2812 N N . LEU A 1 338 ? -17.064 -3.378 20.105 1.00 98.00 338 LEU A N 1
ATOM 2813 C CA . LEU A 1 338 ? -16.054 -3.595 19.069 1.00 98.00 338 LEU A CA 1
ATOM 2814 C C . LEU A 1 338 ? -16.049 -5.026 18.504 1.00 98.00 338 LEU A C 1
ATOM 2816 O O . LEU A 1 338 ? -16.414 -5.989 19.178 1.00 98.00 338 LEU A O 1
ATOM 2820 N N . TYR A 1 339 ? -15.575 -5.181 17.262 1.00 98.00 339 TYR A N 1
ATOM 2821 C CA . TYR A 1 339 ? -15.375 -6.505 16.671 1.00 98.00 339 TYR A CA 1
ATOM 2822 C C . TYR A 1 339 ? -14.230 -7.238 17.379 1.00 98.00 339 TYR A C 1
ATOM 2824 O O . TYR A 1 339 ? -13.110 -6.735 17.453 1.00 98.00 339 TYR A O 1
ATOM 2832 N N . ARG A 1 340 ? -14.519 -8.444 17.874 1.00 97.75 340 ARG A N 1
ATOM 2833 C CA . ARG A 1 340 ? -13.548 -9.363 18.496 1.00 97.75 340 ARG A CA 1
ATOM 2834 C C . ARG A 1 340 ? -13.759 -10.811 18.035 1.00 97.75 340 ARG A C 1
ATOM 2836 O O . ARG A 1 340 ? -13.504 -11.752 18.784 1.00 97.75 340 ARG A O 1
ATOM 2843 N N . GLY A 1 341 ? -14.300 -10.978 16.828 1.00 97.75 341 GLY A N 1
ATOM 2844 C CA . GLY A 1 341 ? -14.588 -12.281 16.231 1.00 97.75 341 GLY A CA 1
ATOM 2845 C C . GLY A 1 341 ? -13.346 -12.973 15.667 1.00 97.75 341 GLY A C 1
ATOM 2846 O O . GLY A 1 341 ? -12.212 -12.527 15.861 1.00 97.75 341 GLY A O 1
ATOM 2847 N N . GLY A 1 342 ? -13.567 -14.070 14.943 1.00 97.69 342 GLY A N 1
ATOM 2848 C CA . GLY A 1 342 ? -12.500 -14.821 14.286 1.00 97.69 342 GLY A CA 1
ATOM 2849 C C . GLY A 1 342 ? -11.766 -13.995 13.224 1.00 97.69 342 GLY A C 1
ATOM 2850 O O . GLY A 1 342 ? -12.360 -13.158 12.545 1.00 97.69 342 GLY A O 1
ATOM 2851 N N . LEU A 1 343 ? -10.463 -14.246 13.078 1.00 98.12 343 LEU A N 1
ATOM 2852 C CA . LEU A 1 343 ? -9.605 -13.591 12.082 1.00 98.12 343 LEU A CA 1
ATOM 2853 C C . LEU A 1 343 ? -9.232 -14.503 10.903 1.00 98.12 343 LEU A C 1
ATOM 2855 O O . LEU A 1 343 ? -8.640 -14.024 9.943 1.00 98.12 343 LEU A O 1
ATOM 2859 N N . GLY A 1 344 ? -9.564 -15.798 10.947 1.00 97.75 344 GLY A N 1
ATOM 2860 C CA . GLY A 1 344 ? -9.091 -16.791 9.972 1.00 97.75 344 GLY A CA 1
ATOM 2861 C C . GLY A 1 344 ? -9.458 -16.467 8.520 1.00 97.75 344 GLY A C 1
ATOM 2862 O O . GLY A 1 344 ? -8.579 -16.414 7.658 1.00 97.75 344 GLY A O 1
ATOM 2863 N N . GLU A 1 345 ? -10.733 -16.184 8.251 1.00 97.56 345 GLU A N 1
ATOM 2864 C CA . GLU A 1 345 ? -11.203 -15.830 6.902 1.00 97.56 345 GLU A CA 1
ATOM 2865 C C . GLU A 1 345 ? -10.586 -14.517 6.414 1.00 97.56 345 GLU A C 1
ATOM 2867 O O . GLU A 1 345 ? -10.123 -14.417 5.276 1.00 97.56 345 GLU A O 1
ATOM 2872 N N . TRP A 1 346 ? -10.492 -13.530 7.308 1.00 98.12 346 TRP A N 1
ATOM 2873 C CA . TRP A 1 346 ? -9.873 -12.247 7.003 1.00 98.12 346 TRP A CA 1
ATOM 2874 C C . TRP A 1 346 ? -8.379 -12.370 6.704 1.00 98.12 346 TRP A C 1
ATOM 2876 O O . TRP A 1 346 ? -7.895 -11.720 5.783 1.00 98.12 346 TRP A O 1
ATOM 2886 N N . LEU A 1 347 ? -7.644 -13.221 7.424 1.00 98.44 347 LEU A N 1
ATOM 2887 C CA . LEU A 1 347 ? -6.233 -13.492 7.145 1.00 98.44 347 LEU A CA 1
ATOM 2888 C C . LEU A 1 347 ? -6.060 -14.137 5.767 1.00 98.44 347 LEU A C 1
ATOM 2890 O O . LEU A 1 347 ? -5.160 -13.751 5.014 1.00 98.44 347 LEU A O 1
ATOM 2894 N N . CYS A 1 348 ? -6.949 -15.066 5.401 1.00 98.19 348 CYS A N 1
ATOM 2895 C CA . CYS A 1 348 ? -6.960 -15.638 4.059 1.00 98.19 348 CYS A CA 1
ATOM 2896 C C . CYS A 1 348 ? -7.190 -14.528 3.027 1.00 98.19 348 CYS A C 1
ATOM 2898 O O . CYS A 1 348 ? -6.347 -14.326 2.160 1.00 98.19 348 CYS A O 1
ATOM 2900 N N . TYR A 1 349 ? -8.234 -13.717 3.179 1.00 98.00 349 TYR A N 1
ATOM 2901 C CA . TYR A 1 349 ? -8.499 -12.564 2.315 1.00 98.00 349 TYR A CA 1
ATOM 2902 C C . TYR A 1 349 ? -7.314 -11.585 2.213 1.00 98.00 349 TYR A C 1
ATOM 2904 O O . TYR A 1 349 ? -6.896 -11.226 1.110 1.00 98.00 349 TYR A O 1
ATOM 2912 N N . LEU A 1 350 ? -6.712 -11.199 3.339 1.00 98.06 350 LEU A N 1
ATOM 2913 C CA . LEU A 1 350 ? -5.575 -10.281 3.396 1.00 98.06 350 LEU A CA 1
ATOM 2914 C C . LEU A 1 350 ? -4.377 -10.817 2.605 1.00 98.06 350 LEU A C 1
ATOM 2916 O O . LEU A 1 350 ? -3.728 -10.063 1.876 1.00 98.06 350 LEU A O 1
ATOM 2920 N N . SER A 1 351 ? -4.109 -12.124 2.686 1.00 97.56 351 SER A N 1
ATOM 2921 C CA . SER A 1 351 ? -3.024 -12.769 1.932 1.00 97.56 351 SER A CA 1
ATOM 2922 C C . SER A 1 351 ? -3.252 -12.758 0.410 1.00 97.56 351 SER A C 1
ATOM 2924 O O . SER A 1 351 ? -2.302 -12.888 -0.367 1.00 97.56 351 SER A O 1
ATOM 2926 N N . TYR A 1 352 ? -4.497 -12.547 -0.025 1.00 97.81 352 TYR A N 1
ATOM 2927 C CA . TYR A 1 352 ? -4.915 -12.376 -1.417 1.00 97.81 352 TYR A CA 1
ATOM 2928 C C . TYR A 1 352 ? -5.059 -10.903 -1.839 1.00 97.81 352 TYR A C 1
ATOM 2930 O O . TYR A 1 352 ? -5.391 -10.636 -2.992 1.00 97.81 352 TYR A O 1
ATOM 2938 N N . CYS A 1 353 ? -4.804 -9.947 -0.942 1.00 97.44 353 CYS A N 1
ATOM 2939 C CA . CYS A 1 353 ? -4.828 -8.502 -1.218 1.00 97.44 353 CYS A CA 1
ATOM 2940 C C . CYS A 1 353 ? -3.434 -7.910 -1.473 1.00 97.44 353 CYS A C 1
ATOM 2942 O O . CYS A 1 353 ? -3.275 -6.703 -1.663 1.00 97.44 353 CYS A O 1
ATOM 2944 N N . GLN A 1 354 ? -2.394 -8.738 -1.406 1.00 97.38 354 GLN A N 1
ATOM 2945 C CA . GLN A 1 354 ? -1.017 -8.301 -1.553 1.00 97.38 354 GLN A CA 1
ATOM 2946 C C . GLN A 1 354 ? -0.144 -9.398 -2.154 1.00 97.38 354 GLN A C 1
ATOM 2948 O O . GLN A 1 354 ? -0.369 -10.596 -1.964 1.00 97.38 354 GLN A O 1
ATOM 2953 N N . PHE A 1 355 ? 0.859 -8.959 -2.900 1.00 97.75 355 PHE A N 1
ATOM 2954 C CA . PHE A 1 355 ? 1.600 -9.797 -3.824 1.00 97.75 355 PHE A CA 1
ATOM 2955 C C . PHE A 1 355 ? 3.086 -9.485 -3.754 1.00 97.75 355 PHE A C 1
ATOM 2957 O O . PHE A 1 355 ? 3.491 -8.329 -3.580 1.00 97.75 355 PHE A O 1
ATOM 2964 N N . GLU A 1 356 ? 3.907 -10.515 -3.914 1.00 94.81 356 GLU A N 1
ATOM 2965 C CA . GLU A 1 356 ? 5.342 -10.323 -4.089 1.00 94.81 356 GLU A CA 1
ATOM 2966 C C . GLU A 1 356 ? 5.630 -9.718 -5.468 1.00 94.81 356 GLU A C 1
ATOM 2968 O O . GLU A 1 356 ? 4.859 -9.867 -6.421 1.00 94.81 356 GLU A O 1
ATOM 2973 N N . PHE A 1 357 ? 6.787 -9.067 -5.605 1.00 90.69 357 PHE A N 1
ATOM 2974 C CA . PHE A 1 357 ? 7.221 -8.472 -6.873 1.00 90.69 357 PHE A CA 1
ATOM 2975 C C . PHE A 1 357 ? 7.130 -9.456 -8.051 1.00 90.69 357 PHE A C 1
ATOM 2977 O O . PHE A 1 357 ? 6.621 -9.105 -9.116 1.00 90.69 357 PHE A O 1
ATOM 2984 N N . GLY A 1 358 ? 7.583 -10.699 -7.853 1.00 90.50 358 GLY A N 1
ATOM 2985 C CA . GLY A 1 358 ? 7.554 -11.727 -8.891 1.00 90.50 358 GLY A CA 1
ATOM 2986 C C . GLY A 1 358 ? 6.139 -12.022 -9.391 1.00 90.50 358 GLY A C 1
ATOM 2987 O O . GLY A 1 358 ? 5.940 -12.147 -10.595 1.00 90.50 358 GLY A O 1
ATOM 2988 N N . GLU A 1 359 ? 5.150 -12.061 -8.494 1.00 95.25 359 GLU A N 1
ATOM 2989 C CA . GLU A 1 359 ? 3.748 -12.328 -8.839 1.00 95.25 359 GLU A CA 1
ATOM 2990 C C . GLU A 1 359 ? 3.113 -11.200 -9.658 1.00 95.25 359 GLU A C 1
ATOM 2992 O O . GLU A 1 359 ? 2.250 -11.450 -10.500 1.00 95.25 359 GLU A O 1
ATOM 2997 N N . LEU A 1 360 ? 3.536 -9.958 -9.422 1.00 94.50 360 LEU A N 1
ATOM 2998 C CA . LEU A 1 360 ? 3.068 -8.793 -10.172 1.00 94.50 360 LEU A CA 1
ATOM 2999 C C . LEU A 1 360 ? 3.646 -8.800 -11.587 1.00 94.50 360 LEU A C 1
ATOM 3001 O O . LEU A 1 360 ? 2.914 -8.655 -12.562 1.00 94.50 360 LEU A O 1
ATOM 3005 N N . ILE A 1 361 ? 4.955 -9.022 -11.705 1.00 91.81 361 ILE A N 1
ATOM 3006 C CA . ILE A 1 361 ? 5.671 -8.923 -12.981 1.00 91.81 361 ILE A CA 1
ATOM 3007 C C . ILE A 1 361 ? 5.432 -10.131 -13.896 1.00 91.81 361 ILE A C 1
ATOM 3009 O O . ILE A 1 361 ? 5.524 -9.989 -15.111 1.00 91.81 361 ILE A O 1
ATOM 3013 N N . ASN A 1 362 ? 5.076 -11.302 -13.358 1.00 91.19 362 ASN A N 1
ATOM 3014 C CA . ASN A 1 362 ? 4.702 -12.471 -14.168 1.00 91.19 362 ASN A CA 1
ATOM 3015 C C . ASN A 1 362 ? 3.182 -12.615 -14.402 1.00 91.19 362 ASN A C 1
ATOM 3017 O O . ASN A 1 362 ? 2.740 -13.602 -14.990 1.00 91.19 362 ASN A O 1
ATOM 3021 N N . GLY A 1 363 ? 2.373 -11.663 -13.924 1.00 94.38 363 GLY A N 1
ATOM 3022 C CA . GLY A 1 363 ? 0.920 -11.641 -14.116 1.00 94.38 363 GLY A CA 1
ATOM 3023 C C . GLY A 1 363 ? 0.113 -12.589 -13.219 1.00 94.38 363 GLY A C 1
ATOM 3024 O O . GLY A 1 363 ? -1.113 -12.630 -13.337 1.00 94.38 363 GLY A O 1
ATOM 3025 N N . ARG A 1 364 ? 0.738 -13.330 -12.293 1.00 96.94 364 ARG A N 1
ATOM 3026 C CA . ARG A 1 364 ? 0.019 -14.187 -11.330 1.00 96.94 364 ARG A CA 1
ATOM 3027 C C . ARG A 1 364 ? -0.922 -13.378 -10.439 1.00 96.94 364 ARG A C 1
ATOM 3029 O O . ARG A 1 364 ? -2.060 -13.794 -10.245 1.00 96.94 364 ARG A O 1
ATOM 3036 N N . ALA A 1 365 ? -0.480 -12.216 -9.959 1.00 97.06 365 ALA A N 1
ATOM 3037 C CA . ALA A 1 365 ? -1.302 -11.314 -9.153 1.00 97.06 365 ALA A CA 1
ATOM 3038 C C . ALA A 1 365 ? -2.587 -10.906 -9.892 1.00 97.06 365 ALA A C 1
ATOM 3040 O O . ALA A 1 365 ? -3.663 -10.908 -9.311 1.00 97.06 365 ALA A O 1
ATOM 3041 N N . ILE A 1 366 ? -2.498 -10.646 -11.199 1.00 96.31 366 ILE A N 1
ATOM 3042 C CA . ILE A 1 366 ? -3.642 -10.252 -12.037 1.00 96.31 366 ILE A CA 1
ATOM 3043 C C . ILE A 1 366 ? -4.654 -11.394 -12.147 1.00 96.31 366 ILE A C 1
ATOM 3045 O O . ILE A 1 366 ? -5.854 -11.171 -12.010 1.00 96.31 366 ILE A O 1
ATOM 3049 N N . LYS A 1 367 ? -4.176 -12.628 -12.358 1.00 96.62 367 LYS A N 1
ATOM 3050 C CA . LYS A 1 367 ? -5.041 -13.818 -12.378 1.00 96.62 367 LYS A CA 1
ATOM 3051 C C . LYS A 1 367 ? -5.766 -13.998 -11.043 1.00 96.62 367 LYS A C 1
ATOM 3053 O O . LYS A 1 367 ? -6.956 -14.291 -11.036 1.00 96.62 367 LYS A O 1
ATOM 3058 N N . ILE A 1 368 ? -5.060 -13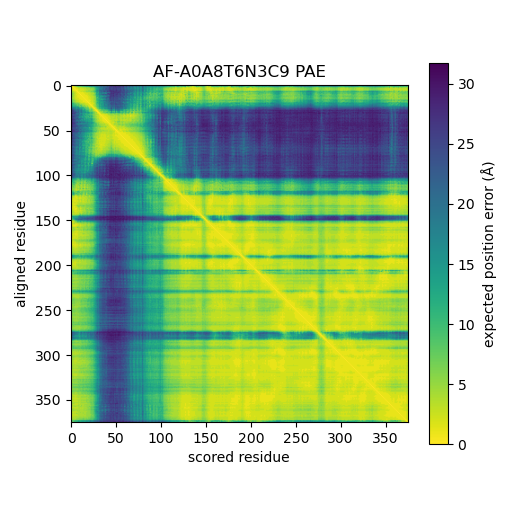.785 -9.931 1.00 96.38 368 ILE A N 1
ATOM 3059 C CA . ILE A 1 368 ? -5.643 -13.846 -8.586 1.00 96.38 368 ILE A CA 1
ATOM 3060 C C . ILE A 1 368 ? -6.702 -12.754 -8.403 1.00 96.38 368 ILE A C 1
ATOM 3062 O O . ILE A 1 368 ? -7.806 -13.063 -7.965 1.00 96.38 368 ILE A O 1
ATOM 3066 N N . MET A 1 369 ? -6.396 -11.510 -8.779 1.00 95.81 369 MET A N 1
ATOM 3067 C CA . MET A 1 369 ? -7.334 -10.388 -8.700 1.00 95.81 369 MET A CA 1
ATOM 3068 C C . MET A 1 369 ? -8.624 -10.674 -9.475 1.00 95.81 369 MET A C 1
ATOM 3070 O O . MET A 1 369 ? -9.700 -10.626 -8.890 1.00 95.81 369 MET A O 1
ATOM 3074 N N . ARG A 1 370 ? -8.524 -11.078 -10.745 1.00 93.94 370 ARG A N 1
ATOM 3075 C CA . ARG A 1 370 ? -9.692 -11.399 -11.584 1.00 93.94 370 ARG A CA 1
ATOM 3076 C C . ARG A 1 370 ? -10.548 -12.530 -11.013 1.00 93.94 370 ARG A C 1
ATOM 3078 O O . ARG A 1 370 ? -11.769 -12.462 -11.053 1.00 93.94 370 ARG A O 1
ATOM 3085 N N . HIS A 1 371 ? -9.917 -13.576 -10.480 1.00 94.06 371 HIS A N 1
ATOM 3086 C CA . HIS A 1 371 ? -10.637 -14.748 -9.980 1.00 94.06 371 HIS A CA 1
ATOM 3087 C C . HIS A 1 371 ? -11.313 -14.502 -8.622 1.00 94.06 371 HIS A C 1
ATOM 3089 O O . HIS A 1 371 ? -12.485 -14.834 -8.434 1.00 94.06 371 HIS A O 1
ATOM 3095 N N . TYR A 1 372 ? -10.569 -13.936 -7.669 1.00 94.38 372 TYR A N 1
ATOM 3096 C CA . TYR A 1 372 ? -11.005 -13.845 -6.275 1.00 94.38 372 TYR A CA 1
ATOM 3097 C C . TYR A 1 372 ? -11.628 -12.499 -5.905 1.00 94.38 372 TYR A C 1
ATOM 3099 O O . TYR A 1 372 ? -12.464 -12.459 -5.009 1.00 94.38 372 TYR A O 1
ATOM 3107 N N . HIS A 1 373 ? -11.236 -11.411 -6.573 1.00 91.38 373 HIS A N 1
ATOM 3108 C CA . HIS A 1 373 ? -11.760 -10.066 -6.302 1.00 91.38 373 HIS A CA 1
ATOM 3109 C C . HIS A 1 373 ? -12.771 -9.584 -7.351 1.00 91.38 373 HIS A C 1
ATOM 3111 O O . HIS A 1 373 ? -13.326 -8.510 -7.163 1.00 91.38 373 HIS A O 1
ATOM 3117 N N . GLU A 1 374 ? -13.033 -10.373 -8.403 1.00 83.75 374 GLU A N 1
ATOM 3118 C CA . GLU A 1 374 ? -14.038 -10.099 -9.454 1.00 83.75 374 GLU A CA 1
ATOM 3119 C C . GLU A 1 374 ? -13.837 -8.767 -10.197 1.00 83.75 374 GLU A C 1
ATOM 3121 O O . GLU A 1 374 ? -14.785 -8.033 -10.474 1.00 83.75 374 GLU A O 1
ATOM 3126 N N . VAL A 1 375 ? -12.578 -8.452 -10.509 1.00 82.31 375 VAL A N 1
ATOM 3127 C CA . VAL A 1 375 ? -12.149 -7.173 -11.110 1.00 82.31 375 VAL A CA 1
ATOM 3128 C C . VAL A 1 375 ? -11.666 -7.271 -12.545 1.00 82.31 375 VAL A C 1
ATOM 3130 O O . VAL A 1 375 ? -11.139 -8.343 -12.928 1.00 82.31 375 VAL A O 1
#

pLDDT: mean 83.56, std 16.1, range [40.19, 98.69]